Protein AF-A0A386PSX1-F1 (afdb_monomer_lite)

InterPro domains:
  IPR005046 Protein of unknown function DUF285 [PF03382] (278-320)
  IPR005046 Protein of unknown function DUF285 [PF03382] (363-439)
  IPR022263 KxYKxGKxW signal peptide [PF19258] (15-47)
  IPR022263 KxYKxGKxW signal peptide [TIGR03715] (15-34)

Secondary structure (DSSP, 8-state):
---------------PPEEEETTEEEE--------------------PPP-----------------------------------------------------------------------------------------------------EE-TT--TTPPP---TTT----BSSEEPPTTTS-HHHHHH-EEEEEEETTEEEEEETTSEEEE-SEEPPTTHIIIIISSSHHHHTT--EEE-TT-SS-EEPPSB-TTTTTTTT--SSTT----BEEE-TTEE-TT--B-TTTTTT--BSEEE-TT---TT--B-TTTTTTTT-SSS--HHHHHHH-PPPBEEE--TT---TT-BTTB--TTTTTT-EES-B-S-B----TT--B-TTTTTT-EES-EEPPB---TT--B-TTTTTT-EESSEE-TT---TT--S---TTTT-EES-EEE-TT-B--TT-----B-TTS-B--S--EEEEE-TTS-BS-GGG--EEESS-SSS---GGGT-BSSSTT-SEEEEE--EEEEEEEEEEEEEETTEEEEEEEEEEEEEETT--EEEEPPP-TTEEES-SEEEEEEEBTEEE--PPEEEEEPPS-S-------EEEEEPP--SSS--EEEE-SSS--EEEEEEETTEEEEEEEEEEPTT-EEE--EEEEESSTT-S-EEEEEETTEEEEGGGEEEEEEEEEEEEE-SSSPBPEE-TTS-B--S--BPTT-EEEEEEEEEETTEEEEEEETTEEEEGGGEEEEEE-

Organism: NCBI:txid2304606

pLDDT: mean 71.46, std 24.25, range [22.12, 97.56]

Radius of gyration: 38.72 Å; chains: 1; bounding box: 101×108×123 Å

Sequence (761 aa):
MRFNQLKKNPNAIIRKKLYKKGKCWVVASLLAFASGLIFLGASGFSVQADVTNSETQSQSVASVNEAQQKKVTSTDDNQTTGTKMPMSSNTSAGEQQQVTAEQTSNEAHSTSSTGSTDSTGSTDSADDEQQPIENTDTTPDDSSTGTETQQTVIKDYNPNADFVDNTNNYYMSGTDYTIPDAQVPDKIKQEGIYQRGMDGTSPYFITNENNLYFLDGTLDNNYGYKKLWGDQDLKNHILKLDTSLAKNKVYLPTDSEYIFSNLGHTNNRDDQMIVSVDLSKVDTTHVTSMDSMFRSSSIRELDLTSFNTANVFNMNFMFGGLNNSSWTEPDQMIANNYPPCNLKVSQNFVGSGLTDEGGVYDMFESANITGLRKFDFKLNPKVTDISNMFFGINANEIVVPSMDTSHVKDWDTMFSYSLVKYMDISQLDMSGNSGNNAFFDDSYIGKITLGPGNKFGNEDTLPITLKDGEKAAAPYQWISIQSNGVVDSPEKALTFYAKPQNGADGLAKYYDGSGKTGVKTFVPDVDITDKVTLNVPTTVDGKADENVTYPDLYGKVGIPITLDVPEKEGYQADKKTITATVTNNGITTDDVINYTKIPTGGTGGTQQNIFISDRPQSATTPQRISIYPDQGSVTLYKQEGQKFVPITNRELAAGSDWYYDKVAHVGSENSDMKYYRVSTNEWVRANQAYLYQPNKVIIRTKAGAPKQLIHAEGTLATSRMISPNTDWYSDLIGDLGEGQYYRVATNEFVNKADVTVIRNA

Foldseek 3Di:
DDDDDDDDDDDDPPPFDWDDDPPDIDTDDDDDDDDDDDDDDDDDDDDDDDDDDDDDDDDDDDDDDDDDDDDDDDDDDDDDDDDDDDDDDDDDDDDDDDDDDDYDYDDDDDDDDDDDDDDDDDDDDDDDDDDDDDDDDDDDDDDDDDDDPQQDEPPDLDLPDDADQPLPPDDQWDQSYDYDPVPDDVVQVVQAFPGWGDFRSWTWTQGVQQEIETAHYEGHLPCCCCPQCVDQVNLVSRQEYDDPRHPAAYEYHQENACVQEQRQPDPDLLRRRAHEYDRVRYEDPNHAEQHLNHALHRYAEAACQRYACLNYAAQHRNQANHQHNHQDFLLVCLVSVGRAYAYDYELNQEQQNYACVHHLHLNQHLHGHQEDDEYAHEHHLRHQAPENSQQNAEYQEYEDYQYANLSHAHHASVHASYHYQEYEPQNYQCVNHDDQRCNHHSYAYAKYKHFLRDAHDFQDAHFHAAPNRHRDDDWWKKWWADPQQAGDPVVPIDMATRGDPPPGGHPRVVHVSRRPNGMIMIGIQAKDPDWAKEWAWEEEQRHTDGTDIDTRDIDTGNHKDKAADDDDPQWDKPDGIFIWHQHSVGIYGPDYIYTYGDDPDDDDDDDQFKDKDWDDPPDPFFKKKFFAQVPFWFWKWFDDDRDTDTDPPDTHGHRDIAGFTMKIAGRDPPHQQIWTHRDDRIIGTPLRIWMKTFFWFKKAFADDAFFWKAFQNGHTDPPDTHGHGDIATFGMWTQHDPAIWTDRDSGITTGPVRIDGPGGD

Structure (mmCIF, N/CA/C/O backbone):
data_AF-A0A386PSX1-F1
#
_entry.id   AF-A0A386PSX1-F1
#
loop_
_atom_site.group_PDB
_atom_site.id
_atom_site.type_symbol
_atom_site.label_atom_id
_atom_site.label_alt_id
_atom_site.label_comp_id
_atom_site.label_asym_id
_atom_site.label_entity_id
_atom_site.label_seq_id
_atom_site.pdbx_PDB_ins_code
_atom_site.Cartn_x
_atom_site.Cartn_y
_atom_site.Cartn_z
_atom_site.occupancy
_atom_site.B_iso_or_equiv
_atom_site.auth_seq_id
_atom_site.auth_comp_id
_atom_site.auth_asym_id
_atom_site.auth_atom_id
_atom_site.pdbx_PDB_model_num
ATOM 1 N N . MET A 1 1 ? -5.505 -44.448 61.140 1.00 27.78 1 MET A N 1
ATOM 2 C CA . MET A 1 1 ? -6.860 -45.025 61.347 1.00 27.78 1 MET A CA 1
ATOM 3 C C . MET A 1 1 ? -7.407 -45.483 59.993 1.00 27.78 1 MET A C 1
ATOM 5 O O . MET A 1 1 ? -6.787 -45.157 58.989 1.00 27.78 1 MET A O 1
ATOM 9 N N . ARG A 1 2 ? -8.478 -46.288 59.937 1.00 25.44 2 ARG A N 1
ATOM 10 C CA . ARG A 1 2 ? -8.974 -46.869 58.670 1.00 25.44 2 ARG A CA 1
ATOM 11 C C . ARG A 1 2 ? -9.756 -45.850 57.833 1.00 25.44 2 ARG A C 1
ATOM 13 O O . ARG A 1 2 ? -10.717 -45.292 58.342 1.00 25.44 2 ARG A O 1
ATOM 20 N N . PHE A 1 3 ? -9.448 -45.768 56.541 1.00 22.16 3 PHE A N 1
ATOM 21 C CA . PHE A 1 3 ? -10.433 -45.509 55.487 1.00 22.16 3 PHE A CA 1
ATOM 22 C C . PHE A 1 3 ? -10.176 -46.485 54.335 1.00 22.16 3 PHE A C 1
ATOM 24 O O . PHE A 1 3 ? -9.024 -46.749 53.993 1.00 22.16 3 PHE A O 1
ATOM 31 N N . ASN A 1 4 ? -11.242 -47.079 53.795 1.00 25.88 4 ASN A N 1
ATOM 32 C CA . ASN A 1 4 ? -11.150 -48.112 52.762 1.00 25.88 4 ASN A CA 1
ATOM 33 C C . ASN A 1 4 ? -11.197 -47.514 51.351 1.00 25.88 4 ASN A C 1
ATOM 35 O O . ASN A 1 4 ? -11.830 -46.493 51.101 1.00 25.88 4 ASN A O 1
ATOM 39 N N . GLN A 1 5 ? -10.535 -48.201 50.424 1.00 25.89 5 GLN A N 1
ATOM 40 C CA . GLN A 1 5 ? -10.387 -47.812 49.026 1.00 25.89 5 GLN A CA 1
ATOM 41 C C . GLN A 1 5 ? -11.583 -48.273 48.176 1.00 25.89 5 GLN A C 1
ATOM 43 O O . GLN A 1 5 ? -12.007 -49.425 48.280 1.00 25.89 5 GLN A O 1
ATOM 48 N N . LEU A 1 6 ? -12.059 -47.423 47.257 1.00 25.91 6 LEU A N 1
ATOM 49 C CA . LEU A 1 6 ? -13.018 -47.806 46.213 1.00 25.91 6 LEU A CA 1
ATOM 50 C C . LEU A 1 6 ? -12.371 -47.752 44.817 1.00 25.91 6 LEU A C 1
ATOM 52 O O . LEU A 1 6 ? -12.313 -46.717 44.171 1.00 25.91 6 LEU A O 1
ATOM 56 N N . LYS A 1 7 ? -11.852 -48.923 44.421 1.00 30.02 7 LYS A N 1
ATOM 57 C CA . LYS A 1 7 ? -11.598 -49.458 43.064 1.00 30.02 7 LYS A CA 1
ATOM 58 C C . LYS A 1 7 ? -11.227 -48.483 41.923 1.00 30.02 7 LYS A C 1
ATOM 60 O O . LYS A 1 7 ? -12.051 -47.730 41.420 1.00 30.02 7 LYS A O 1
ATOM 65 N N . LYS A 1 8 ? -10.017 -48.680 41.375 1.00 30.25 8 LYS A N 1
ATOM 66 C CA . LYS A 1 8 ? -9.638 -48.259 40.009 1.00 30.25 8 LYS A CA 1
ATOM 67 C C . LYS A 1 8 ? -10.622 -48.796 38.960 1.00 30.25 8 LYS A C 1
ATOM 69 O O . LYS A 1 8 ? -11.059 -49.940 39.076 1.00 30.25 8 LYS A O 1
ATOM 74 N N . ASN A 1 9 ? -10.768 -48.065 37.854 1.00 29.86 9 ASN A N 1
ATOM 75 C CA . ASN A 1 9 ? -11.045 -48.655 36.543 1.00 29.86 9 ASN A CA 1
ATOM 76 C C . ASN A 1 9 ? -9.804 -48.455 35.639 1.00 29.86 9 ASN A C 1
ATOM 78 O O . ASN A 1 9 ? -9.457 -47.305 35.360 1.00 29.86 9 ASN A O 1
ATOM 82 N N . PRO A 1 10 ? -9.056 -49.509 35.259 1.00 37.56 10 PRO A N 1
ATOM 83 C CA . PRO A 1 10 ? -7.830 -49.373 34.475 1.00 37.56 10 PRO A CA 1
ATOM 84 C C . PRO A 1 10 ? -8.078 -49.550 32.967 1.00 37.56 10 PRO A C 1
ATOM 86 O O . PRO A 1 10 ? -8.568 -50.598 32.563 1.00 37.56 10 PRO A O 1
ATOM 89 N N . ASN A 1 11 ? -7.683 -48.549 32.164 1.00 35.56 11 ASN A N 1
ATOM 90 C CA . ASN A 1 11 ? -7.171 -48.623 30.774 1.00 35.56 11 ASN A CA 1
ATOM 91 C C . ASN A 1 11 ? -7.546 -47.372 29.958 1.00 35.56 11 ASN A C 1
ATOM 93 O O . ASN A 1 11 ? -8.521 -47.362 29.215 1.00 35.56 11 ASN A O 1
ATOM 97 N N . ALA A 1 12 ? -6.699 -46.343 30.025 1.00 30.58 12 ALA A N 1
ATOM 98 C CA . ALA A 1 12 ? -6.656 -45.263 29.040 1.00 30.58 12 ALA A CA 1
ATOM 99 C C . ALA A 1 12 ? -5.230 -45.186 28.469 1.00 30.58 12 ALA A C 1
ATOM 101 O O . ALA A 1 12 ? -4.370 -44.482 28.998 1.00 30.58 12 ALA A O 1
ATOM 102 N N . ILE A 1 13 ? -4.948 -45.962 27.416 1.00 31.67 13 ILE A N 1
ATOM 103 C CA . ILE A 1 13 ? -3.630 -45.966 26.760 1.00 31.67 13 ILE A CA 1
ATOM 104 C C . ILE A 1 13 ? -3.536 -44.741 25.841 1.00 31.67 13 ILE A C 1
ATOM 106 O O . ILE A 1 13 ? -3.765 -44.826 24.634 1.00 31.67 13 ILE A O 1
ATOM 110 N N . ILE A 1 14 ? -3.193 -43.584 26.412 1.00 32.34 14 ILE A N 1
ATOM 111 C CA . ILE A 1 14 ? -2.968 -42.354 25.645 1.00 32.34 14 ILE A CA 1
ATOM 112 C C . ILE A 1 14 ? -1.640 -42.477 24.883 1.00 32.34 14 ILE A C 1
ATOM 114 O O . ILE A 1 14 ? -0.575 -42.107 25.382 1.00 32.34 14 ILE A O 1
ATOM 118 N N . ARG A 1 15 ? -1.697 -42.983 23.645 1.00 32.97 15 ARG A N 1
ATOM 119 C CA . ARG A 1 15 ? -0.570 -42.969 22.698 1.00 32.97 15 ARG A CA 1
ATOM 120 C C . ARG A 1 15 ? -0.298 -41.538 22.214 1.00 32.97 15 ARG A C 1
ATOM 122 O O . ARG A 1 15 ? -0.687 -41.168 21.108 1.00 32.97 15 ARG A O 1
ATOM 129 N N . LYS A 1 16 ? 0.371 -40.725 23.037 1.00 38.19 16 LYS A N 1
ATOM 130 C CA . LYS A 1 16 ? 0.850 -39.394 22.632 1.00 38.19 16 LYS A CA 1
ATOM 131 C C . LYS A 1 16 ? 1.851 -39.544 21.478 1.00 38.19 16 LYS A C 1
ATOM 133 O O . LYS A 1 16 ? 2.900 -40.161 21.656 1.00 38.19 16 LYS A O 1
ATOM 138 N N . LYS A 1 17 ? 1.544 -38.983 20.302 1.00 39.19 17 LYS A N 1
ATOM 139 C CA . LYS A 1 17 ? 2.526 -38.853 19.214 1.00 39.19 17 LYS A CA 1
ATOM 140 C C . LYS A 1 17 ? 3.528 -37.758 19.585 1.00 39.19 17 LYS A C 1
ATOM 142 O O . LYS A 1 17 ? 3.143 -36.611 19.798 1.00 39.19 17 LYS A O 1
ATOM 147 N N . LEU A 1 18 ? 4.798 -38.138 19.661 1.00 35.84 18 LEU A N 1
ATOM 148 C CA . LEU A 1 18 ? 5.937 -37.237 19.804 1.00 35.84 18 LEU A CA 1
ATOM 149 C C . LEU A 1 18 ? 6.444 -36.862 18.411 1.00 35.84 18 LEU A C 1
ATOM 151 O O . LEU A 1 18 ? 6.746 -37.750 17.613 1.00 35.84 18 LEU A O 1
ATOM 155 N N . TYR A 1 19 ? 6.562 -35.566 18.133 1.00 48.91 19 TYR A N 1
ATOM 156 C CA . TYR A 1 19 ? 7.146 -35.064 16.890 1.00 48.91 19 TYR A CA 1
ATOM 157 C C . TYR A 1 19 ? 8.535 -34.485 17.171 1.00 48.91 19 TYR A C 1
ATOM 159 O O . TYR A 1 19 ? 8.730 -33.762 18.149 1.00 48.91 19 TYR A O 1
ATOM 167 N N . LYS A 1 20 ? 9.508 -34.815 16.316 1.00 46.66 20 LYS A N 1
ATOM 168 C CA . LYS A 1 20 ? 10.892 -34.335 16.403 1.00 46.66 20 LYS A CA 1
ATOM 169 C C . LYS A 1 20 ? 11.141 -33.295 15.313 1.00 46.66 20 LYS A C 1
ATOM 171 O O . LYS A 1 20 ? 10.982 -33.610 14.136 1.00 46.66 20 LYS A O 1
ATOM 176 N N . LYS A 1 21 ? 11.590 -32.095 15.689 1.00 42.00 21 LYS A N 1
ATOM 177 C CA . LYS A 1 21 ? 12.107 -31.078 14.756 1.00 42.00 21 LYS A CA 1
ATOM 178 C C . LYS A 1 21 ? 13.470 -30.615 15.274 1.00 42.00 21 LYS A C 1
ATOM 180 O O . LYS A 1 21 ? 13.573 -30.061 16.366 1.00 42.00 21 LYS A O 1
ATOM 185 N N . GLY A 1 22 ? 14.532 -30.904 14.521 1.00 63.72 22 GLY A N 1
ATOM 186 C CA . GLY A 1 22 ? 15.909 -30.674 14.967 1.00 63.72 22 GLY A CA 1
ATOM 187 C C . GLY A 1 22 ? 16.270 -31.485 16.222 1.00 63.72 22 GLY A C 1
ATOM 188 O O . GLY A 1 22 ? 16.040 -32.697 16.275 1.00 63.72 22 GLY A O 1
ATOM 189 N N . LYS A 1 23 ? 16.846 -30.814 17.228 1.00 45.53 23 LYS A N 1
ATOM 190 C CA . LYS A 1 23 ? 17.235 -31.413 18.521 1.00 45.53 23 LYS A CA 1
ATOM 191 C C . LYS A 1 23 ? 16.078 -31.520 19.533 1.00 45.53 23 LYS A C 1
ATOM 193 O O . LYS A 1 23 ? 16.248 -32.187 20.549 1.00 45.53 23 LYS A O 1
ATOM 198 N N . CYS A 1 24 ? 14.915 -30.921 19.261 1.00 29.91 24 CYS A N 1
ATOM 199 C CA . CYS A 1 24 ? 13.804 -30.835 20.214 1.00 29.91 24 CYS A CA 1
ATOM 200 C C . CYS A 1 24 ? 12.661 -31.815 19.901 1.00 29.91 24 CYS A C 1
ATOM 202 O O . CYS A 1 24 ? 12.376 -32.138 18.743 1.00 29.91 24 CYS A O 1
ATOM 204 N N . TRP A 1 25 ? 11.978 -32.245 20.964 1.00 47.19 25 TRP A N 1
ATOM 205 C CA . TRP A 1 25 ? 10.767 -33.064 20.924 1.00 47.19 25 TRP A CA 1
ATOM 206 C C . TRP A 1 25 ? 9.565 -32.239 21.380 1.00 47.19 25 TRP A C 1
ATOM 208 O O . TRP A 1 25 ? 9.631 -31.587 22.419 1.00 47.19 25 TRP A O 1
ATOM 218 N N . VAL A 1 26 ? 8.457 -32.304 20.641 1.00 38.47 26 VAL A N 1
ATOM 219 C CA . VAL A 1 26 ? 7.209 -31.605 20.977 1.00 38.47 26 VAL A CA 1
ATOM 220 C C . VAL A 1 26 ? 6.071 -32.612 21.1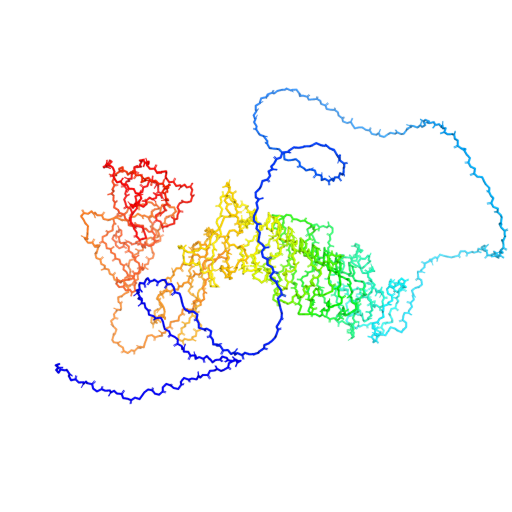36 1.00 38.47 26 VAL A C 1
ATOM 222 O O . VAL A 1 26 ? 5.913 -33.540 20.336 1.00 38.47 26 VAL A O 1
ATOM 225 N N . VAL A 1 27 ? 5.269 -32.415 22.183 1.00 34.03 27 VAL A N 1
ATOM 226 C CA . VAL A 1 27 ? 4.026 -33.148 22.443 1.00 34.03 27 VAL A CA 1
ATOM 227 C C . VAL A 1 27 ? 2.860 -32.264 22.020 1.00 34.03 27 VAL A C 1
ATOM 229 O O . VAL A 1 27 ? 2.633 -31.221 22.623 1.00 34.03 27 VAL A O 1
ATOM 232 N N . ALA A 1 28 ? 2.102 -32.688 21.010 1.00 34.56 28 ALA A N 1
ATOM 233 C CA . ALA A 1 28 ? 0.861 -32.017 20.641 1.00 34.56 28 ALA A CA 1
ATOM 234 C C . ALA A 1 28 ? -0.289 -32.471 21.562 1.00 34.56 28 ALA A C 1
ATOM 236 O O . ALA A 1 28 ? -0.535 -33.672 21.710 1.00 34.56 28 ALA A O 1
ATOM 237 N N . SER A 1 29 ? -1.012 -31.517 22.148 1.00 33.62 29 SER A N 1
ATOM 238 C CA . SER A 1 29 ? -2.259 -31.740 22.889 1.00 33.62 29 SER A CA 1
ATOM 239 C C . SER A 1 29 ? -3.275 -30.660 22.534 1.00 33.62 29 SER A C 1
ATOM 241 O O . SER A 1 29 ? -2.943 -29.479 22.552 1.00 33.62 29 SER A O 1
ATOM 243 N N . LEU A 1 30 ? -4.497 -31.075 22.207 1.00 28.41 30 LEU A N 1
ATOM 244 C CA . LEU A 1 30 ? -5.592 -30.198 21.797 1.00 28.41 30 LEU A CA 1
ATOM 245 C C . LEU A 1 30 ? -6.479 -29.791 22.985 1.00 28.41 30 LEU A C 1
ATOM 247 O O . LEU A 1 30 ? -6.872 -30.653 23.767 1.00 28.41 30 LEU A O 1
ATOM 251 N N . LEU A 1 31 ? -6.888 -28.516 22.956 1.00 26.20 31 LEU A N 1
ATOM 252 C CA . LEU A 1 31 ? -8.134 -27.936 23.487 1.00 26.20 31 LEU A CA 1
ATOM 253 C C . LEU A 1 31 ? -8.358 -27.731 25.005 1.00 26.20 31 LEU A C 1
ATOM 255 O O . LEU A 1 31 ? -7.892 -28.477 25.859 1.00 26.20 31 LEU A O 1
ATOM 259 N N . ALA A 1 32 ? -9.234 -26.736 25.229 1.00 27.59 32 ALA A N 1
ATOM 260 C CA . ALA A 1 32 ? -10.029 -26.372 26.412 1.00 27.59 32 ALA A CA 1
ATOM 261 C C . ALA A 1 32 ? -9.406 -25.460 27.498 1.00 27.59 32 ALA A C 1
ATOM 263 O O . ALA A 1 32 ? -8.425 -25.792 28.157 1.00 27.59 32 ALA A O 1
ATOM 264 N N . PHE A 1 33 ? -10.079 -24.322 27.718 1.00 28.03 33 PHE A N 1
ATOM 265 C CA . PHE A 1 33 ? -9.928 -23.419 28.867 1.00 28.03 33 PHE A CA 1
ATOM 266 C C . PHE A 1 33 ? -10.677 -23.947 30.104 1.00 28.03 33 PHE A C 1
ATOM 268 O O . PHE A 1 33 ? -11.727 -24.576 29.974 1.00 28.03 33 PHE A O 1
ATOM 275 N N . ALA A 1 34 ? -10.211 -23.568 31.299 1.00 25.75 34 ALA A N 1
ATOM 276 C CA . ALA A 1 34 ? -11.025 -23.488 32.515 1.00 25.75 34 ALA A CA 1
ATOM 277 C C . ALA A 1 34 ? -10.479 -22.389 33.452 1.00 25.75 34 ALA A C 1
ATOM 279 O O . ALA A 1 34 ? -9.277 -22.138 33.495 1.00 25.75 34 ALA A O 1
ATOM 280 N N . SER A 1 35 ? -11.372 -21.721 34.180 1.00 26.62 35 SER A N 1
ATOM 281 C CA . SER A 1 35 ? -11.115 -20.548 35.034 1.00 26.62 35 SER A CA 1
ATOM 282 C C . SER A 1 35 ? -10.512 -20.868 36.412 1.00 26.62 35 SER A C 1
ATOM 284 O O . SER A 1 35 ? -10.901 -21.867 37.015 1.00 26.62 35 SER A O 1
ATOM 286 N N . GLY A 1 36 ? -9.737 -19.943 37.000 1.00 25.41 36 GLY A N 1
ATOM 287 C CA . GLY A 1 36 ? -9.574 -19.862 38.467 1.00 25.41 36 GLY A CA 1
ATOM 288 C C . GLY A 1 36 ? -8.235 -19.307 38.978 1.00 25.41 36 GLY A C 1
ATOM 289 O O . GLY A 1 36 ? -7.175 -19.750 38.555 1.00 25.41 36 GLY A O 1
ATOM 290 N N . LEU A 1 37 ? -8.295 -18.353 39.916 1.00 26.62 37 LEU A N 1
ATOM 291 C CA . LEU A 1 37 ? -7.154 -17.699 40.587 1.00 26.62 37 LEU A CA 1
ATOM 292 C C . LEU A 1 37 ? -6.276 -18.674 41.406 1.00 26.62 37 LEU A C 1
ATOM 294 O O . LEU A 1 37 ? -6.816 -19.628 41.960 1.00 26.62 37 LEU A O 1
ATOM 298 N N . ILE A 1 38 ? -4.993 -18.322 41.639 1.00 28.67 38 ILE A N 1
ATOM 299 C CA . ILE A 1 38 ? -4.410 -18.089 42.994 1.00 28.67 38 ILE A CA 1
ATOM 300 C C . ILE A 1 38 ? -2.931 -17.593 42.955 1.00 28.67 38 ILE A C 1
ATOM 302 O O . ILE A 1 38 ? -2.066 -18.234 42.378 1.00 28.67 38 ILE A O 1
ATOM 306 N N . PHE A 1 39 ? -2.696 -16.450 43.622 1.00 26.86 39 PHE A N 1
ATOM 307 C CA . PHE A 1 39 ? -1.492 -15.912 44.311 1.00 26.86 39 PHE A CA 1
ATOM 308 C C . PHE A 1 39 ? -0.055 -15.868 43.713 1.00 26.86 39 PHE A C 1
ATOM 310 O O . PHE A 1 39 ? 0.554 -16.871 43.376 1.00 26.86 39 PHE A O 1
ATOM 317 N N . LEU A 1 40 ? 0.508 -14.646 43.807 1.00 26.34 40 LEU A N 1
ATOM 318 C CA . LEU A 1 40 ? 1.873 -14.217 44.201 1.00 26.34 40 LEU A CA 1
ATOM 319 C C . LEU A 1 40 ? 3.114 -15.120 43.979 1.00 26.34 40 LEU A C 1
ATOM 321 O O . LEU A 1 40 ? 3.237 -16.178 44.586 1.00 26.34 40 LEU A O 1
ATOM 325 N N . GLY A 1 41 ? 4.174 -14.500 43.431 1.00 24.41 41 GLY A N 1
ATOM 326 C CA . GLY A 1 41 ? 5.444 -14.402 44.181 1.00 24.41 41 GLY A CA 1
ATOM 327 C C . GLY A 1 41 ? 6.745 -14.924 43.547 1.00 24.41 41 GLY A C 1
ATOM 328 O O . GLY A 1 41 ? 7.137 -16.042 43.835 1.00 24.41 41 GLY A O 1
ATOM 329 N N . ALA A 1 42 ? 7.462 -14.026 42.851 1.00 25.67 42 ALA A N 1
ATOM 330 C CA . ALA A 1 42 ? 8.934 -13.891 42.762 1.00 25.67 42 ALA A CA 1
ATOM 331 C C . ALA A 1 42 ? 9.860 -15.067 42.336 1.00 25.67 42 ALA A C 1
ATOM 333 O O . ALA A 1 42 ? 9.662 -16.228 42.662 1.00 25.67 42 ALA A O 1
ATOM 334 N N . SER A 1 43 ? 11.000 -14.684 41.734 1.00 28.17 43 SER A N 1
ATOM 335 C CA . SER A 1 43 ? 12.203 -15.495 41.424 1.00 28.17 43 SER A CA 1
ATOM 336 C C . SER A 1 43 ? 12.015 -16.725 40.513 1.00 28.17 43 SER A C 1
ATOM 338 O O . SER A 1 43 ? 11.272 -17.652 40.808 1.00 28.17 43 SER A O 1
ATOM 340 N N . GLY A 1 44 ? 12.743 -16.748 39.393 1.00 26.30 44 GLY A N 1
ATOM 341 C CA . GLY A 1 44 ? 12.738 -17.863 38.440 1.00 26.30 44 GLY A CA 1
ATOM 342 C C . GLY A 1 44 ? 13.865 -18.876 38.661 1.00 26.30 44 GLY A C 1
ATOM 343 O O . GLY A 1 44 ? 14.779 -18.650 39.450 1.00 26.30 44 GLY A O 1
ATOM 344 N N . PHE A 1 45 ? 13.835 -19.954 37.876 1.00 24.91 45 PHE A N 1
ATOM 345 C CA . PHE A 1 45 ? 14.968 -20.858 37.676 1.00 24.91 45 PHE A CA 1
ATOM 346 C C . PHE A 1 45 ? 15.173 -21.110 36.184 1.00 24.91 45 PHE A C 1
ATOM 348 O O . PHE A 1 45 ? 14.264 -21.565 35.488 1.00 24.91 45 PHE A O 1
ATOM 355 N N . SER A 1 46 ? 16.381 -20.835 35.699 1.00 25.03 46 SER A N 1
ATOM 356 C CA . SER A 1 46 ? 16.868 -21.349 34.424 1.00 25.03 46 SER A CA 1
ATOM 357 C C . SER A 1 46 ? 17.318 -22.804 34.588 1.00 25.03 46 SER A C 1
ATOM 359 O O . SER A 1 46 ? 17.791 -23.211 35.649 1.00 25.03 46 SER A O 1
ATOM 361 N N . VAL A 1 47 ? 17.200 -23.594 33.519 1.00 23.69 47 VAL A N 1
ATOM 362 C CA . VAL A 1 47 ? 17.809 -24.928 33.427 1.00 23.69 47 VAL A CA 1
ATOM 363 C C . VAL A 1 47 ? 18.566 -25.004 32.107 1.00 23.69 47 VAL A C 1
ATOM 365 O O . VAL A 1 47 ? 17.995 -25.320 31.065 1.00 23.69 47 VAL A O 1
ATOM 368 N N . GLN A 1 48 ? 19.861 -24.688 32.147 1.00 24.02 48 GLN A N 1
ATOM 369 C CA . GLN A 1 48 ? 20.779 -25.071 31.076 1.00 24.02 48 GLN A CA 1
ATOM 370 C C . GLN A 1 48 ? 21.143 -26.550 31.237 1.00 24.02 48 GLN A C 1
ATOM 372 O O . GLN A 1 48 ? 21.370 -27.024 32.349 1.00 24.02 48 GLN A O 1
ATOM 377 N N . ALA A 1 49 ? 21.217 -27.269 30.118 1.00 25.28 49 ALA A N 1
ATOM 378 C CA . ALA A 1 49 ? 21.865 -28.572 30.059 1.00 25.28 49 ALA A CA 1
ATOM 379 C C . ALA A 1 49 ? 23.324 -28.363 29.632 1.00 25.28 49 ALA A C 1
ATOM 381 O O . ALA A 1 49 ? 23.578 -27.831 28.552 1.00 25.28 49 ALA A O 1
ATOM 382 N N . ASP A 1 50 ? 24.253 -28.749 30.502 1.00 25.48 50 ASP A N 1
ATOM 383 C CA . ASP A 1 50 ? 25.696 -28.624 30.296 1.00 25.48 50 ASP A CA 1
ATOM 384 C C . ASP A 1 50 ? 26.232 -29.671 29.297 1.00 25.48 50 ASP A C 1
ATOM 386 O O . ASP A 1 50 ? 25.790 -30.823 29.295 1.00 25.48 50 ASP A O 1
ATOM 390 N N . VAL A 1 51 ? 27.197 -29.265 28.467 1.00 29.41 51 VAL A N 1
ATOM 391 C CA . VAL A 1 51 ? 28.072 -30.138 27.668 1.00 29.41 51 VAL A CA 1
ATOM 392 C C . VAL A 1 51 ? 29.444 -29.462 27.586 1.00 29.41 51 VAL A C 1
ATOM 394 O O . VAL A 1 51 ? 29.558 -28.332 27.117 1.00 29.41 51 VAL A O 1
ATOM 397 N N . THR A 1 52 ? 30.480 -30.163 28.040 1.00 26.50 52 THR A N 1
ATOM 398 C CA . THR A 1 52 ? 31.796 -29.604 28.384 1.00 26.50 52 THR A CA 1
ATOM 399 C C . THR A 1 52 ? 32.900 -29.865 27.345 1.00 26.50 52 THR A C 1
ATOM 401 O O . THR A 1 52 ? 32.813 -30.805 26.556 1.00 26.50 52 THR A O 1
ATOM 404 N N . ASN A 1 53 ? 33.983 -29.079 27.465 1.00 27.77 53 ASN A N 1
ATOM 405 C CA . ASN A 1 53 ? 35.313 -29.203 26.830 1.00 27.77 53 ASN A CA 1
ATOM 406 C C . ASN A 1 53 ? 35.414 -28.809 25.330 1.00 27.77 53 ASN A C 1
ATOM 408 O O . ASN A 1 53 ? 34.494 -29.049 24.557 1.00 27.77 53 ASN A O 1
ATOM 412 N N . SER A 1 54 ? 36.519 -28.215 24.845 1.00 27.05 54 SER A N 1
ATOM 413 C CA . SER A 1 54 ? 37.778 -27.818 25.519 1.00 27.05 54 SER A CA 1
ATOM 414 C C . SER A 1 54 ? 38.506 -26.683 24.773 1.00 27.05 54 SER A C 1
ATOM 416 O O . SER A 1 54 ? 38.450 -26.667 23.550 1.00 27.05 54 SER A O 1
ATOM 418 N N . GLU A 1 55 ? 39.273 -25.866 25.522 1.00 27.41 55 GLU A N 1
ATOM 419 C CA . GLU A 1 55 ? 40.501 -25.129 25.103 1.00 27.41 55 GLU A CA 1
ATOM 420 C C . GLU A 1 55 ? 40.382 -24.041 23.985 1.00 27.41 55 GLU A C 1
ATOM 422 O O . GLU A 1 55 ? 39.489 -24.084 23.152 1.00 27.41 55 GLU A O 1
ATOM 427 N N . THR A 1 56 ? 41.194 -22.966 23.915 1.00 25.62 56 THR A N 1
ATOM 428 C CA . THR A 1 56 ? 42.363 -22.501 24.709 1.00 25.62 56 THR A CA 1
ATOM 429 C C . THR A 1 56 ? 42.503 -20.959 24.651 1.00 25.62 56 THR A C 1
ATOM 431 O O . THR A 1 56 ? 42.288 -20.410 23.583 1.00 25.62 56 THR A O 1
ATOM 434 N N . GLN A 1 57 ? 42.988 -20.318 25.739 1.00 26.81 57 GLN A N 1
ATOM 435 C CA . GLN A 1 57 ? 43.809 -19.064 25.817 1.00 26.81 57 GLN A CA 1
ATOM 436 C C . GLN A 1 57 ? 43.351 -17.755 25.086 1.00 26.81 57 GLN A C 1
ATOM 438 O O . GLN A 1 57 ? 42.745 -17.782 24.031 1.00 26.81 57 GLN A O 1
ATOM 443 N N . SER A 1 58 ? 43.627 -16.526 25.562 1.00 25.94 58 SER A N 1
ATOM 444 C CA . SER A 1 58 ? 44.537 -16.063 26.632 1.00 25.94 58 SER A CA 1
ATOM 445 C C . SER A 1 58 ? 44.123 -14.708 27.274 1.00 25.94 58 SER A C 1
ATOM 447 O O . SER A 1 58 ? 43.096 -14.134 26.929 1.00 25.94 58 SER A O 1
ATOM 449 N N . GLN A 1 59 ? 44.927 -14.229 28.237 1.00 25.70 59 GLN A N 1
ATOM 450 C CA . GLN A 1 59 ? 44.804 -12.978 29.038 1.00 25.70 59 GLN A CA 1
ATOM 451 C C . GLN A 1 59 ? 44.943 -11.682 28.184 1.00 25.70 59 GLN A C 1
ATOM 453 O O . GLN A 1 59 ? 45.350 -11.786 27.033 1.00 25.70 59 GLN A O 1
ATOM 458 N N . SER A 1 60 ? 44.657 -10.441 28.629 1.00 26.70 60 SER A N 1
ATOM 459 C CA . SER A 1 60 ? 44.708 -9.769 29.960 1.00 26.70 60 SER A CA 1
ATOM 460 C C . SER A 1 60 ? 43.602 -8.674 30.101 1.00 26.70 60 SER A C 1
ATOM 462 O O . SER A 1 60 ? 43.059 -8.258 29.088 1.00 26.70 60 SER A O 1
ATOM 464 N N . VAL A 1 61 ? 43.097 -8.193 31.260 1.00 24.73 61 VAL A N 1
ATOM 465 C CA . VAL A 1 61 ? 43.696 -7.735 32.551 1.00 24.73 61 VAL A CA 1
ATOM 466 C C . VAL A 1 61 ? 44.509 -6.424 32.354 1.00 24.73 61 VAL A C 1
ATOM 468 O O . VAL A 1 61 ? 45.371 -6.416 31.485 1.00 24.73 61 VAL A O 1
ATOM 471 N N . ALA A 1 62 ? 44.304 -5.281 33.052 1.00 26.70 62 ALA A N 1
ATOM 472 C CA . ALA A 1 62 ? 43.532 -4.937 34.273 1.00 26.70 62 ALA A CA 1
ATOM 473 C C . ALA A 1 62 ? 42.986 -3.471 34.310 1.00 26.70 62 ALA A C 1
ATOM 475 O O . ALA A 1 62 ? 43.382 -2.660 33.485 1.00 26.70 62 ALA A O 1
ATOM 476 N N . SER A 1 63 ? 42.176 -3.157 35.347 1.00 25.28 63 SER A N 1
ATOM 477 C CA . SER A 1 63 ? 41.962 -1.854 36.058 1.00 25.28 63 SER A CA 1
ATOM 478 C C . SER A 1 63 ? 41.744 -0.546 35.255 1.00 25.28 63 SER A C 1
ATOM 480 O O . SER A 1 63 ? 42.609 -0.147 34.491 1.00 25.28 63 SER A O 1
ATOM 482 N N . VAL A 1 64 ? 40.646 0.219 35.389 1.00 25.12 64 VAL A N 1
ATOM 483 C CA . VAL A 1 64 ? 39.994 0.818 36.592 1.00 25.12 64 VAL A CA 1
ATOM 484 C C . VAL A 1 64 ? 40.844 1.884 37.305 1.00 25.12 64 VAL A C 1
ATOM 486 O O . VAL A 1 64 ? 41.719 1.525 38.088 1.00 25.12 64 VAL A O 1
ATOM 489 N N . ASN A 1 65 ? 40.499 3.174 37.137 1.00 24.84 65 ASN A N 1
ATOM 490 C CA . ASN A 1 65 ? 40.014 4.010 38.254 1.00 24.84 65 ASN A CA 1
ATOM 491 C C . ASN A 1 65 ? 39.370 5.349 37.817 1.00 24.84 65 ASN A C 1
ATOM 493 O O . ASN A 1 65 ? 39.459 5.752 36.660 1.00 24.84 65 ASN A O 1
ATOM 497 N N . GLU A 1 66 ? 38.699 6.009 38.764 1.00 26.47 66 GLU A N 1
ATOM 498 C CA . GLU A 1 66 ? 37.945 7.268 38.616 1.00 26.47 66 GLU A CA 1
ATOM 499 C C . GLU A 1 66 ? 38.815 8.529 38.843 1.00 26.47 66 GLU A C 1
ATOM 501 O O . GLU A 1 66 ? 39.797 8.444 39.578 1.00 26.47 66 GLU A O 1
ATOM 506 N N . ALA A 1 67 ? 38.402 9.707 38.325 1.00 24.67 67 ALA A N 1
ATOM 507 C CA . ALA A 1 67 ? 38.288 10.964 39.110 1.00 24.67 67 ALA A CA 1
ATOM 508 C C . ALA A 1 67 ? 37.844 12.216 38.297 1.00 24.67 67 ALA A C 1
ATOM 510 O O . ALA A 1 67 ? 38.602 12.805 37.537 1.00 24.67 67 ALA A O 1
ATOM 511 N N . GLN A 1 68 ? 36.605 12.645 38.549 1.00 26.03 68 GLN A N 1
ATOM 512 C CA . GLN A 1 68 ? 36.077 14.022 38.675 1.00 26.03 68 GLN A CA 1
ATOM 513 C C . GLN A 1 68 ? 36.880 15.287 38.240 1.00 26.03 68 GLN A C 1
ATOM 515 O O . GLN A 1 68 ? 37.914 15.599 38.818 1.00 26.03 68 GLN A O 1
ATOM 520 N N . GLN A 1 69 ? 36.172 16.168 37.498 1.00 26.02 69 GLN A N 1
ATOM 521 C CA . GLN A 1 69 ? 36.264 17.657 37.497 1.00 26.02 69 GLN A CA 1
ATOM 522 C C . GLN A 1 69 ? 37.567 18.283 36.908 1.00 26.02 69 GLN A C 1
ATOM 524 O O . GLN A 1 69 ? 38.615 17.664 36.888 1.00 26.02 69 GLN A O 1
ATOM 529 N N . LYS A 1 70 ? 37.591 19.518 36.366 1.00 24.66 70 LYS A N 1
ATOM 530 C CA . LYS A 1 70 ? 36.765 20.714 36.641 1.00 24.66 70 LYS A CA 1
ATOM 531 C C . LYS A 1 70 ? 36.705 21.703 35.446 1.00 24.66 70 LYS A C 1
ATOM 533 O O . LYS A 1 70 ? 37.625 21.782 34.645 1.00 24.66 70 LYS A O 1
ATOM 538 N N . LYS A 1 71 ? 35.627 22.496 35.384 1.00 23.73 71 LYS A N 1
ATOM 539 C CA . LYS A 1 71 ? 35.346 23.626 34.459 1.00 23.73 71 LYS A CA 1
ATOM 540 C C . LYS A 1 71 ? 36.267 24.844 34.695 1.00 23.73 71 LYS A C 1
ATOM 542 O O . LYS A 1 71 ? 36.538 25.092 35.868 1.00 23.73 71 LYS A O 1
ATOM 547 N N . VAL A 1 72 ? 36.597 25.634 33.643 1.00 25.20 72 VAL A N 1
ATOM 548 C CA . VAL A 1 72 ? 36.621 27.140 33.563 1.00 25.20 72 VAL A CA 1
ATOM 549 C C . VAL A 1 72 ? 37.428 27.682 32.339 1.00 25.20 72 VAL A C 1
ATOM 551 O O . VAL A 1 72 ? 38.613 27.406 32.255 1.00 25.20 72 VAL A O 1
ATOM 554 N N . THR A 1 73 ? 36.745 28.433 31.440 1.00 22.12 73 THR A N 1
ATOM 555 C CA . THR A 1 73 ? 37.138 29.567 30.517 1.00 22.12 73 THR A CA 1
ATOM 556 C C . THR A 1 73 ? 38.529 29.662 29.838 1.00 22.12 73 THR A C 1
ATOM 558 O O . THR A 1 73 ? 39.527 29.375 30.482 1.00 22.12 73 THR A O 1
ATOM 561 N N . SER A 1 74 ? 38.710 30.237 28.631 1.00 25.92 74 SER A N 1
ATOM 562 C CA . SER A 1 74 ? 37.819 30.790 27.565 1.00 25.92 74 SER A CA 1
ATOM 563 C C . SER A 1 74 ? 38.656 31.238 26.334 1.00 25.92 74 S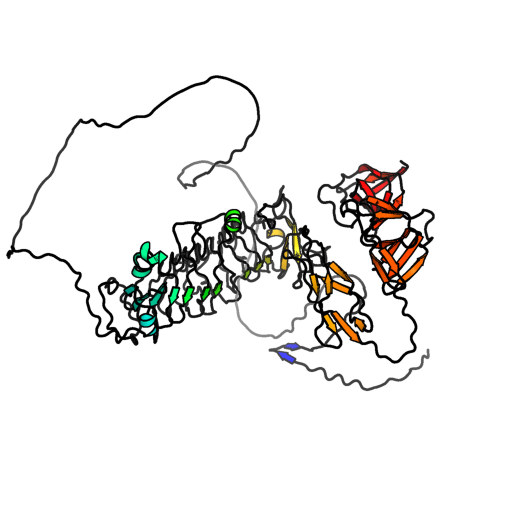ER A C 1
ATOM 565 O O . SER A 1 74 ? 39.877 31.222 26.445 1.00 25.92 74 SER A O 1
ATOM 567 N N . THR A 1 75 ? 37.994 31.755 25.271 1.00 25.19 75 THR A N 1
ATOM 568 C CA . THR A 1 75 ? 38.473 32.790 24.293 1.00 25.19 75 THR A CA 1
ATOM 569 C C . THR A 1 75 ? 39.695 32.454 23.397 1.00 25.19 75 THR A C 1
ATOM 571 O O . THR A 1 75 ? 40.712 32.006 23.913 1.00 25.19 75 THR A O 1
ATOM 574 N N . ASP A 1 76 ? 39.729 32.672 22.069 1.00 26.84 76 ASP A N 1
ATOM 575 C CA . ASP A 1 76 ? 38.778 33.268 21.093 1.00 26.84 76 ASP A CA 1
ATOM 576 C C . ASP A 1 76 ? 39.028 32.744 19.649 1.00 26.84 76 ASP A C 1
ATOM 578 O O . ASP A 1 76 ? 40.098 32.200 19.391 1.00 26.84 76 ASP A O 1
ATOM 582 N N . ASP A 1 77 ? 38.048 32.970 18.751 1.00 24.66 77 ASP A N 1
ATOM 583 C CA . ASP A 1 77 ? 38.069 33.048 17.263 1.00 24.66 77 ASP A CA 1
ATOM 584 C C . ASP A 1 77 ? 38.721 31.918 16.408 1.00 24.66 77 ASP A C 1
ATOM 586 O O . ASP A 1 77 ? 39.738 31.328 16.745 1.00 24.66 77 ASP A O 1
ATOM 590 N N . ASN A 1 78 ? 38.198 31.544 15.227 1.00 26.45 78 ASN A N 1
ATOM 591 C CA . ASN A 1 78 ? 37.480 32.343 14.218 1.00 26.45 78 ASN A CA 1
ATOM 592 C C . ASN A 1 78 ? 36.435 31.518 13.403 1.00 26.45 78 ASN A C 1
ATOM 594 O O . ASN A 1 78 ? 36.403 30.291 13.466 1.00 26.45 78 ASN A O 1
ATOM 598 N N . GLN A 1 79 ? 35.595 32.206 12.619 1.00 26.72 79 GLN A N 1
ATOM 599 C CA . GLN A 1 79 ? 34.616 31.680 11.641 1.00 26.72 79 GLN A CA 1
ATOM 600 C C . GLN A 1 79 ? 35.337 31.096 10.393 1.00 26.72 79 GLN A C 1
ATOM 602 O O . GLN A 1 79 ? 36.522 31.362 10.212 1.00 26.72 79 GLN A O 1
ATOM 607 N N . THR A 1 80 ? 34.763 30.270 9.503 1.00 26.30 80 THR A N 1
ATOM 608 C CA . THR A 1 80 ? 33.525 30.361 8.677 1.00 26.30 80 THR A CA 1
ATOM 609 C C . THR A 1 80 ? 33.210 28.967 8.061 1.00 26.30 80 THR A C 1
ATOM 611 O O . THR A 1 80 ? 34.055 28.083 8.140 1.00 26.30 80 THR A O 1
ATOM 614 N N . THR A 1 81 ? 32.093 28.623 7.395 1.00 26.64 81 THR A N 1
ATOM 615 C CA . THR A 1 81 ? 30.697 29.120 7.261 1.00 26.64 81 THR A CA 1
ATOM 616 C C . THR A 1 81 ? 29.844 27.945 6.750 1.00 26.64 81 THR A C 1
ATOM 618 O O . THR A 1 81 ? 30.336 27.159 5.945 1.00 26.64 81 THR A O 1
ATOM 621 N N . GLY A 1 82 ? 28.564 27.860 7.126 1.00 24.05 82 GLY A N 1
ATOM 622 C CA . GLY A 1 82 ? 27.608 26.905 6.546 1.00 24.05 82 GLY A CA 1
ATOM 623 C C . GLY A 1 82 ? 26.251 27.564 6.298 1.00 24.05 82 GLY A C 1
ATOM 624 O O . GLY A 1 82 ? 25.723 28.234 7.185 1.00 24.05 82 GLY A O 1
ATOM 625 N N . THR A 1 83 ? 25.701 27.408 5.094 1.00 26.02 83 THR A N 1
ATOM 626 C CA . THR A 1 83 ? 24.512 28.146 4.643 1.00 26.02 83 THR A CA 1
ATOM 627 C C . THR A 1 83 ? 23.239 27.319 4.843 1.00 26.02 83 THR A C 1
ATOM 629 O O . THR A 1 83 ? 23.017 26.351 4.122 1.00 26.02 83 THR A O 1
ATOM 632 N N . LYS A 1 84 ? 22.365 27.721 5.775 1.00 27.34 84 LYS A N 1
ATOM 633 C CA . LYS A 1 84 ? 20.946 27.316 5.779 1.00 27.34 84 LYS A CA 1
ATOM 634 C C . LYS A 1 84 ? 20.089 28.500 5.333 1.00 27.34 84 LYS A C 1
ATOM 636 O O . LYS A 1 84 ? 20.291 29.611 5.821 1.00 27.34 84 LYS A O 1
ATOM 641 N N . MET A 1 85 ? 19.129 28.265 4.439 1.00 24.77 85 MET A N 1
ATOM 642 C CA . MET A 1 85 ? 18.094 29.254 4.120 1.00 24.77 85 MET A CA 1
ATOM 643 C C . MET A 1 85 ? 16.955 29.184 5.152 1.00 24.77 85 MET A C 1
ATOM 645 O O . MET A 1 85 ? 16.590 28.081 5.562 1.00 24.77 85 MET A O 1
ATOM 649 N N . PRO A 1 86 ? 16.384 30.324 5.581 1.00 28.48 86 PRO A N 1
ATOM 650 C CA . PRO A 1 86 ? 15.205 30.358 6.439 1.00 28.48 86 PRO A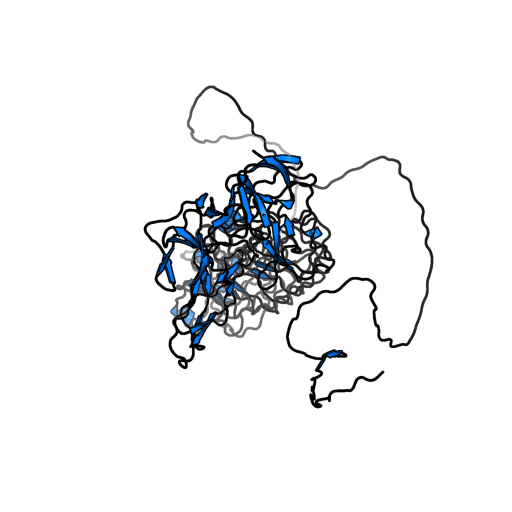 CA 1
ATOM 651 C C . PRO A 1 86 ? 13.916 30.609 5.639 1.00 28.48 86 PRO A C 1
ATOM 653 O O . PRO A 1 86 ? 13.917 31.355 4.661 1.00 28.48 86 PRO A O 1
ATOM 656 N N . MET A 1 87 ? 12.786 30.118 6.150 1.00 26.84 87 MET A N 1
ATOM 657 C CA . MET A 1 87 ? 11.491 30.779 5.959 1.00 26.84 87 MET A CA 1
ATOM 658 C C . MET A 1 87 ? 10.920 31.177 7.319 1.00 26.84 87 MET A C 1
ATOM 660 O O . MET A 1 87 ? 11.096 30.472 8.311 1.00 26.84 87 MET A O 1
ATOM 664 N N . SER A 1 88 ? 10.289 32.351 7.373 1.00 26.59 88 SER A N 1
ATOM 665 C CA . SER A 1 88 ? 9.760 32.927 8.610 1.00 26.59 88 SER A CA 1
ATOM 666 C C . SER A 1 88 ? 8.272 32.646 8.731 1.00 26.59 88 SER A C 1
ATOM 668 O O . SER A 1 88 ? 7.503 32.985 7.836 1.00 26.59 88 SER A O 1
ATOM 670 N N . SER A 1 89 ? 7.850 32.144 9.886 1.00 26.94 89 SER A N 1
ATOM 671 C CA . SER A 1 89 ? 6.476 32.337 10.338 1.00 26.94 89 SER A CA 1
ATOM 672 C C . SER A 1 89 ? 6.280 33.777 10.824 1.00 26.94 89 SER A C 1
ATOM 674 O O . SER A 1 89 ? 7.226 34.419 11.291 1.00 26.94 89 SER A O 1
ATOM 676 N N . ASN A 1 90 ? 5.048 34.284 10.734 1.00 23.88 90 ASN A N 1
ATOM 677 C CA . ASN A 1 90 ? 4.464 35.107 11.793 1.00 23.88 90 ASN A CA 1
ATOM 678 C C . ASN A 1 90 ? 2.951 35.259 11.599 1.00 23.88 90 ASN A C 1
ATOM 680 O O . ASN A 1 90 ? 2.491 35.605 10.513 1.00 23.88 90 ASN A O 1
ATOM 684 N N . THR A 1 91 ? 2.193 35.062 12.674 1.00 25.19 91 THR A N 1
ATOM 685 C CA . THR A 1 91 ? 0.732 35.206 12.695 1.00 25.19 91 THR A CA 1
ATOM 686 C C . THR A 1 91 ? 0.364 36.289 13.698 1.00 25.19 91 THR A C 1
ATOM 688 O O . THR A 1 91 ? 0.810 36.242 14.842 1.00 25.19 91 THR A O 1
ATOM 691 N N . SER A 1 92 ? -0.465 37.254 13.305 1.00 23.52 92 SER A N 1
ATOM 692 C CA . SER A 1 92 ? -1.096 38.187 14.242 1.00 23.52 92 SER A CA 1
ATOM 693 C C . SER A 1 92 ? -2.389 38.741 13.651 1.00 23.52 92 SER A C 1
ATOM 695 O O . SER A 1 92 ? -2.462 39.014 12.455 1.00 23.52 92 SER A O 1
ATOM 697 N N . ALA A 1 93 ? -3.404 38.906 14.494 1.00 23.88 93 ALA A N 1
ATOM 698 C CA . ALA A 1 93 ? -4.695 39.491 14.157 1.00 23.88 93 ALA A CA 1
ATOM 699 C C . ALA A 1 93 ? -5.082 40.496 15.252 1.00 23.88 93 ALA A C 1
ATOM 701 O O . ALA A 1 93 ? -4.796 40.252 16.424 1.00 23.88 93 ALA A O 1
ATOM 702 N N . GLY A 1 94 ? -5.736 41.608 14.897 1.00 24.39 94 GLY A N 1
ATOM 703 C CA . GLY A 1 94 ? -6.151 42.587 15.908 1.00 24.39 94 GLY A CA 1
ATOM 704 C C . GLY A 1 94 ? -6.525 43.982 15.404 1.00 24.39 94 GLY A C 1
ATOM 705 O O . GLY A 1 94 ? -5.793 44.924 15.656 1.00 24.39 94 GLY A O 1
ATOM 706 N N . GLU A 1 95 ? -7.710 44.084 14.799 1.00 23.47 95 GLU A N 1
ATOM 707 C CA . GLU A 1 95 ? -8.669 45.196 14.968 1.00 23.47 95 GLU A CA 1
ATOM 708 C C . GLU A 1 95 ? -8.392 46.674 14.559 1.00 23.47 95 GLU A C 1
ATOM 710 O O . GLU A 1 95 ? -7.349 47.271 14.783 1.00 23.47 95 GLU A O 1
ATOM 715 N N . GLN A 1 96 ? -9.509 47.282 14.121 1.00 23.64 96 GLN A N 1
ATOM 716 C CA . GLN A 1 96 ? -9.932 48.694 14.218 1.00 23.64 96 GLN A CA 1
ATOM 717 C C . GLN A 1 96 ? -9.483 49.791 13.211 1.00 23.64 96 GLN A C 1
ATOM 719 O O . GLN A 1 96 ? -8.350 50.247 13.158 1.00 23.64 96 GLN A O 1
ATOM 724 N N . GLN A 1 97 ? -10.540 50.346 12.590 1.00 22.19 97 GLN A N 1
ATOM 725 C CA . GLN A 1 97 ? -10.830 51.768 12.314 1.00 22.19 97 GLN A CA 1
ATOM 726 C C . GLN A 1 97 ? -10.333 52.498 11.037 1.00 22.19 97 GLN A C 1
ATOM 728 O O . GLN A 1 97 ? -9.243 53.043 10.965 1.00 22.19 97 GLN A O 1
ATOM 733 N N . GLN A 1 98 ? -11.325 52.694 10.148 1.00 22.75 98 GLN A N 1
ATOM 734 C CA . GLN A 1 98 ? -11.819 53.991 9.628 1.00 22.75 98 GLN A CA 1
ATOM 735 C C . GLN A 1 98 ? -10.990 54.841 8.635 1.00 22.75 98 GLN A C 1
ATOM 737 O O . GLN A 1 98 ? -10.029 55.477 9.034 1.00 22.75 98 GLN A O 1
ATOM 742 N N . VAL A 1 99 ? -11.589 55.041 7.437 1.00 22.27 99 VAL A N 1
ATOM 743 C CA . VAL A 1 99 ? -11.505 56.203 6.495 1.00 22.27 99 VAL A CA 1
ATOM 744 C C . VAL A 1 99 ? -10.094 56.652 6.021 1.00 22.27 99 VAL A C 1
ATOM 746 O O . VAL A 1 99 ? -9.108 56.557 6.725 1.00 22.27 99 VAL A O 1
ATOM 749 N N . THR A 1 100 ? -9.871 57.162 4.804 1.00 22.97 100 THR A N 1
ATOM 750 C CA . THR A 1 100 ? -10.735 57.890 3.849 1.00 22.97 100 THR A CA 1
ATOM 751 C C . THR A 1 100 ? -10.182 57.744 2.421 1.00 22.97 100 THR A C 1
ATOM 753 O O . THR A 1 100 ? -9.061 57.282 2.267 1.00 22.97 100 THR A O 1
ATOM 756 N N . ALA A 1 101 ? -10.920 58.268 1.433 1.00 24.61 101 ALA A N 1
ATOM 757 C CA . ALA A 1 101 ? -10.420 58.801 0.156 1.00 24.61 101 ALA A CA 1
ATOM 758 C C . ALA A 1 101 ? -9.688 57.796 -0.767 1.00 24.61 101 ALA A C 1
ATOM 760 O O . ALA A 1 101 ? -8.554 57.407 -0.536 1.00 24.61 101 ALA A O 1
ATOM 761 N N . GLU A 1 102 ? -10.363 57.235 -1.770 1.00 23.64 102 GLU A N 1
ATOM 762 C CA . GLU A 1 102 ? -10.711 57.879 -3.055 1.00 23.64 102 GLU A CA 1
ATOM 763 C C . GLU A 1 102 ? -9.591 57.791 -4.105 1.00 23.64 102 GLU A C 1
ATOM 765 O O . GLU A 1 102 ? -8.491 58.274 -3.888 1.00 23.64 102 GLU A O 1
ATOM 770 N N . GLN A 1 103 ? -9.973 57.219 -5.257 1.00 24.58 103 GLN A N 1
ATOM 771 C CA . GLN A 1 103 ? -9.804 57.768 -6.614 1.00 24.58 103 GLN A CA 1
ATOM 772 C C . GLN A 1 103 ? -8.385 58.052 -7.159 1.00 24.58 103 GLN A C 1
ATOM 774 O O . GLN A 1 103 ? -7.511 58.562 -6.479 1.00 24.58 103 GLN A O 1
ATOM 779 N N . THR A 1 104 ? -8.081 57.823 -8.440 1.00 23.42 104 THR A N 1
ATOM 780 C CA . THR A 1 104 ? -8.795 57.207 -9.588 1.00 23.42 104 THR A CA 1
ATOM 781 C C . THR A 1 104 ? -7.764 57.015 -10.704 1.00 23.42 104 THR A C 1
ATOM 783 O O . THR A 1 104 ? -6.806 57.779 -10.740 1.00 23.42 104 THR A O 1
ATOM 786 N N . SER A 1 105 ? -8.082 56.179 -11.707 1.00 24.64 105 SER A N 1
ATOM 787 C CA . SER A 1 105 ? -7.723 56.383 -13.134 1.00 24.64 105 SER A CA 1
ATOM 788 C C . SER A 1 105 ? -6.232 56.399 -13.547 1.00 24.64 105 SER A C 1
ATOM 790 O O . SER A 1 105 ? -5.362 56.802 -12.793 1.00 24.64 105 SER A O 1
ATOM 792 N N . ASN A 1 106 ? -5.844 56.030 -14.770 1.00 25.61 106 ASN A N 1
ATOM 793 C CA . ASN A 1 106 ? -6.530 55.325 -15.863 1.00 25.61 106 ASN A CA 1
ATOM 794 C C . ASN A 1 106 ? -5.457 54.666 -16.765 1.00 25.61 106 ASN A C 1
ATOM 796 O O . ASN A 1 106 ? -4.263 54.863 -16.555 1.00 25.61 106 ASN A O 1
ATOM 800 N N . GLU A 1 107 ? -5.913 53.898 -17.759 1.00 24.28 107 GLU A N 1
ATOM 801 C CA . GLU A 1 107 ? -5.374 53.797 -19.136 1.00 24.28 107 GLU A CA 1
ATOM 802 C C . GLU A 1 107 ? -3.891 54.219 -19.324 1.00 24.28 107 GLU A C 1
ATOM 804 O O . GLU A 1 107 ? -3.556 55.398 -19.340 1.00 24.28 107 GLU A O 1
ATOM 809 N N . ALA A 1 108 ? -2.921 53.310 -19.425 1.00 25.30 108 ALA A N 1
ATOM 810 C CA . ALA A 1 108 ? -2.669 52.429 -20.573 1.00 25.30 108 ALA A CA 1
ATOM 811 C C . ALA A 1 108 ? -2.554 53.150 -21.935 1.00 25.30 108 ALA A C 1
ATOM 813 O O . ALA A 1 108 ? -3.583 53.411 -22.555 1.00 25.30 108 ALA A O 1
ATOM 814 N N . HIS A 1 109 ? -1.326 53.307 -22.469 1.00 26.05 109 HIS A N 1
ATOM 815 C CA . HIS A 1 109 ? -1.023 52.928 -23.866 1.00 26.05 109 HIS A CA 1
ATOM 816 C C . HIS A 1 109 ? 0.475 52.855 -24.253 1.00 26.05 109 HIS A C 1
ATOM 818 O O . HIS A 1 109 ? 1.322 53.547 -23.701 1.00 26.05 109 HIS A O 1
ATOM 824 N N . SER A 1 110 ? 0.740 51.999 -25.251 1.00 24.86 110 SER A N 1
ATOM 825 C CA . SER A 1 110 ? 1.811 52.024 -26.273 1.00 24.86 110 SER A CA 1
ATOM 826 C C . SER A 1 110 ? 3.243 52.500 -25.942 1.00 24.86 110 SER A C 1
ATOM 828 O O . SER A 1 110 ? 3.557 53.687 -25.959 1.00 24.86 110 SER A O 1
ATOM 830 N N . THR A 1 111 ? 4.152 51.523 -25.883 1.00 30.16 111 THR A N 1
ATOM 831 C CA . THR A 1 111 ? 5.354 51.398 -26.746 1.00 30.16 111 THR A CA 1
ATOM 832 C C . THR A 1 111 ? 5.790 52.589 -27.629 1.00 30.16 111 THR A C 1
ATOM 834 O O . THR A 1 111 ? 5.078 52.937 -28.570 1.00 30.16 111 THR A O 1
ATOM 837 N N . SER A 1 112 ? 7.055 53.027 -27.509 1.00 26.47 112 SER A N 1
ATOM 838 C CA . SER A 1 112 ? 8.023 53.052 -28.638 1.00 26.47 112 SER A CA 1
ATOM 839 C C . SER A 1 112 ? 9.471 53.341 -28.173 1.00 26.47 112 SER A C 1
ATOM 841 O O . SER A 1 112 ? 9.700 53.779 -27.051 1.00 26.47 112 SER A O 1
ATOM 843 N N . SER A 1 113 ? 10.444 53.036 -29.034 1.00 31.30 113 SER A N 1
ATOM 844 C CA . SER A 1 113 ? 11.902 53.002 -28.810 1.00 31.30 113 SER A CA 1
ATOM 845 C C . SER A 1 113 ? 12.668 54.330 -28.971 1.00 31.30 113 SER A C 1
ATOM 847 O O . SER A 1 113 ? 12.402 55.033 -29.939 1.00 31.30 113 SER A O 1
ATOM 849 N N . THR A 1 114 ? 13.731 54.540 -28.171 1.00 24.75 114 THR A N 1
ATOM 850 C CA . THR A 1 114 ? 15.049 55.184 -28.492 1.00 24.75 114 THR A CA 1
ATOM 851 C C . THR A 1 114 ? 15.961 55.115 -27.243 1.00 24.75 114 THR A C 1
ATOM 853 O O . THR A 1 114 ? 15.421 55.146 -26.144 1.00 24.75 114 THR A O 1
ATOM 856 N N . GLY A 1 115 ? 17.305 55.062 -27.274 1.00 24.83 115 GLY A N 1
ATOM 857 C CA . GLY A 1 115 ? 18.267 54.877 -28.379 1.00 24.83 115 GLY A CA 1
ATOM 858 C C . GLY A 1 115 ? 19.610 55.629 -28.168 1.00 24.83 115 GLY A C 1
ATOM 859 O O . GLY A 1 115 ? 19.601 56.852 -28.241 1.00 24.83 115 GLY A O 1
ATOM 860 N N . SER A 1 116 ? 20.748 54.913 -28.025 1.00 28.22 116 SER A N 1
ATOM 861 C CA . SER A 1 116 ? 22.143 55.442 -27.865 1.00 28.22 116 SER A CA 1
ATOM 862 C C . SER A 1 116 ? 22.433 56.265 -26.581 1.00 28.22 116 SER A C 1
ATOM 864 O O . SER A 1 116 ? 21.489 56.682 -25.919 1.00 28.22 116 SER A O 1
ATOM 866 N N . THR A 1 117 ? 23.672 56.554 -26.133 1.00 27.44 117 THR A N 1
ATOM 867 C CA . THR A 1 117 ? 25.068 56.136 -26.484 1.00 27.44 117 THR A CA 1
ATOM 868 C C . THR A 1 117 ? 25.708 55.384 -25.264 1.00 27.44 117 THR A C 1
ATOM 870 O O . THR A 1 117 ? 24.949 54.960 -24.399 1.00 27.44 117 THR A O 1
ATOM 873 N N . ASP A 1 118 ? 27.009 55.080 -25.061 1.00 25.94 118 ASP A N 1
ATOM 874 C CA . ASP A 1 118 ? 28.303 55.560 -25.602 1.00 25.94 118 ASP A CA 1
ATOM 875 C C . ASP A 1 118 ? 29.469 54.545 -25.413 1.00 25.94 118 ASP A C 1
ATOM 877 O O . ASP A 1 118 ? 29.249 53.429 -24.948 1.00 25.94 118 ASP A O 1
ATOM 881 N N . SER A 1 119 ? 30.704 54.907 -25.800 1.00 29.22 119 SER A N 1
ATOM 882 C CA . SER A 1 119 ? 31.854 53.987 -25.979 1.00 29.22 119 SER A CA 1
ATOM 883 C C . SER A 1 119 ? 33.092 54.242 -25.091 1.00 29.22 119 SER A C 1
ATOM 885 O O . SER A 1 119 ? 33.332 55.372 -24.673 1.00 29.22 119 SER A O 1
ATOM 887 N N . THR A 1 120 ? 33.896 53.191 -24.832 1.00 28.53 120 THR A N 1
ATOM 888 C CA . THR A 1 120 ? 35.376 53.140 -24.582 1.00 28.53 120 THR A CA 1
ATOM 889 C C . THR A 1 120 ? 35.776 51.734 -24.062 1.00 28.53 120 THR A C 1
ATOM 891 O O . THR A 1 120 ? 34.976 51.107 -23.380 1.00 28.53 120 THR A O 1
ATOM 894 N N . GLY A 1 121 ? 36.962 51.146 -24.306 1.00 29.00 121 GLY A N 1
ATOM 895 C CA . GLY A 1 121 ? 38.016 51.467 -25.287 1.00 29.00 121 GLY A CA 1
ATOM 896 C C . GLY A 1 121 ? 39.464 51.107 -24.863 1.00 29.00 121 GLY A C 1
ATOM 897 O O . GLY A 1 121 ? 40.128 52.003 -24.363 1.00 29.00 121 GLY A O 1
ATOM 898 N N . SER A 1 122 ? 39.928 49.858 -25.093 1.00 28.67 122 SER A N 1
ATOM 899 C CA . SER A 1 122 ? 41.340 49.346 -25.125 1.00 28.67 122 SER A CA 1
ATOM 900 C C . SER A 1 122 ? 41.320 47.854 -25.577 1.00 28.67 122 SER A C 1
ATOM 902 O O . SER A 1 122 ? 40.430 47.155 -25.098 1.00 28.67 122 SER A O 1
ATOM 904 N N . THR A 1 123 ? 42.071 47.280 -26.544 1.00 29.91 123 THR A N 1
ATOM 905 C CA . THR A 1 123 ? 43.533 47.213 -26.885 1.00 29.91 123 THR A CA 1
ATOM 906 C C . THR A 1 123 ? 44.355 46.312 -25.944 1.00 29.91 123 THR A C 1
ATOM 908 O O . THR A 1 123 ? 44.284 46.535 -24.737 1.00 29.91 123 THR A O 1
ATOM 911 N N . ASP A 1 124 ? 45.180 45.328 -26.347 1.00 28.31 124 ASP A N 1
ATOM 912 C CA . ASP A 1 124 ? 45.504 44.636 -27.635 1.00 28.31 124 ASP A CA 1
ATOM 913 C C . ASP A 1 124 ? 45.719 43.117 -27.305 1.00 28.31 124 ASP A C 1
ATOM 915 O O . ASP A 1 124 ? 45.491 42.745 -26.154 1.00 28.31 124 ASP A O 1
ATOM 919 N N . SER A 1 125 ? 46.085 42.117 -28.131 1.00 30.11 125 SER A N 1
ATOM 920 C CA . SER A 1 125 ? 46.796 41.898 -29.426 1.00 30.11 125 SER A CA 1
ATOM 921 C C . SER A 1 125 ? 46.348 40.513 -29.995 1.00 30.11 125 SER A C 1
ATOM 923 O O . SER A 1 125 ? 45.529 39.866 -29.345 1.00 30.11 125 SER A O 1
ATOM 925 N N . ALA A 1 126 ? 46.862 39.860 -31.056 1.00 32.34 126 ALA A N 1
ATOM 926 C CA . ALA A 1 126 ? 47.551 40.135 -32.343 1.00 32.34 126 ALA A CA 1
ATOM 927 C C . ALA A 1 126 ? 48.423 38.895 -32.725 1.00 32.34 126 ALA A C 1
ATOM 929 O O . ALA A 1 126 ? 49.288 38.533 -31.931 1.00 32.34 126 ALA A O 1
ATOM 930 N N . ASP A 1 127 ? 48.182 38.323 -33.921 1.00 29.97 127 ASP A N 1
ATOM 931 C CA . ASP A 1 127 ? 49.043 37.510 -34.833 1.00 29.97 127 ASP A CA 1
ATOM 932 C C . ASP A 1 127 ? 49.747 36.212 -34.327 1.00 29.97 127 ASP A C 1
ATOM 934 O O . ASP A 1 127 ? 50.006 36.046 -33.139 1.00 29.97 127 ASP A O 1
ATOM 938 N N . ASP A 1 128 ? 50.111 35.205 -35.147 1.00 29.47 128 ASP A N 1
ATOM 939 C CA . ASP A 1 128 ? 49.852 34.870 -36.580 1.00 29.47 128 ASP A CA 1
ATOM 940 C C . ASP A 1 128 ? 49.425 33.356 -36.645 1.00 29.47 128 ASP A C 1
ATOM 942 O O . ASP A 1 128 ? 48.808 32.901 -35.683 1.00 29.47 128 ASP A O 1
ATOM 946 N N . GLU A 1 129 ? 49.629 32.437 -37.611 1.00 28.28 129 GLU A N 1
ATOM 947 C CA . GLU A 1 129 ? 50.358 32.331 -38.899 1.00 28.28 129 GLU A CA 1
ATOM 948 C C . GLU A 1 129 ? 49.513 31.495 -39.918 1.00 28.28 129 GLU A C 1
ATOM 950 O O . GLU A 1 129 ? 48.285 31.445 -39.822 1.00 28.28 129 GLU A O 1
ATOM 955 N N . GLN A 1 130 ? 50.115 30.859 -40.939 1.00 26.92 130 GLN A N 1
ATOM 956 C CA . GLN A 1 130 ? 49.436 30.510 -42.205 1.00 26.92 130 GLN A CA 1
ATOM 957 C C . GLN A 1 130 ? 49.301 29.000 -42.540 1.00 26.92 130 GLN A C 1
ATOM 959 O O . GLN A 1 130 ? 50.183 28.196 -42.260 1.00 26.92 130 GLN A O 1
ATOM 964 N N . GLN A 1 131 ? 48.167 28.664 -43.188 1.00 29.75 131 GLN A N 1
ATOM 965 C CA . GLN A 1 131 ? 47.968 27.879 -44.444 1.00 29.75 131 GLN A CA 1
ATOM 966 C C . GLN A 1 131 ? 49.154 27.023 -44.990 1.00 29.75 131 GLN A C 1
ATOM 968 O O . GLN A 1 131 ? 50.285 27.507 -44.966 1.00 29.75 131 GLN A O 1
ATOM 973 N N . PRO A 1 132 ? 48.926 25.849 -45.654 1.00 42.38 132 PRO A N 1
ATOM 974 C CA . PRO A 1 132 ? 48.039 25.823 -46.835 1.00 42.38 132 PRO A CA 1
ATOM 975 C C . PRO A 1 132 ? 47.274 24.529 -47.244 1.00 42.38 132 PRO A C 1
ATOM 977 O O . PRO A 1 132 ? 47.771 23.414 -47.145 1.00 42.38 132 PRO A O 1
ATOM 980 N N . ILE A 1 133 ? 46.094 24.758 -47.846 1.00 28.97 133 ILE A N 1
ATOM 981 C CA . ILE A 1 133 ? 45.615 24.247 -49.162 1.00 28.97 133 ILE A CA 1
ATOM 982 C C . ILE A 1 133 ? 45.791 22.746 -49.510 1.00 28.97 133 ILE A C 1
ATOM 984 O O . ILE A 1 133 ? 46.887 22.315 -49.849 1.00 28.97 133 ILE A O 1
ATOM 988 N N . GLU A 1 134 ? 44.668 22.047 -49.747 1.00 26.39 134 GLU A N 1
ATOM 989 C CA . GLU A 1 134 ? 44.364 21.572 -51.115 1.00 26.39 134 GLU A CA 1
ATOM 990 C C . GLU A 1 134 ? 42.853 21.613 -51.420 1.00 26.39 134 GLU A C 1
ATOM 992 O O . GLU A 1 134 ? 42.024 21.274 -50.578 1.00 26.39 134 GLU A O 1
ATOM 997 N N . ASN A 1 135 ? 42.495 22.095 -52.616 1.00 27.89 135 ASN A N 1
ATOM 998 C CA . ASN A 1 135 ? 41.113 22.292 -53.068 1.00 27.89 135 ASN A CA 1
ATOM 999 C C . ASN A 1 135 ? 40.708 21.212 -54.079 1.00 27.89 135 ASN A C 1
ATOM 1001 O O . ASN A 1 135 ? 41.504 20.822 -54.932 1.00 27.89 135 ASN A O 1
ATOM 1005 N N . THR A 1 136 ? 39.413 20.908 -54.156 1.00 25.11 136 THR A N 1
ATOM 1006 C CA . THR A 1 136 ? 38.756 20.837 -55.472 1.00 25.11 136 THR A CA 1
ATOM 1007 C C . THR A 1 136 ? 37.291 21.246 -55.350 1.00 25.11 136 THR A C 1
ATOM 1009 O O . THR A 1 136 ? 36.558 20.720 -54.520 1.00 25.11 136 THR A O 1
ATOM 1012 N N . ASP A 1 137 ? 36.886 22.215 -56.166 1.00 27.48 137 ASP A N 1
ATOM 1013 C CA . ASP A 1 137 ? 35.553 22.824 -56.193 1.00 27.48 137 ASP A CA 1
ATOM 1014 C C . ASP A 1 137 ? 34.832 22.414 -57.487 1.00 27.48 137 ASP A C 1
ATOM 1016 O O . ASP A 1 137 ? 35.461 22.407 -58.544 1.00 27.48 137 ASP A O 1
ATOM 1020 N N . THR A 1 138 ? 33.545 22.051 -57.409 1.00 27.08 138 THR A N 1
ATOM 1021 C CA . THR A 1 138 ? 32.610 21.993 -58.556 1.00 27.08 138 THR A CA 1
ATOM 1022 C C . THR A 1 138 ? 31.138 21.936 -58.106 1.00 27.08 138 THR A C 1
ATOM 1024 O O . THR A 1 138 ? 30.555 20.867 -57.956 1.00 27.08 138 THR A O 1
ATOM 1027 N N . THR A 1 139 ? 30.505 23.104 -57.986 1.00 36.03 139 THR A N 1
ATOM 1028 C CA . THR A 1 139 ? 29.050 23.346 -58.172 1.00 36.03 139 THR A CA 1
ATOM 1029 C C . THR A 1 139 ? 28.882 24.769 -58.746 1.00 36.03 139 THR A C 1
ATOM 1031 O O . THR A 1 139 ? 29.868 25.510 -58.710 1.00 36.03 139 THR A O 1
ATOM 1034 N N . PRO A 1 140 ? 27.719 25.217 -59.273 1.00 51.53 140 PRO A N 1
ATOM 1035 C CA . PRO A 1 140 ? 26.400 24.581 -59.452 1.00 51.53 140 PRO A CA 1
ATOM 1036 C C . PRO A 1 140 ? 26.092 24.411 -60.978 1.00 51.53 140 PRO A C 1
ATOM 1038 O O . PRO A 1 140 ? 27.042 24.297 -61.749 1.00 51.53 140 PRO A O 1
ATOM 1041 N N . ASP A 1 141 ? 24.879 24.329 -61.546 1.00 27.53 141 ASP A N 1
ATOM 1042 C CA . ASP A 1 141 ? 23.486 24.453 -61.074 1.00 27.53 141 ASP A CA 1
ATOM 1043 C C . ASP A 1 141 ? 22.530 23.732 -62.058 1.00 27.53 141 ASP A C 1
ATOM 1045 O O . ASP A 1 141 ? 22.813 23.730 -63.256 1.00 27.53 141 ASP A O 1
ATOM 1049 N N . ASP A 1 142 ? 21.424 23.151 -61.576 1.00 29.50 142 ASP A N 1
ATOM 1050 C CA . ASP A 1 142 ? 20.039 23.474 -61.994 1.00 29.50 142 ASP A CA 1
ATOM 1051 C C . ASP A 1 142 ? 19.031 22.676 -61.130 1.00 29.50 142 ASP A C 1
ATOM 1053 O O . ASP A 1 142 ? 19.273 21.566 -60.651 1.00 29.50 142 ASP A O 1
ATOM 1057 N N . SER A 1 143 ? 17.877 23.291 -60.939 1.00 33.91 143 SER A N 1
ATOM 1058 C CA . SER A 1 143 ? 16.738 22.938 -60.108 1.00 33.91 143 SER A CA 1
ATOM 1059 C C . SER A 1 143 ? 16.095 21.556 -60.325 1.00 33.91 143 SER A C 1
ATOM 1061 O O . SER A 1 143 ? 15.749 21.146 -61.431 1.00 33.91 143 SER A O 1
ATOM 1063 N N . SER A 1 144 ? 15.723 20.913 -59.212 1.00 29.62 144 SER A N 1
ATOM 1064 C CA . SER A 1 144 ? 14.338 20.447 -59.026 1.00 29.62 144 SER A CA 1
ATOM 1065 C C . SER A 1 144 ? 13.978 20.293 -57.541 1.00 29.62 144 SER A C 1
ATOM 1067 O O . SER A 1 144 ? 14.834 20.182 -56.667 1.00 29.62 144 SER A O 1
ATOM 1069 N N . THR A 1 145 ? 12.682 20.386 -57.252 1.00 40.44 145 THR A N 1
ATOM 1070 C CA . THR A 1 145 ? 12.091 20.431 -55.907 1.00 40.44 145 THR A CA 1
ATOM 1071 C C . THR A 1 145 ? 12.024 19.067 -55.219 1.00 40.44 145 THR A C 1
ATOM 1073 O O . THR A 1 145 ? 11.553 18.115 -55.836 1.00 40.44 145 THR A O 1
ATOM 1076 N N . GLY A 1 146 ? 12.292 19.028 -53.908 1.00 38.00 146 GLY A N 1
ATOM 1077 C CA . GLY A 1 146 ? 11.789 17.979 -53.008 1.00 38.00 146 GLY A CA 1
ATOM 1078 C C . GLY A 1 146 ? 12.864 17.156 -52.299 1.00 38.00 146 GLY A C 1
ATOM 1079 O O . GLY A 1 146 ? 13.290 16.121 -52.796 1.00 38.00 146 GLY A O 1
ATOM 1080 N N . THR A 1 147 ? 13.243 17.562 -51.084 1.00 31.75 147 THR A N 1
ATOM 1081 C CA . THR A 1 147 ? 13.943 16.680 -50.137 1.00 31.75 147 THR A CA 1
ATOM 1082 C C . THR A 1 147 ? 12.944 15.752 -49.446 1.00 31.75 147 THR A C 1
ATOM 1084 O O . THR A 1 147 ? 12.544 15.995 -48.309 1.00 31.75 147 THR A O 1
ATOM 1087 N N . GLU A 1 148 ? 12.540 14.688 -50.138 1.00 42.59 148 GLU A N 1
ATOM 1088 C CA . GLU A 1 148 ? 12.028 13.486 -49.472 1.00 42.59 148 GLU A CA 1
ATOM 1089 C C . GLU A 1 148 ? 13.182 12.850 -48.676 1.00 42.59 148 GLU A C 1
ATOM 1091 O O . GLU A 1 148 ? 14.282 12.676 -49.213 1.00 42.59 148 GLU A O 1
ATOM 1096 N N . THR A 1 149 ? 12.976 12.508 -47.398 1.00 46.53 149 THR A N 1
ATOM 1097 C CA . THR A 1 149 ? 13.987 11.751 -46.647 1.00 46.53 149 THR A CA 1
ATOM 1098 C C . THR A 1 149 ? 14.055 10.326 -47.190 1.00 46.53 149 THR A C 1
ATOM 1100 O O . THR A 1 149 ? 13.046 9.624 -47.282 1.00 46.53 149 THR A O 1
ATOM 1103 N N . GLN A 1 150 ? 15.251 9.886 -47.592 1.00 56.91 150 GLN A N 1
ATOM 1104 C CA . GLN A 1 150 ? 15.444 8.552 -48.163 1.00 56.91 150 GLN A CA 1
ATOM 1105 C C . GLN A 1 150 ? 15.353 7.485 -47.067 1.00 56.91 150 GLN A C 1
ATOM 1107 O O . GLN A 1 150 ? 16.355 7.113 -46.458 1.00 56.91 150 GLN A O 1
ATOM 1112 N N . GLN A 1 151 ? 14.137 6.986 -46.837 1.00 68.19 151 GLN A N 1
ATOM 1113 C CA . GLN A 1 151 ? 13.871 5.901 -45.897 1.00 68.19 151 GLN A CA 1
ATOM 1114 C C . GLN A 1 151 ? 14.705 4.663 -46.247 1.00 68.19 151 GLN A C 1
ATOM 1116 O O . GLN A 1 151 ? 14.643 4.119 -47.353 1.00 68.19 151 GLN A O 1
ATOM 1121 N N . THR A 1 152 ? 15.481 4.195 -45.278 1.00 73.88 152 THR A N 1
ATOM 1122 C CA . THR A 1 152 ? 16.321 3.006 -45.410 1.00 73.88 152 THR A CA 1
ATOM 1123 C C . THR A 1 152 ? 15.500 1.745 -45.141 1.00 73.88 152 THR A C 1
ATOM 1125 O O . THR A 1 152 ? 14.609 1.736 -44.296 1.00 73.88 152 THR A O 1
ATOM 1128 N N . VAL A 1 153 ? 15.767 0.651 -45.860 1.00 77.50 153 VAL A N 1
ATOM 1129 C CA . VAL A 1 153 ? 15.047 -0.622 -45.667 1.00 77.50 153 VAL A CA 1
ATOM 1130 C C . VAL A 1 153 ? 15.912 -1.586 -44.864 1.00 77.50 153 VAL A C 1
ATOM 1132 O O . VAL A 1 153 ? 16.946 -2.045 -45.361 1.00 77.50 153 VAL A O 1
ATOM 1135 N N . ILE A 1 154 ? 15.464 -1.952 -43.661 1.00 76.19 154 ILE A N 1
ATOM 1136 C CA . ILE A 1 154 ? 16.116 -2.978 -42.837 1.00 76.19 154 ILE A CA 1
ATOM 1137 C C . ILE A 1 154 ? 15.713 -4.347 -43.387 1.00 76.19 154 ILE A C 1
ATOM 1139 O O . ILE A 1 154 ? 14.676 -4.905 -43.041 1.00 76.19 154 ILE A O 1
ATOM 1143 N N . LYS A 1 155 ? 16.529 -4.881 -44.297 1.00 64.69 155 LYS A N 1
ATOM 1144 C CA . LYS A 1 155 ? 16.271 -6.172 -44.960 1.00 64.69 155 LYS A CA 1
ATOM 1145 C C . LYS A 1 155 ? 16.367 -7.348 -43.985 1.00 64.69 155 LYS A C 1
ATOM 1147 O O . LYS A 1 155 ? 15.556 -8.271 -44.043 1.00 64.69 155 LYS A O 1
ATOM 1152 N N . ASP A 1 156 ? 17.324 -7.265 -43.067 1.00 63.66 156 ASP A N 1
ATOM 1153 C CA . ASP A 1 156 ? 17.787 -8.378 -42.240 1.00 63.66 156 ASP A CA 1
ATOM 1154 C C . ASP A 1 156 ? 17.392 -8.215 -40.762 1.00 63.66 156 ASP A C 1
ATOM 1156 O O . ASP A 1 156 ? 18.174 -8.531 -39.865 1.00 63.66 156 ASP A O 1
ATOM 1160 N N . TYR A 1 157 ? 16.174 -7.722 -40.488 1.00 74.94 157 TYR A N 1
ATOM 1161 C CA . TYR A 1 157 ? 15.629 -7.734 -39.127 1.00 74.94 157 TYR A CA 1
ATOM 1162 C C . TYR A 1 157 ? 15.596 -9.175 -38.595 1.00 74.94 157 TYR A C 1
ATOM 1164 O O . TYR A 1 157 ? 14.820 -10.018 -39.057 1.00 74.94 157 TYR A O 1
ATOM 1172 N N . ASN A 1 158 ? 16.461 -9.451 -37.619 1.00 74.38 158 ASN A N 1
ATOM 1173 C CA . ASN A 1 158 ? 16.576 -10.748 -36.975 1.00 74.38 158 ASN A CA 1
ATOM 1174 C C . ASN A 1 158 ? 15.799 -10.738 -35.648 1.00 74.38 158 ASN A C 1
ATOM 1176 O O . ASN A 1 158 ? 16.332 -10.257 -34.651 1.00 74.38 158 ASN A O 1
ATOM 1180 N N . PRO A 1 159 ? 14.593 -11.334 -35.576 1.00 73.62 159 PRO A N 1
ATOM 1181 C CA . PRO A 1 159 ? 13.869 -11.449 -34.314 1.00 73.62 159 PRO A CA 1
ATOM 1182 C C . PRO A 1 159 ? 14.537 -12.404 -33.308 1.00 73.62 159 PRO A C 1
ATOM 1184 O O . PRO A 1 159 ? 14.075 -12.531 -32.181 1.00 73.62 159 PRO A O 1
ATOM 1187 N N . ASN A 1 160 ? 15.603 -13.106 -33.707 1.00 71.69 160 ASN A N 1
ATOM 1188 C CA . ASN A 1 160 ? 16.445 -13.939 -32.846 1.00 71.69 160 ASN A CA 1
ATOM 1189 C C . ASN A 1 160 ? 17.833 -13.294 -32.675 1.00 71.69 160 ASN A C 1
ATOM 1191 O O . ASN A 1 160 ? 18.855 -13.972 -32.778 1.00 71.69 160 ASN A O 1
ATOM 1195 N N . ALA A 1 161 ? 17.882 -11.969 -32.538 1.00 69.44 161 ALA A N 1
ATOM 1196 C CA . ALA A 1 161 ? 19.088 -11.281 -32.103 1.00 69.44 161 ALA A CA 1
ATOM 1197 C C . ALA A 1 161 ? 19.284 -11.519 -30.599 1.00 69.44 161 ALA A C 1
ATOM 1199 O O . ALA A 1 161 ? 18.358 -11.317 -29.813 1.00 69.44 161 ALA A O 1
ATOM 1200 N N . ASP A 1 162 ? 20.485 -11.947 -30.213 1.00 74.56 162 ASP A N 1
ATOM 1201 C CA . ASP A 1 162 ? 20.928 -11.887 -28.820 1.00 74.56 162 ASP A CA 1
ATOM 1202 C C . ASP A 1 162 ? 21.064 -10.418 -28.371 1.00 74.56 162 ASP A C 1
ATOM 1204 O O . ASP A 1 162 ? 21.113 -9.505 -29.201 1.00 74.56 162 ASP A O 1
ATOM 1208 N N . PHE A 1 163 ? 21.164 -10.180 -27.060 1.00 84.56 163 PHE A N 1
ATOM 1209 C CA . PHE A 1 163 ? 21.447 -8.843 -26.531 1.00 84.56 163 PHE A CA 1
ATOM 1210 C C . PHE A 1 163 ? 22.762 -8.286 -27.096 1.00 84.56 163 PHE A C 1
ATOM 1212 O O . PHE A 1 163 ? 23.817 -8.916 -26.989 1.00 84.56 163 PHE A O 1
ATOM 1219 N N . VAL A 1 164 ? 22.697 -7.069 -27.635 1.00 77.31 164 VAL A N 1
ATOM 1220 C CA . VAL A 1 164 ? 23.864 -6.273 -28.024 1.00 77.31 164 VAL A CA 1
ATOM 1221 C C . VAL A 1 164 ? 23.760 -4.917 -27.336 1.00 77.31 164 VAL A C 1
ATOM 1223 O O . VAL A 1 164 ? 22.789 -4.192 -27.554 1.00 77.31 164 VAL A O 1
ATOM 1226 N N . ASP A 1 165 ? 24.772 -4.563 -26.539 1.00 70.69 165 ASP A N 1
ATOM 1227 C CA . ASP A 1 165 ? 24.960 -3.196 -26.044 1.00 70.69 165 ASP A CA 1
ATOM 1228 C C . ASP A 1 165 ? 25.552 -2.343 -27.176 1.00 70.69 165 ASP A C 1
ATOM 1230 O O . ASP A 1 165 ? 26.758 -2.335 -27.435 1.00 70.69 165 ASP A O 1
ATOM 1234 N N . ASN A 1 166 ? 24.662 -1.676 -27.907 1.00 62.97 166 ASN A N 1
ATOM 1235 C CA . ASN A 1 166 ? 24.974 -0.742 -28.989 1.00 62.97 166 ASN A CA 1
ATOM 1236 C C . ASN A 1 166 ? 24.543 0.702 -28.673 1.00 62.97 166 ASN A C 1
ATOM 1238 O O . ASN A 1 166 ? 24.758 1.598 -29.488 1.00 62.97 166 ASN A O 1
ATOM 1242 N N . THR A 1 167 ? 24.031 0.954 -27.464 1.00 60.66 167 THR A N 1
ATOM 1243 C CA . THR A 1 167 ? 23.621 2.279 -26.965 1.00 60.66 167 THR A CA 1
ATOM 1244 C C . THR A 1 167 ? 24.775 3.272 -26.776 1.00 60.66 167 THR A C 1
ATOM 1246 O O . THR A 1 167 ? 24.556 4.442 -26.477 1.00 60.66 167 THR A O 1
ATOM 1249 N N . ASN A 1 168 ? 26.012 2.853 -27.045 1.00 52.66 168 ASN A N 1
ATOM 1250 C CA . ASN A 1 168 ? 27.211 3.689 -27.103 1.00 52.66 168 ASN A CA 1
ATOM 1251 C C . ASN A 1 168 ? 27.254 4.596 -28.365 1.00 52.66 168 ASN A C 1
ATOM 1253 O O . ASN A 1 168 ? 28.204 4.553 -29.146 1.00 52.66 168 ASN A O 1
ATOM 1257 N N . ASN A 1 169 ? 26.234 5.446 -28.546 1.00 50.56 169 ASN A N 1
ATOM 1258 C CA . ASN A 1 169 ? 26.129 6.498 -29.572 1.00 50.56 169 ASN A CA 1
ATOM 1259 C C . ASN A 1 169 ? 26.167 6.047 -31.054 1.00 50.56 169 ASN A C 1
ATOM 1261 O O . ASN A 1 169 ? 26.670 6.790 -31.902 1.00 50.56 169 ASN A O 1
ATOM 1265 N N . TYR A 1 170 ? 25.600 4.885 -31.411 1.00 51.12 170 TYR A N 1
ATOM 1266 C CA . TYR A 1 170 ? 25.342 4.540 -32.821 1.00 51.12 170 TYR A CA 1
ATOM 1267 C C . TYR A 1 170 ? 23.843 4.377 -33.105 1.00 51.12 170 TYR A C 1
ATOM 1269 O O . TYR A 1 170 ? 23.264 3.303 -32.957 1.00 51.12 170 TYR A O 1
ATOM 1277 N N . TYR A 1 171 ? 23.208 5.483 -33.496 1.00 54.03 171 TYR A N 1
ATOM 1278 C CA . TYR A 1 171 ? 21.756 5.591 -33.630 1.00 54.03 171 TYR A CA 1
ATOM 1279 C C . TYR A 1 171 ? 21.200 4.757 -34.792 1.00 54.03 171 TYR A C 1
ATOM 1281 O O . TYR A 1 171 ? 21.262 5.157 -35.954 1.00 54.03 171 TYR A O 1
ATOM 1289 N N . MET A 1 172 ? 20.571 3.630 -34.456 1.00 72.62 172 MET A N 1
ATOM 1290 C CA . MET A 1 172 ? 19.574 2.984 -35.318 1.00 72.62 172 MET A CA 1
ATOM 1291 C C . MET A 1 172 ? 18.143 3.470 -35.031 1.00 72.62 172 MET A C 1
ATOM 1293 O O . MET A 1 172 ? 17.218 3.058 -35.717 1.00 72.62 172 MET A O 1
ATOM 1297 N N . SER A 1 173 ? 17.959 4.378 -34.071 1.00 85.44 173 SER A N 1
ATOM 1298 C CA . SER A 1 173 ? 16.667 4.934 -33.658 1.00 85.44 173 SER A CA 1
ATOM 1299 C C . SER A 1 173 ? 16.141 5.987 -34.644 1.00 85.44 173 SER A C 1
ATOM 1301 O O . SER A 1 173 ? 16.887 6.877 -35.054 1.00 85.44 173 SER A O 1
ATOM 1303 N N . GLY A 1 174 ? 14.857 5.932 -35.014 1.00 86.38 174 GLY A N 1
ATOM 1304 C CA . GLY A 1 174 ? 14.251 6.896 -35.945 1.00 86.38 174 GLY A CA 1
ATOM 1305 C C . GLY A 1 174 ? 13.057 6.373 -36.751 1.00 86.38 174 GLY A C 1
ATOM 1306 O O . GLY A 1 174 ? 12.725 5.190 -36.716 1.00 86.38 174 GLY A O 1
ATOM 1307 N N . THR A 1 175 ? 12.423 7.269 -37.515 1.00 88.12 175 THR A N 1
ATOM 1308 C CA . THR A 1 175 ? 11.354 6.959 -38.489 1.00 88.12 175 THR A CA 1
ATOM 1309 C C . THR A 1 175 ? 11.879 6.666 -39.898 1.00 88.12 175 THR A C 1
ATOM 1311 O O . THR A 1 175 ? 11.141 6.141 -40.726 1.00 88.12 175 THR A O 1
ATOM 1314 N N . ASP A 1 176 ? 13.154 6.945 -40.185 1.00 86.50 176 ASP A N 1
ATOM 1315 C CA . ASP A 1 176 ? 13.789 6.732 -41.499 1.00 86.50 176 ASP A CA 1
ATOM 1316 C C . ASP A 1 176 ? 14.144 5.254 -41.786 1.00 86.50 176 ASP A C 1
ATOM 1318 O O . ASP A 1 176 ? 15.009 4.946 -42.612 1.00 86.50 176 ASP A O 1
ATOM 1322 N N . TYR A 1 177 ? 13.461 4.326 -41.109 1.00 84.62 177 TYR A N 1
ATOM 1323 C CA . TYR A 1 177 ? 13.678 2.884 -41.160 1.00 84.62 177 TYR A CA 1
ATOM 1324 C C . TYR A 1 177 ? 12.382 2.147 -41.511 1.00 84.62 177 TYR A C 1
ATOM 1326 O O . TYR A 1 177 ? 11.401 2.153 -40.768 1.00 84.62 177 TYR A O 1
ATOM 1334 N N . THR A 1 178 ? 12.395 1.452 -42.645 1.00 82.94 178 THR A N 1
ATOM 1335 C CA . THR A 1 178 ? 11.294 0.617 -43.125 1.00 82.94 178 THR A CA 1
ATOM 1336 C C . THR A 1 178 ? 11.572 -0.852 -42.829 1.00 82.94 178 THR A C 1
ATOM 1338 O O . THR A 1 178 ? 12.498 -1.444 -43.389 1.00 82.94 178 THR A O 1
ATOM 1341 N N . ILE A 1 179 ? 10.714 -1.460 -42.007 1.00 85.38 179 ILE A N 1
ATOM 1342 C CA . ILE A 1 179 ? 10.617 -2.918 -41.864 1.00 85.38 179 ILE A CA 1
ATOM 1343 C C . ILE A 1 179 ? 9.775 -3.489 -43.019 1.00 85.38 179 ILE A C 1
ATOM 1345 O O . ILE A 1 179 ? 8.631 -3.051 -43.189 1.00 85.38 179 ILE A O 1
ATOM 1349 N N . PRO A 1 180 ? 10.286 -4.471 -43.790 1.00 87.19 180 PRO A N 1
ATOM 1350 C CA . PRO A 1 180 ? 9.517 -5.221 -44.781 1.00 87.19 180 PRO A CA 1
ATOM 1351 C C . PRO A 1 180 ? 8.204 -5.792 -44.222 1.00 87.19 180 PRO A C 1
ATOM 1353 O O . PRO A 1 180 ? 8.206 -6.495 -43.213 1.00 87.19 180 PRO A O 1
ATOM 1356 N N . ASP A 1 181 ? 7.079 -5.594 -44.918 1.00 86.88 181 ASP A N 1
ATOM 1357 C CA . ASP A 1 181 ? 5.747 -6.012 -44.431 1.00 86.88 181 ASP A CA 1
ATOM 1358 C C . ASP A 1 181 ? 5.606 -7.535 -44.194 1.00 86.88 181 ASP A C 1
ATOM 1360 O O . ASP A 1 181 ? 4.719 -7.978 -43.463 1.00 86.88 181 ASP A O 1
ATOM 1364 N N . ALA A 1 182 ? 6.499 -8.354 -44.761 1.00 87.25 182 ALA A N 1
ATOM 1365 C CA . ALA A 1 182 ? 6.589 -9.792 -44.488 1.00 87.25 182 ALA A CA 1
ATOM 1366 C C . ALA A 1 182 ? 7.136 -10.129 -43.081 1.00 87.25 182 ALA A C 1
ATOM 1368 O O . ALA A 1 182 ? 6.911 -11.232 -42.587 1.00 87.25 182 ALA A O 1
ATOM 1369 N N . GLN A 1 183 ? 7.853 -9.200 -42.442 1.00 86.31 183 GLN A N 1
ATOM 1370 C CA . GLN A 1 183 ? 8.396 -9.334 -41.084 1.00 86.31 183 GLN A CA 1
ATOM 1371 C C . GLN A 1 183 ? 7.473 -8.712 -40.020 1.00 86.31 183 GLN A C 1
ATOM 1373 O O . GLN A 1 183 ? 7.530 -9.118 -38.859 1.00 86.31 183 GLN A O 1
ATOM 1378 N N . VAL A 1 184 ? 6.591 -7.785 -40.413 1.00 92.31 184 VAL A N 1
ATOM 1379 C CA . VAL A 1 184 ? 5.588 -7.163 -39.533 1.00 92.31 184 VAL A CA 1
ATOM 1380 C C . VAL A 1 184 ? 4.545 -8.208 -39.079 1.00 92.31 184 VAL A C 1
ATOM 1382 O O . VAL A 1 184 ? 4.000 -8.918 -39.931 1.00 92.31 184 VAL A O 1
ATOM 1385 N N . PRO A 1 185 ? 4.219 -8.317 -37.775 1.00 94.94 185 PRO A N 1
ATOM 1386 C CA . PRO A 1 185 ? 3.145 -9.179 -37.273 1.00 94.94 185 PRO A CA 1
ATOM 1387 C C . PRO A 1 185 ? 1.756 -8.836 -37.830 1.00 94.94 185 PRO A C 1
ATOM 1389 O O . PRO A 1 185 ? 1.399 -7.668 -37.978 1.00 94.94 185 PRO A O 1
ATOM 1392 N N . ASP A 1 186 ? 0.921 -9.848 -38.075 1.00 96.62 186 ASP A N 1
ATOM 1393 C CA . ASP A 1 186 ? -0.392 -9.641 -38.709 1.00 96.62 186 ASP A CA 1
ATOM 1394 C C . ASP A 1 186 ? -1.391 -8.860 -37.841 1.00 96.62 186 ASP A C 1
ATOM 1396 O O . ASP A 1 186 ? -2.256 -8.186 -38.392 1.00 96.62 186 ASP A O 1
ATOM 1400 N N . LYS A 1 187 ? -1.243 -8.876 -36.508 1.00 97.12 187 LYS A N 1
ATOM 1401 C CA . LYS A 1 187 ? -2.049 -8.047 -35.594 1.00 97.12 187 LYS A CA 1
ATOM 1402 C C . LYS A 1 187 ? -1.840 -6.549 -35.873 1.00 97.12 187 LYS A C 1
ATOM 1404 O O . LYS A 1 187 ? -2.798 -5.832 -36.122 1.00 97.12 187 LYS A O 1
ATOM 1409 N N . ILE A 1 188 ? -0.580 -6.115 -35.970 1.00 97.19 188 ILE A N 1
ATOM 1410 C CA . ILE A 1 188 ? -0.194 -4.729 -36.294 1.00 97.19 188 ILE A CA 1
ATOM 1411 C C . ILE A 1 188 ? -0.734 -4.295 -37.671 1.00 97.19 188 ILE A C 1
ATOM 1413 O O . ILE A 1 188 ? -1.098 -3.138 -37.861 1.00 97.19 188 ILE A O 1
ATOM 1417 N N . LYS A 1 189 ? -0.844 -5.223 -38.634 1.00 96.12 189 LYS A N 1
ATOM 1418 C CA . LYS A 1 189 ? -1.467 -4.951 -39.945 1.00 96.12 189 LYS A CA 1
ATOM 1419 C C . LYS A 1 189 ? -2.987 -4.790 -39.857 1.00 96.12 189 LYS A C 1
ATOM 1421 O O . LYS A 1 189 ? -3.538 -3.997 -40.611 1.00 96.12 189 LYS A O 1
ATOM 1426 N N . GLN A 1 190 ? -3.651 -5.547 -38.980 1.00 97.31 190 GLN A N 1
ATOM 1427 C CA . GLN A 1 190 ? -5.109 -5.517 -38.796 1.00 97.31 190 GLN A CA 1
ATOM 1428 C C . GLN A 1 190 ? -5.572 -4.225 -38.115 1.00 97.31 190 GLN A C 1
ATOM 1430 O O . GLN A 1 190 ? -6.523 -3.612 -38.586 1.00 97.31 190 GLN A O 1
ATOM 1435 N N . GLU A 1 191 ? -4.850 -3.779 -37.084 1.00 97.56 191 GLU A N 1
ATOM 1436 C CA . GLU A 1 191 ? -5.076 -2.488 -36.408 1.00 97.56 191 GLU A CA 1
ATOM 1437 C C . GLU A 1 191 ? -4.720 -1.281 -37.304 1.00 97.56 191 GLU A C 1
ATOM 1439 O O . GLU A 1 191 ? -5.141 -0.149 -37.064 1.00 97.56 191 GLU A O 1
ATOM 1444 N N . GLY A 1 192 ? -3.924 -1.517 -38.353 1.00 96.88 192 GLY A N 1
ATOM 1445 C CA . GLY A 1 192 ? -3.375 -0.500 -39.243 1.00 96.88 192 GLY A CA 1
ATOM 1446 C C . GLY A 1 192 ? -2.257 0.313 -38.583 1.00 96.88 192 GLY A C 1
ATOM 1447 O O . GLY A 1 192 ? -2.305 0.633 -37.400 1.00 96.88 192 GLY A O 1
ATOM 1448 N N . ILE A 1 193 ? -1.233 0.669 -39.355 1.00 95.44 193 ILE A N 1
ATOM 1449 C CA . ILE A 1 193 ? -0.051 1.375 -38.842 1.00 95.44 193 ILE A CA 1
ATOM 1450 C C . ILE A 1 193 ? -0.255 2.885 -38.997 1.00 95.44 193 ILE A C 1
ATOM 1452 O O . ILE A 1 193 ? -0.462 3.356 -40.114 1.00 95.44 193 ILE A O 1
ATOM 1456 N N . TYR A 1 194 ? -0.156 3.615 -37.886 1.00 94.12 194 TYR A N 1
ATOM 1457 C CA . TYR A 1 194 ? -0.099 5.077 -37.839 1.00 94.12 194 TYR A CA 1
ATOM 1458 C C . TYR A 1 194 ? 1.341 5.557 -38.088 1.00 94.12 194 TYR A C 1
ATOM 1460 O O . TYR A 1 194 ? 1.599 6.334 -39.002 1.00 94.12 194 TYR A O 1
ATOM 1468 N N . GLN A 1 195 ? 2.300 5.006 -37.335 1.00 93.38 195 GLN A N 1
ATOM 1469 C CA . GLN A 1 195 ? 3.736 5.268 -37.479 1.00 93.38 195 GLN A CA 1
ATOM 1470 C C . GLN A 1 195 ? 4.530 3.976 -37.250 1.00 93.38 195 GLN A C 1
ATOM 1472 O O . GLN A 1 195 ? 4.131 3.120 -36.462 1.00 93.38 195 GLN A O 1
ATOM 1477 N N . ARG A 1 196 ? 5.670 3.825 -37.926 1.00 92.50 196 ARG A N 1
ATOM 1478 C CA . ARG A 1 196 ? 6.646 2.756 -37.667 1.00 92.50 196 ARG A CA 1
ATOM 1479 C C . ARG A 1 196 ? 8.055 3.335 -37.631 1.00 92.50 196 ARG A C 1
ATOM 1481 O O . ARG A 1 196 ? 8.289 4.399 -38.201 1.00 92.50 196 ARG A O 1
ATOM 1488 N N . GLY A 1 197 ? 8.976 2.614 -37.011 1.00 92.12 197 GLY A N 1
ATOM 1489 C CA . GLY A 1 197 ? 10.384 2.976 -36.997 1.00 92.12 197 GLY A CA 1
ATOM 1490 C C . GLY A 1 197 ? 11.203 2.017 -36.148 1.00 92.12 197 GLY A C 1
ATOM 1491 O O . GLY A 1 197 ? 10.831 0.858 -35.960 1.00 92.12 197 GLY A O 1
ATOM 1492 N N . MET A 1 198 ? 12.311 2.526 -35.629 1.00 89.75 198 MET A N 1
ATOM 1493 C CA . MET A 1 198 ? 13.241 1.816 -34.758 1.00 89.75 198 MET A CA 1
ATOM 1494 C C . MET A 1 198 ? 13.476 2.598 -33.466 1.00 89.75 198 MET A C 1
ATOM 1496 O O . MET A 1 198 ? 13.554 3.827 -33.486 1.00 89.75 198 MET A O 1
ATOM 1500 N N . ASP A 1 199 ? 13.608 1.871 -32.365 1.00 89.94 199 ASP A N 1
ATOM 1501 C CA . ASP A 1 199 ? 14.031 2.347 -31.051 1.00 89.94 199 ASP A CA 1
ATOM 1502 C C . ASP A 1 199 ? 15.231 1.477 -30.647 1.00 89.94 199 ASP A C 1
ATOM 1504 O O . ASP A 1 199 ? 15.097 0.271 -30.413 1.00 89.94 199 ASP A O 1
ATOM 1508 N N . GLY A 1 200 ? 16.435 2.043 -30.750 1.00 88.75 200 GLY A N 1
ATOM 1509 C CA . GLY A 1 200 ? 17.678 1.280 -30.759 1.00 88.75 200 GLY A CA 1
ATOM 1510 C C . GLY A 1 200 ? 17.680 0.262 -31.902 1.00 88.75 200 GLY A C 1
ATOM 1511 O O . GLY A 1 200 ? 17.692 0.613 -33.079 1.00 88.75 200 GLY A O 1
ATOM 1512 N N . THR A 1 201 ? 17.641 -1.020 -31.547 1.00 88.06 201 THR A N 1
ATOM 1513 C CA . THR A 1 201 ? 17.498 -2.158 -32.473 1.00 88.06 201 THR A CA 1
ATOM 1514 C C . THR A 1 201 ? 16.149 -2.870 -32.389 1.00 88.06 201 THR A C 1
ATOM 1516 O O . THR A 1 201 ? 15.938 -3.822 -33.140 1.00 88.06 201 THR A O 1
ATOM 1519 N N . SER A 1 202 ? 15.220 -2.416 -31.544 1.00 90.81 202 SER A N 1
ATOM 1520 C CA . SER A 1 202 ? 13.832 -2.884 -31.565 1.00 90.81 202 SER A CA 1
ATOM 1521 C C . SER A 1 202 ? 13.032 -2.140 -32.641 1.00 90.81 202 SER A C 1
ATOM 1523 O O . SER A 1 202 ? 12.991 -0.908 -32.635 1.00 90.81 202 SER A O 1
ATOM 1525 N N . PRO A 1 203 ? 12.348 -2.841 -33.559 1.00 92.94 203 PRO A N 1
ATOM 1526 C CA . PRO A 1 203 ? 11.334 -2.215 -34.393 1.00 92.94 203 PRO A CA 1
ATOM 1527 C C . PRO A 1 203 ? 10.101 -1.838 -33.574 1.00 92.94 203 PRO A C 1
ATOM 1529 O O . PRO A 1 203 ? 9.533 -2.696 -32.887 1.00 92.94 203 PRO A O 1
ATOM 1532 N N . TYR A 1 204 ? 9.643 -0.593 -33.715 1.00 94.50 204 TYR A N 1
ATOM 1533 C CA . TYR A 1 204 ? 8.410 -0.118 -33.092 1.00 94.50 204 TYR A CA 1
ATOM 1534 C C . TYR A 1 204 ? 7.303 0.169 -34.111 1.00 94.50 204 TYR A C 1
ATOM 1536 O O . TYR A 1 204 ? 7.551 0.565 -35.255 1.00 94.50 204 TYR A O 1
ATOM 1544 N N . PHE A 1 205 ? 6.056 -0.000 -33.669 1.00 95.94 205 PHE A N 1
ATOM 1545 C CA . PHE A 1 205 ? 4.855 0.286 -34.456 1.00 95.94 205 PHE A CA 1
ATOM 1546 C C . PHE A 1 205 ? 3.794 0.942 -33.575 1.00 95.94 205 PHE A C 1
ATOM 1548 O O . PHE A 1 205 ? 3.334 0.328 -32.619 1.00 95.94 205 PHE A O 1
ATOM 1555 N N . ILE A 1 206 ? 3.379 2.157 -33.923 1.00 95.06 206 ILE A N 1
ATOM 1556 C CA . ILE A 1 206 ? 2.192 2.818 -33.372 1.00 95.06 206 ILE A CA 1
ATOM 1557 C C . ILE A 1 206 ? 1.030 2.509 -34.320 1.00 95.06 206 ILE A C 1
ATOM 1559 O O . ILE A 1 206 ? 1.135 2.766 -35.524 1.00 95.06 206 ILE A O 1
ATOM 1563 N N . THR A 1 207 ? -0.065 1.943 -33.815 1.00 96.88 207 THR A N 1
ATOM 1564 C CA . THR A 1 207 ? -1.237 1.566 -34.625 1.00 96.88 207 THR A CA 1
ATOM 1565 C C . THR A 1 207 ? -2.368 2.592 -34.554 1.00 96.88 207 THR A C 1
ATOM 1567 O O . THR A 1 207 ? -2.387 3.460 -33.681 1.00 96.88 207 THR A O 1
ATOM 1570 N N . ASN A 1 208 ? -3.341 2.502 -35.466 1.00 95.31 208 ASN A N 1
ATOM 1571 C CA . ASN A 1 208 ? -4.553 3.334 -35.420 1.00 95.31 208 ASN A CA 1
ATOM 1572 C C . ASN A 1 208 ? -5.527 2.908 -34.299 1.00 95.31 208 ASN A C 1
ATOM 1574 O O . ASN A 1 208 ? -6.498 3.612 -34.042 1.00 95.31 208 ASN A O 1
ATOM 1578 N N . GLU A 1 209 ? -5.263 1.782 -33.625 1.00 95.00 209 GLU A N 1
ATOM 1579 C CA . GLU A 1 209 ? -5.921 1.369 -32.374 1.00 95.00 209 GLU A CA 1
ATOM 1580 C C . GLU A 1 209 ? -5.146 1.831 -31.122 1.00 95.00 209 GLU A C 1
ATOM 1582 O O . GLU A 1 209 ? -5.335 1.297 -30.030 1.00 95.00 209 GLU A O 1
ATOM 1587 N N . ASN A 1 210 ? -4.282 2.842 -31.268 1.00 92.56 210 ASN A N 1
ATOM 1588 C CA . ASN A 1 210 ? -3.570 3.525 -30.183 1.00 92.56 210 ASN A CA 1
ATOM 1589 C C . ASN A 1 210 ? -2.584 2.633 -29.391 1.00 92.56 210 ASN A C 1
ATOM 1591 O O . ASN A 1 210 ? -2.208 2.951 -28.257 1.00 92.56 210 ASN A O 1
ATOM 1595 N N . ASN A 1 211 ? -2.132 1.526 -29.993 1.00 94.88 211 ASN A N 1
ATOM 1596 C CA . ASN A 1 211 ? -1.147 0.615 -29.411 1.00 94.88 211 ASN A CA 1
ATOM 1597 C C . ASN A 1 211 ? 0.262 0.915 -29.954 1.00 94.88 211 ASN A C 1
ATOM 1599 O O . ASN A 1 211 ? 0.479 0.890 -31.165 1.00 94.88 211 ASN A O 1
ATOM 1603 N N . LEU A 1 212 ? 1.230 1.140 -29.061 1.00 96.12 212 LEU A N 1
ATOM 1604 C CA . LEU A 1 212 ? 2.664 1.097 -29.347 1.00 96.12 212 LEU A CA 1
ATOM 1605 C C . LEU A 1 212 ? 3.186 -0.322 -29.096 1.00 96.12 212 LEU A C 1
ATOM 1607 O O . LEU A 1 212 ? 3.206 -0.792 -27.959 1.00 96.12 212 LEU A O 1
ATOM 1611 N N . TYR A 1 213 ? 3.654 -0.982 -30.147 1.00 97.44 213 TYR A N 1
ATOM 1612 C CA . TYR A 1 213 ? 4.355 -2.258 -30.063 1.00 97.44 213 TYR A CA 1
ATOM 1613 C C . TYR A 1 213 ? 5.861 -2.078 -30.135 1.00 97.44 213 TYR A C 1
ATOM 1615 O O . TYR A 1 213 ? 6.337 -1.326 -30.984 1.00 97.44 213 TYR A O 1
ATOM 1623 N N . PHE A 1 214 ? 6.584 -2.870 -29.345 1.00 95.38 214 PHE A N 1
ATOM 1624 C CA . PHE A 1 214 ? 8.011 -3.140 -29.528 1.00 95.38 214 PHE A CA 1
ATOM 1625 C C . PHE A 1 214 ? 8.214 -4.616 -29.877 1.00 95.38 214 PHE A C 1
ATOM 1627 O O . PHE A 1 214 ? 7.606 -5.496 -29.261 1.00 95.38 214 PHE A O 1
ATOM 1634 N N . LEU A 1 215 ? 9.062 -4.888 -30.869 1.00 94.38 215 LEU A N 1
ATOM 1635 C CA . LEU A 1 215 ? 9.468 -6.245 -31.248 1.00 94.38 215 LEU A CA 1
ATOM 1636 C C . LEU A 1 215 ? 10.890 -6.550 -30.743 1.00 94.38 215 LEU A C 1
ATOM 1638 O O . LEU A 1 215 ? 11.495 -5.752 -30.033 1.00 94.38 215 LEU A O 1
ATOM 1642 N N . ASP A 1 216 ? 11.423 -7.725 -31.073 1.00 92.38 216 ASP A N 1
ATOM 1643 C CA . ASP A 1 216 ? 12.720 -8.182 -30.558 1.00 92.38 216 ASP A CA 1
ATOM 1644 C C . ASP A 1 216 ? 13.871 -7.210 -30.881 1.00 92.38 216 ASP A C 1
ATOM 1646 O O . ASP A 1 216 ? 13.943 -6.717 -32.007 1.00 92.38 216 ASP A O 1
ATOM 1650 N N . GLY A 1 217 ? 14.772 -6.972 -29.921 1.00 90.12 217 GLY A N 1
ATOM 1651 C CA . GLY A 1 217 ? 15.915 -6.050 -30.039 1.00 90.12 217 GLY A CA 1
ATOM 1652 C C . GLY A 1 217 ? 16.223 -5.303 -28.733 1.00 90.12 217 GLY A C 1
ATOM 1653 O O . GLY A 1 217 ? 15.484 -5.447 -27.759 1.00 90.12 217 GLY A O 1
ATOM 1654 N N . THR A 1 218 ? 17.306 -4.517 -28.699 1.00 89.88 218 THR A N 1
ATOM 1655 C CA . THR A 1 218 ? 17.646 -3.616 -27.573 1.00 89.88 218 THR A CA 1
ATOM 1656 C C . THR A 1 218 ? 17.039 -2.228 -27.800 1.00 89.88 218 THR A C 1
ATOM 1658 O O . THR A 1 218 ? 17.201 -1.700 -28.899 1.00 89.88 218 THR A O 1
ATOM 1661 N N . LEU A 1 219 ? 16.380 -1.634 -26.798 1.00 91.38 219 LEU A N 1
ATOM 1662 C CA . LEU A 1 219 ? 15.873 -0.248 -26.855 1.00 91.38 219 LEU A CA 1
ATOM 1663 C C . LEU A 1 219 ? 16.993 0.804 -26.723 1.00 91.38 219 LEU A C 1
ATOM 1665 O O . LEU A 1 219 ? 18.069 0.524 -26.195 1.00 91.38 219 LEU A O 1
ATOM 1669 N N . ASP A 1 220 ? 16.721 2.027 -27.170 1.00 89.38 220 ASP A N 1
ATOM 1670 C CA . ASP A 1 220 ? 17.542 3.223 -26.963 1.00 89.38 220 ASP A CA 1
ATOM 1671 C C . ASP A 1 220 ? 17.072 3.944 -25.686 1.00 89.38 220 ASP A C 1
ATOM 1673 O O . ASP A 1 220 ? 15.887 4.230 -25.508 1.00 89.38 220 ASP A O 1
ATOM 1677 N N . ASN A 1 221 ? 18.002 4.239 -24.773 1.00 85.81 221 ASN A N 1
ATOM 1678 C CA . ASN A 1 221 ? 17.695 4.848 -23.472 1.00 85.81 221 ASN A CA 1
ATOM 1679 C C . ASN A 1 221 ? 17.087 6.258 -23.581 1.00 85.81 221 ASN A C 1
ATOM 1681 O O . ASN A 1 221 ? 16.484 6.744 -22.631 1.00 85.81 221 ASN A O 1
ATOM 1685 N N . ASN A 1 222 ? 17.228 6.926 -24.727 1.00 85.56 222 ASN A N 1
ATOM 1686 C CA . ASN A 1 222 ? 16.791 8.295 -24.963 1.00 85.56 222 ASN A CA 1
ATOM 1687 C C . ASN A 1 222 ? 15.624 8.417 -25.950 1.00 85.56 222 ASN A C 1
ATOM 1689 O O . ASN A 1 222 ? 14.838 9.359 -25.824 1.00 85.56 222 ASN A O 1
ATOM 1693 N N . TYR A 1 223 ? 15.505 7.529 -26.940 1.00 88.31 223 TYR A N 1
ATOM 1694 C CA . TYR A 1 223 ? 14.543 7.704 -28.032 1.00 88.31 223 TYR A CA 1
ATOM 1695 C C . TYR A 1 223 ? 13.090 7.641 -27.547 1.00 88.31 223 TYR A C 1
ATOM 1697 O O . TYR A 1 223 ? 12.339 8.594 -27.768 1.00 88.31 223 TYR A O 1
ATOM 1705 N N . GLY A 1 224 ? 12.705 6.591 -26.817 1.00 85.50 224 GLY A N 1
ATOM 1706 C CA . GLY A 1 224 ? 11.344 6.423 -26.304 1.00 85.50 224 GLY A CA 1
ATOM 1707 C C . GLY A 1 224 ? 10.818 7.644 -25.534 1.00 85.50 224 GLY A C 1
ATOM 1708 O O . GLY A 1 224 ? 9.808 8.243 -25.923 1.00 85.50 224 GLY A O 1
ATOM 1709 N N . TYR A 1 225 ? 11.546 8.088 -24.500 1.00 85.06 225 TYR A N 1
ATOM 1710 C CA . TYR A 1 225 ? 11.098 9.194 -23.643 1.00 85.06 225 TYR A CA 1
ATOM 1711 C C . TYR A 1 225 ? 11.231 10.586 -24.279 1.00 85.06 225 TYR A C 1
ATOM 1713 O O . TYR A 1 225 ? 10.549 11.508 -23.837 1.00 85.06 225 TYR A O 1
ATOM 1721 N N . LYS A 1 226 ? 12.062 10.767 -25.319 1.00 87.62 226 LYS A N 1
ATOM 1722 C CA . LYS A 1 226 ? 12.190 12.049 -26.048 1.00 87.62 226 LYS A CA 1
ATOM 1723 C C . LYS A 1 226 ? 11.351 12.136 -27.320 1.00 87.62 226 LYS A C 1
ATOM 1725 O O . LYS A 1 226 ? 11.193 13.242 -27.840 1.00 87.62 226 LYS A O 1
ATOM 1730 N N . LYS A 1 227 ? 10.882 11.007 -27.866 1.00 88.75 227 LYS A N 1
ATOM 1731 C CA . LYS A 1 227 ? 10.247 10.952 -29.195 1.00 88.75 227 LYS A CA 1
ATOM 1732 C C . LYS A 1 227 ? 8.984 10.115 -29.299 1.00 88.75 227 LYS A C 1
ATOM 1734 O O . LYS A 1 227 ? 8.140 10.501 -30.092 1.00 88.75 227 LYS A O 1
ATOM 1739 N N . LEU A 1 228 ? 8.819 9.026 -28.549 1.00 87.81 228 LEU A N 1
ATOM 1740 C CA . LEU A 1 228 ? 7.617 8.190 -28.674 1.00 87.81 228 LEU A CA 1
ATOM 1741 C C . LEU A 1 228 ? 6.482 8.705 -27.788 1.00 87.81 228 LEU A C 1
ATOM 1743 O O . LEU A 1 228 ? 5.456 9.119 -28.307 1.00 87.81 228 LEU A O 1
ATOM 1747 N N . TRP A 1 229 ? 6.681 8.763 -26.471 1.00 86.94 229 TRP A N 1
ATOM 1748 C CA . TRP A 1 229 ? 5.720 9.372 -25.531 1.00 86.94 229 TRP A CA 1
ATOM 1749 C C . TRP A 1 229 ? 6.217 10.702 -24.943 1.00 86.94 229 TRP A C 1
ATOM 1751 O O . TRP A 1 229 ? 5.519 11.323 -24.146 1.00 86.94 229 TRP A O 1
ATOM 1761 N N . GLY A 1 230 ? 7.403 11.169 -25.346 1.00 83.00 230 GLY A N 1
ATOM 1762 C CA . GLY A 1 230 ? 7.863 12.541 -25.090 1.00 83.00 230 GLY A CA 1
ATOM 1763 C C . GLY A 1 230 ? 7.300 13.582 -26.061 1.00 83.00 230 GLY A C 1
ATOM 1764 O O . GLY A 1 230 ? 7.214 14.758 -25.714 1.00 83.00 230 GLY A O 1
ATOM 1765 N N . ASP A 1 231 ? 6.917 13.160 -27.268 1.00 86.06 231 ASP A N 1
ATOM 1766 C CA . ASP A 1 231 ? 6.314 14.030 -28.278 1.00 86.06 231 ASP A CA 1
ATOM 1767 C C . ASP A 1 231 ? 4.824 14.261 -27.987 1.00 86.06 231 ASP A C 1
ATOM 1769 O O . ASP A 1 231 ? 4.094 13.321 -27.681 1.00 86.06 231 ASP A O 1
ATOM 1773 N N . GLN A 1 232 ? 4.364 15.511 -28.068 1.00 81.25 232 GLN A N 1
ATOM 1774 C CA . GLN A 1 232 ? 3.025 15.885 -27.608 1.00 81.25 232 GLN A CA 1
ATOM 1775 C C . GLN A 1 232 ? 1.891 15.326 -28.485 1.00 81.25 232 GLN A C 1
ATOM 1777 O O . GLN A 1 232 ? 0.810 15.058 -27.954 1.00 81.25 232 GLN A O 1
ATOM 1782 N N . ASP A 1 233 ? 2.114 15.114 -29.782 1.00 82.88 233 ASP A N 1
ATOM 1783 C CA . ASP A 1 233 ? 1.082 14.569 -30.666 1.00 82.88 233 ASP A CA 1
ATOM 1784 C C . ASP A 1 233 ? 0.999 13.044 -30.503 1.00 82.88 233 ASP A C 1
ATOM 1786 O O . ASP A 1 233 ? -0.090 12.487 -30.340 1.00 82.88 233 ASP A O 1
ATOM 1790 N N . LEU A 1 234 ? 2.150 12.364 -30.438 1.00 85.06 234 LEU A N 1
ATOM 1791 C CA . LEU A 1 234 ? 2.209 10.908 -30.248 1.00 85.06 234 LEU A CA 1
ATOM 1792 C C . LEU A 1 234 ? 1.767 10.466 -28.845 1.00 85.06 234 LEU A C 1
ATOM 1794 O O . LEU A 1 234 ? 1.104 9.439 -28.704 1.00 85.06 234 LEU A O 1
ATOM 1798 N N . LYS A 1 235 ? 2.053 11.255 -27.805 1.00 79.69 235 LYS A N 1
ATOM 1799 C CA . LYS A 1 235 ? 1.663 10.968 -26.413 1.00 79.69 235 LYS A CA 1
ATOM 1800 C C . LYS A 1 235 ? 0.146 10.905 -26.207 1.00 79.69 235 LYS A C 1
ATOM 1802 O O . LYS A 1 235 ? -0.319 10.092 -25.417 1.00 79.69 235 LYS A O 1
ATOM 1807 N N . ASN A 1 236 ? -0.618 11.699 -26.959 1.00 80.44 236 ASN A N 1
ATOM 1808 C CA . ASN A 1 236 ? -2.087 11.655 -26.956 1.00 80.44 236 ASN A CA 1
ATOM 1809 C C . ASN A 1 236 ? -2.649 10.453 -27.750 1.00 80.44 236 ASN A C 1
ATOM 1811 O O . ASN A 1 236 ? -3.830 10.123 -27.630 1.00 80.44 236 ASN A O 1
ATOM 1815 N N . HIS A 1 237 ? -1.814 9.807 -28.572 1.00 85.69 237 HIS A N 1
ATOM 1816 C CA . HIS A 1 237 ? -2.173 8.677 -29.431 1.00 85.69 237 HIS A CA 1
ATOM 1817 C C . HIS A 1 237 ? -1.729 7.319 -28.856 1.00 85.69 237 HIS A C 1
ATOM 1819 O O . HIS A 1 237 ? -2.330 6.298 -29.170 1.00 85.69 237 HIS A O 1
ATOM 1825 N N . ILE A 1 238 ? -0.712 7.265 -27.990 1.00 89.12 238 ILE A N 1
ATOM 1826 C CA . ILE A 1 238 ? -0.228 6.019 -27.369 1.00 89.12 238 ILE A CA 1
ATOM 1827 C C . ILE A 1 238 ? -0.986 5.752 -26.061 1.00 89.12 238 ILE A C 1
ATOM 1829 O O . ILE A 1 238 ? -0.633 6.263 -25.001 1.00 89.12 238 ILE A O 1
ATOM 1833 N N . LEU A 1 239 ? -2.015 4.903 -26.128 1.00 89.31 239 LEU A N 1
ATOM 1834 C CA . LEU A 1 239 ? -2.831 4.493 -24.971 1.00 89.31 239 LEU A CA 1
ATOM 1835 C C . LEU A 1 239 ? -2.478 3.087 -24.453 1.00 89.31 239 LEU A C 1
ATOM 1837 O O . LEU A 1 239 ? -2.913 2.682 -23.369 1.00 89.31 239 LEU A O 1
ATOM 1841 N N . LYS A 1 240 ? -1.656 2.343 -25.201 1.00 92.94 240 LYS A N 1
ATOM 1842 C CA . LYS A 1 240 ? -1.081 1.065 -24.778 1.00 92.94 240 LYS A CA 1
ATOM 1843 C C . LYS A 1 240 ? 0.385 0.946 -25.193 1.00 92.94 240 LYS A C 1
ATOM 1845 O O . LYS A 1 240 ? 0.727 1.319 -26.309 1.00 92.94 240 LYS A O 1
ATOM 1850 N N . LEU A 1 241 ? 1.212 0.342 -24.340 1.00 95.25 241 LEU A N 1
ATOM 1851 C CA . LEU A 1 241 ? 2.534 -0.194 -24.683 1.00 95.25 241 LEU A CA 1
ATOM 1852 C C . LEU A 1 241 ? 2.471 -1.730 -24.615 1.00 95.25 241 LEU A C 1
ATOM 1854 O O . LEU A 1 241 ? 2.023 -2.283 -23.611 1.00 95.25 241 LEU A O 1
ATOM 1858 N N . ASP A 1 242 ? 2.875 -2.429 -25.678 1.00 97.25 242 ASP A N 1
ATOM 1859 C CA . ASP A 1 242 ? 2.707 -3.881 -25.823 1.00 97.25 242 ASP A CA 1
ATOM 1860 C C . ASP A 1 242 ? 3.970 -4.576 -26.375 1.00 97.25 242 ASP A C 1
ATOM 1862 O O . ASP A 1 242 ? 4.305 -4.466 -27.555 1.00 97.25 242 ASP A O 1
ATOM 1866 N N . THR A 1 243 ? 4.669 -5.334 -25.523 1.00 97.00 243 THR A N 1
ATOM 1867 C CA . THR A 1 243 ? 5.836 -6.150 -25.923 1.00 97.00 243 THR A CA 1
ATOM 1868 C C . THR A 1 243 ? 5.480 -7.592 -26.311 1.00 97.00 243 THR A C 1
ATOM 1870 O O . THR A 1 243 ? 6.347 -8.341 -26.762 1.00 97.00 243 THR A O 1
ATOM 1873 N N . SER A 1 244 ? 4.214 -8.015 -26.182 1.00 96.69 244 SER A N 1
ATOM 1874 C CA . SER A 1 244 ? 3.804 -9.428 -26.296 1.00 96.69 244 SER A CA 1
ATOM 1875 C C . SER A 1 244 ? 4.040 -10.054 -27.679 1.00 96.69 244 SER A C 1
ATOM 1877 O O . SER A 1 244 ? 4.124 -11.279 -27.796 1.00 96.69 244 SER A O 1
ATOM 1879 N N . LEU A 1 245 ? 4.177 -9.227 -28.725 1.00 95.81 245 LEU A N 1
ATOM 1880 C CA . LEU A 1 245 ? 4.427 -9.657 -30.106 1.00 95.81 245 LEU A CA 1
ATOM 1881 C C . LEU A 1 245 ? 5.910 -9.907 -30.437 1.00 95.81 245 LEU A C 1
ATOM 1883 O O . LEU A 1 245 ? 6.190 -10.506 -31.480 1.00 95.81 245 LEU A O 1
ATOM 1887 N N . ALA A 1 246 ? 6.850 -9.497 -29.578 1.00 94.06 246 ALA A N 1
ATOM 1888 C CA . ALA A 1 246 ? 8.251 -9.902 -29.686 1.00 94.06 246 ALA A CA 1
ATOM 1889 C C . ALA A 1 246 ? 8.343 -11.434 -29.564 1.00 94.06 246 ALA A C 1
ATOM 1891 O O . ALA A 1 246 ? 7.738 -12.029 -28.668 1.00 94.06 246 ALA A O 1
ATOM 1892 N N . LYS A 1 247 ? 9.070 -12.118 -30.452 1.00 92.12 247 LYS A N 1
ATOM 1893 C CA . LYS A 1 247 ? 9.113 -13.593 -30.499 1.00 92.12 247 LYS A CA 1
ATOM 1894 C C . LYS A 1 247 ? 9.926 -14.156 -29.338 1.00 92.12 247 LYS A C 1
ATOM 1896 O O . LYS A 1 247 ? 9.459 -15.050 -28.629 1.00 92.12 247 LYS A O 1
ATOM 1901 N N . ASN A 1 248 ? 11.075 -13.548 -29.085 1.00 92.06 248 ASN A N 1
ATOM 1902 C CA . ASN A 1 248 ? 12.008 -13.817 -28.007 1.00 92.06 248 ASN A CA 1
ATOM 1903 C C . ASN A 1 248 ? 11.885 -12.742 -26.912 1.00 92.06 248 ASN A C 1
ATOM 1905 O O . ASN A 1 248 ? 11.118 -12.955 -25.963 1.00 92.06 248 ASN A O 1
ATOM 1909 N N . LYS A 1 249 ? 12.601 -11.615 -27.040 1.00 93.44 249 LYS A N 1
ATOM 1910 C CA . LYS A 1 249 ? 12.837 -10.617 -25.983 1.00 93.44 249 LYS A CA 1
ATOM 1911 C C . LYS A 1 249 ? 13.024 -9.194 -26.519 1.00 93.44 249 LYS A C 1
ATOM 1913 O O . LYS A 1 249 ? 13.713 -8.986 -27.513 1.00 93.44 249 LYS A O 1
ATOM 1918 N N . VAL A 1 250 ? 12.490 -8.227 -25.774 1.00 94.38 250 VAL A N 1
ATOM 1919 C CA . VAL A 1 250 ? 12.835 -6.801 -25.860 1.00 94.38 250 VAL A CA 1
ATOM 1920 C C . VAL A 1 250 ? 13.838 -6.514 -24.743 1.00 94.38 250 VAL A C 1
ATOM 1922 O O . VAL A 1 250 ? 13.491 -6.617 -23.569 1.00 94.38 250 VAL A O 1
ATOM 1925 N N . TYR A 1 251 ? 15.088 -6.212 -25.069 1.00 93.94 251 TYR A N 1
ATOM 1926 C CA . TYR A 1 251 ? 16.110 -5.912 -24.067 1.00 93.94 251 TYR A CA 1
ATOM 1927 C C . TYR A 1 251 ? 16.071 -4.428 -23.704 1.00 93.94 251 TYR A C 1
ATOM 1929 O O . TYR A 1 251 ? 16.047 -3.575 -24.594 1.00 93.94 251 TYR A O 1
ATOM 1937 N N . LEU A 1 252 ? 16.106 -4.112 -22.408 1.00 93.88 252 LEU A N 1
ATOM 1938 C CA . LEU A 1 252 ? 16.416 -2.746 -21.991 1.00 93.88 252 LEU A CA 1
ATOM 1939 C C . LEU A 1 252 ? 17.946 -2.533 -22.012 1.00 93.88 252 LEU A C 1
ATOM 1941 O O . LEU A 1 252 ? 18.689 -3.477 -21.719 1.00 93.88 252 LEU A O 1
ATOM 1945 N N . PRO A 1 253 ? 18.427 -1.331 -22.367 1.00 91.94 253 PRO A N 1
ATOM 1946 C CA . PRO A 1 253 ? 19.849 -0.996 -22.377 1.00 91.94 253 PRO A CA 1
ATOM 1947 C C . PRO A 1 253 ? 20.482 -0.976 -20.977 1.00 91.94 253 PRO A C 1
ATOM 1949 O O . PRO A 1 253 ? 19.802 -0.837 -19.960 1.00 91.94 253 PRO A O 1
ATOM 1952 N N . THR A 1 254 ? 21.810 -1.115 -20.927 1.00 91.94 254 THR A N 1
ATOM 1953 C CA . THR A 1 254 ? 22.611 -1.197 -19.688 1.00 91.94 254 THR A CA 1
ATOM 1954 C C . THR A 1 254 ? 22.317 -0.029 -18.736 1.00 91.94 254 THR A C 1
ATOM 1956 O O . THR A 1 254 ? 22.030 -0.228 -17.554 1.00 91.94 254 THR A O 1
ATOM 1959 N N . ASP A 1 255 ? 22.299 1.186 -19.278 1.00 91.38 255 ASP A N 1
ATOM 1960 C CA . ASP A 1 255 ? 21.648 2.349 -18.681 1.00 91.38 255 ASP A CA 1
ATOM 1961 C C . ASP A 1 255 ? 20.200 2.418 -19.194 1.00 91.38 255 ASP A C 1
ATOM 1963 O O . ASP A 1 255 ? 19.993 2.549 -20.398 1.00 91.38 255 ASP A O 1
ATOM 1967 N N . SER A 1 256 ? 19.217 2.314 -18.295 1.00 93.88 256 SER A N 1
ATOM 1968 C CA . SER A 1 256 ? 17.780 2.407 -18.594 1.00 93.88 256 SER A CA 1
ATOM 1969 C C . SER A 1 256 ? 17.106 3.603 -17.901 1.00 93.88 256 SER A C 1
ATOM 1971 O O . SER A 1 256 ? 15.908 3.558 -17.603 1.00 93.88 256 SER A O 1
ATOM 1973 N N . GLU A 1 257 ? 17.859 4.663 -17.605 1.00 92.31 257 GLU A N 1
ATOM 1974 C CA . GLU A 1 257 ? 17.322 5.855 -16.947 1.00 92.31 257 GLU A CA 1
ATOM 1975 C C . GLU A 1 257 ? 16.228 6.530 -17.793 1.00 92.31 257 GLU A C 1
ATOM 1977 O O . GLU A 1 257 ? 16.321 6.626 -19.016 1.00 92.31 257 GLU A O 1
ATOM 1982 N N . TYR A 1 258 ? 15.149 6.975 -17.138 1.00 92.56 258 TYR A N 1
ATOM 1983 C CA . TYR A 1 258 ? 13.975 7.624 -17.755 1.00 92.56 258 TYR A CA 1
ATOM 1984 C C . TYR A 1 258 ? 13.233 6.812 -18.847 1.00 92.56 258 TYR A C 1
ATOM 1986 O O . TYR A 1 258 ? 12.274 7.330 -19.423 1.00 92.56 258 TYR A O 1
ATOM 1994 N N . ILE A 1 259 ? 13.594 5.549 -19.127 1.00 92.62 259 ILE A N 1
ATOM 1995 C CA . ILE A 1 259 ? 13.169 4.828 -20.349 1.00 92.62 259 ILE A CA 1
ATOM 1996 C C . ILE A 1 259 ? 11.668 4.484 -20.448 1.00 92.62 259 ILE A C 1
ATOM 1998 O O . ILE A 1 259 ? 11.223 4.035 -21.495 1.00 92.62 259 ILE A O 1
ATOM 2002 N N . PHE A 1 260 ? 10.857 4.723 -19.415 1.00 93.75 260 PHE A N 1
ATOM 2003 C CA . PHE A 1 260 ? 9.386 4.744 -19.500 1.00 93.75 260 PHE A CA 1
ATOM 2004 C C . PHE A 1 260 ? 8.771 5.975 -18.802 1.00 93.75 260 PHE A C 1
ATOM 2006 O O . PHE A 1 260 ? 7.569 6.011 -18.551 1.00 93.75 260 PHE A O 1
ATOM 2013 N N . SER A 1 261 ? 9.574 7.000 -18.494 1.00 91.44 261 SER A N 1
ATOM 2014 C CA . SER A 1 261 ? 9.144 8.196 -17.763 1.00 91.44 261 SER A CA 1
ATOM 2015 C C . SER A 1 261 ? 8.148 9.030 -18.573 1.00 91.44 261 SER A C 1
ATOM 2017 O O . SER A 1 261 ? 8.262 9.153 -19.794 1.00 91.44 261 SER A O 1
ATOM 2019 N N . ASN A 1 262 ? 7.186 9.647 -17.879 1.00 88.62 262 ASN A N 1
ATOM 2020 C CA . ASN A 1 262 ? 6.089 10.452 -18.428 1.00 88.62 262 ASN A CA 1
ATOM 2021 C C . ASN A 1 262 ? 5.123 9.697 -19.367 1.00 88.62 262 ASN A C 1
ATOM 2023 O O . ASN A 1 262 ? 4.295 10.337 -20.022 1.00 88.62 262 ASN A O 1
ATOM 2027 N N . LEU A 1 263 ? 5.179 8.362 -19.433 1.00 89.19 263 LEU A N 1
ATOM 2028 C CA . LEU A 1 263 ? 4.266 7.546 -20.237 1.00 89.19 263 LEU A CA 1
ATOM 2029 C C . LEU A 1 263 ? 2.814 7.742 -19.756 1.00 89.19 263 LEU A C 1
ATOM 2031 O O . LEU A 1 263 ? 2.517 7.493 -18.592 1.00 89.19 263 LEU A O 1
ATOM 2035 N N . GLY A 1 264 ? 1.915 8.220 -20.623 1.00 84.31 264 GLY A N 1
ATOM 2036 C CA . GLY A 1 264 ? 0.510 8.522 -20.280 1.00 84.31 264 GLY A CA 1
ATOM 2037 C C . GLY A 1 264 ? 0.254 9.857 -19.559 1.00 84.31 264 GLY A C 1
ATOM 2038 O O . GLY A 1 264 ? -0.895 10.261 -19.387 1.00 84.31 264 GLY A O 1
ATOM 2039 N N . HIS A 1 265 ? 1.304 10.577 -19.160 1.00 78.19 265 HIS A N 1
ATOM 2040 C CA . HIS A 1 265 ? 1.179 11.895 -18.531 1.00 78.19 265 HIS A CA 1
ATOM 2041 C C . HIS A 1 265 ? 0.672 12.935 -19.541 1.00 78.19 265 HIS A C 1
ATOM 2043 O O . HIS A 1 265 ? 1.212 13.011 -20.643 1.00 78.19 265 HIS A O 1
ATOM 2049 N N . THR A 1 266 ? -0.252 13.824 -19.179 1.00 67.56 266 THR A N 1
ATOM 2050 C CA . THR A 1 266 ? -0.598 14.982 -20.026 1.00 67.56 266 THR A CA 1
ATOM 2051 C C . THR A 1 266 ? -0.452 16.290 -19.254 1.00 67.56 266 THR A C 1
ATOM 2053 O O . THR A 1 266 ? -0.422 16.305 -18.027 1.00 67.56 266 THR A O 1
ATOM 2056 N N . ASN A 1 267 ? -0.328 17.401 -19.982 1.00 62.59 267 ASN A N 1
ATOM 2057 C CA . ASN A 1 267 ? -0.137 18.722 -19.375 1.00 62.59 267 ASN A CA 1
ATOM 2058 C C . ASN A 1 267 ? -1.456 19.309 -18.820 1.00 62.59 267 ASN A C 1
ATOM 2060 O O . ASN A 1 267 ? -1.428 20.320 -18.116 1.00 62.59 267 ASN A O 1
ATOM 2064 N N . ASN A 1 268 ? -2.600 18.682 -19.121 1.00 58.38 268 ASN A N 1
ATOM 2065 C CA . ASN A 1 268 ? -3.890 18.973 -18.504 1.00 58.38 268 ASN A CA 1
ATOM 2066 C C . ASN A 1 268 ? -4.008 18.157 -17.212 1.00 58.38 268 ASN A C 1
ATOM 2068 O O . ASN A 1 268 ? -4.024 16.929 -17.253 1.00 58.38 268 ASN A O 1
ATOM 2072 N N . ARG A 1 269 ? -4.163 18.826 -16.062 1.00 51.84 269 ARG A N 1
ATOM 2073 C CA . ARG A 1 269 ? -4.348 18.140 -14.766 1.00 51.84 269 ARG A CA 1
ATOM 2074 C C . ARG A 1 269 ? -5.597 17.248 -14.733 1.00 51.84 269 ARG A C 1
ATOM 2076 O O . ARG A 1 269 ? -5.608 16.258 -14.009 1.00 51.84 269 ARG A O 1
ATOM 2083 N N . ASP A 1 270 ? -6.596 17.573 -15.549 1.00 50.34 270 ASP A N 1
ATOM 2084 C CA . ASP A 1 270 ? -7.877 16.868 -15.619 1.00 50.34 270 ASP A CA 1
ATOM 2085 C C . ASP A 1 270 ? -7.855 15.621 -16.540 1.00 50.34 270 ASP A C 1
ATOM 2087 O O . ASP A 1 270 ? -8.735 14.770 -16.427 1.00 50.34 270 ASP A O 1
ATOM 2091 N N . ASP A 1 271 ? -6.846 15.471 -17.415 1.00 53.12 271 ASP A N 1
ATOM 2092 C CA . ASP A 1 271 ? -6.779 14.433 -18.463 1.00 53.12 271 ASP A CA 1
ATOM 2093 C C . ASP A 1 271 ? -5.567 13.485 -18.287 1.00 53.12 271 ASP A C 1
ATOM 2095 O O . ASP A 1 271 ? -4.702 13.383 -19.162 1.00 53.12 271 ASP A O 1
ATOM 2099 N N . GLN A 1 272 ? -5.467 12.752 -17.170 1.00 60.19 272 GLN A N 1
ATOM 2100 C CA . GLN A 1 272 ? -4.481 11.659 -17.061 1.00 60.19 272 GLN A CA 1
ATOM 2101 C C . GLN A 1 272 ? -4.871 10.481 -17.972 1.00 60.19 272 GLN A C 1
ATOM 2103 O O . GLN A 1 272 ? -5.823 9.746 -17.692 1.00 60.19 272 GLN A O 1
ATOM 2108 N N . MET A 1 273 ? -4.112 10.252 -19.047 1.00 69.94 273 MET A N 1
ATOM 2109 C CA . MET A 1 273 ? -4.340 9.126 -19.954 1.00 69.94 273 MET A CA 1
ATOM 2110 C C . MET A 1 273 ? -3.717 7.854 -19.376 1.00 69.94 273 MET A C 1
ATOM 2112 O O . MET A 1 273 ? -2.529 7.591 -19.531 1.00 69.94 273 MET A O 1
ATOM 2116 N N . ILE A 1 274 ? -4.535 7.051 -18.689 1.00 70.12 274 ILE A N 1
ATOM 2117 C CA . ILE A 1 274 ? -4.080 5.817 -18.038 1.00 70.12 274 ILE A CA 1
ATOM 2118 C C . ILE A 1 274 ? -3.663 4.772 -19.090 1.00 70.12 274 ILE A C 1
ATOM 2120 O O . ILE A 1 274 ? -4.507 4.075 -19.660 1.00 70.12 274 ILE A O 1
ATOM 2124 N N . VAL A 1 275 ? -2.359 4.616 -19.311 1.00 81.19 275 VAL A N 1
ATOM 2125 C CA . VAL A 1 275 ? -1.807 3.663 -20.279 1.00 81.19 275 VAL A CA 1
ATOM 2126 C C . VAL A 1 275 ? -1.900 2.231 -19.741 1.00 81.19 275 VAL A C 1
ATOM 2128 O O . VAL A 1 275 ? -1.653 1.949 -18.561 1.00 81.19 275 VAL A O 1
ATOM 2131 N N . SER A 1 276 ? -2.249 1.292 -20.622 1.00 90.75 276 SER A N 1
ATOM 2132 C CA . SER A 1 276 ? -2.094 -0.145 -20.369 1.00 90.75 276 SER A CA 1
ATOM 2133 C C . SER A 1 276 ? -0.710 -0.599 -20.836 1.00 90.75 276 SER A C 1
ATOM 2135 O O . SER A 1 276 ? -0.325 -0.334 -21.970 1.00 90.75 276 SER A O 1
ATOM 2137 N N . VAL A 1 277 ? 0.050 -1.274 -19.973 1.00 95.31 277 VAL A N 1
ATOM 2138 C CA . VAL A 1 277 ? 1.450 -1.624 -20.248 1.00 95.31 277 VAL A CA 1
ATOM 2139 C C . VAL A 1 277 ? 1.654 -3.138 -20.134 1.00 95.31 277 VAL A C 1
ATOM 2141 O O . VAL A 1 277 ? 1.323 -3.736 -19.114 1.00 95.31 277 VAL A O 1
ATOM 2144 N N . ASP A 1 278 ? 2.211 -3.758 -21.176 1.00 96.88 278 ASP A N 1
ATOM 2145 C CA . ASP A 1 278 ? 2.616 -5.169 -21.206 1.00 96.88 278 ASP A CA 1
ATOM 2146 C C . ASP A 1 278 ? 4.132 -5.277 -21.446 1.00 96.88 278 ASP A C 1
ATOM 2148 O O . ASP A 1 278 ? 4.614 -5.156 -22.577 1.00 96.88 278 ASP A O 1
ATOM 2152 N N . LEU A 1 279 ? 4.879 -5.528 -20.365 1.00 96.50 279 LEU A N 1
ATOM 2153 C CA . LEU A 1 279 ? 6.329 -5.768 -20.365 1.00 96.50 279 LEU A CA 1
ATOM 2154 C C . LEU A 1 279 ? 6.676 -7.271 -20.287 1.00 96.50 279 LEU A C 1
ATOM 2156 O O . LEU A 1 279 ? 7.772 -7.641 -19.861 1.00 96.50 279 LEU A O 1
ATOM 2160 N N . SER A 1 280 ? 5.759 -8.168 -20.669 1.00 95.50 280 SER A N 1
ATOM 2161 C CA . SER A 1 280 ? 5.944 -9.623 -20.520 1.00 95.50 280 SER A CA 1
ATOM 2162 C C . SER A 1 280 ? 7.122 -10.188 -21.321 1.00 95.50 280 SER A C 1
ATOM 2164 O O . SER A 1 280 ? 7.682 -11.220 -20.937 1.00 95.50 280 SER A O 1
ATOM 2166 N N . LYS A 1 281 ? 7.540 -9.513 -22.402 1.00 96.06 281 LYS A N 1
ATOM 2167 C CA . LYS A 1 281 ? 8.736 -9.870 -23.182 1.00 96.06 281 LYS A CA 1
ATOM 2168 C C . LYS A 1 281 ? 9.958 -9.006 -22.898 1.00 96.06 281 LYS A C 1
ATOM 2170 O O . LYS A 1 281 ? 10.984 -9.228 -23.538 1.00 96.06 281 LYS A O 1
ATOM 2175 N N . VAL A 1 282 ? 9.904 -8.096 -21.929 1.00 96.00 282 VAL A N 1
ATOM 2176 C CA . VAL A 1 282 ? 11.085 -7.329 -21.519 1.00 96.00 282 VAL A CA 1
ATOM 2177 C C . VAL A 1 282 ? 12.136 -8.242 -20.879 1.00 96.00 282 VAL A C 1
ATOM 2179 O O . VAL A 1 282 ? 11.814 -9.239 -20.223 1.00 96.00 282 VAL A O 1
ATOM 2182 N N . ASP A 1 283 ? 13.411 -7.933 -21.084 1.00 95.19 283 ASP A N 1
ATOM 2183 C CA . ASP A 1 283 ? 14.534 -8.486 -20.338 1.00 95.19 283 ASP A CA 1
ATOM 2184 C C . ASP A 1 283 ? 15.386 -7.369 -19.731 1.00 95.19 283 ASP A C 1
ATOM 2186 O O . ASP A 1 283 ? 15.787 -6.437 -20.427 1.00 95.19 283 ASP A O 1
ATOM 2190 N N . THR A 1 284 ? 15.660 -7.478 -18.429 1.00 95.81 284 THR A N 1
ATOM 2191 C CA . THR A 1 284 ? 16.433 -6.490 -17.664 1.00 95.81 284 THR A CA 1
ATOM 2192 C C . THR A 1 284 ? 17.744 -7.054 -17.114 1.00 95.81 284 THR A C 1
ATOM 2194 O O . THR A 1 284 ? 18.374 -6.420 -16.275 1.00 95.81 284 THR A O 1
ATOM 2197 N N . THR A 1 285 ? 18.172 -8.251 -17.537 1.00 94.19 285 THR A N 1
ATOM 2198 C CA . THR A 1 285 ? 19.326 -8.945 -16.926 1.00 94.19 285 THR A CA 1
ATOM 2199 C C . THR A 1 285 ? 20.659 -8.203 -17.071 1.00 94.19 285 THR A C 1
ATOM 2201 O O . THR A 1 285 ? 21.567 -8.438 -16.273 1.00 94.19 285 THR A O 1
ATOM 2204 N N . HIS A 1 286 ? 20.763 -7.283 -18.032 1.00 92.19 286 HIS A N 1
ATOM 2205 C CA . HIS A 1 286 ? 21.939 -6.442 -18.277 1.00 92.19 286 HIS A CA 1
ATOM 2206 C C . HIS A 1 286 ? 21.804 -5.012 -17.724 1.00 92.19 286 HIS A C 1
ATOM 2208 O O . HIS A 1 286 ? 22.767 -4.256 -17.782 1.00 92.19 286 HIS A O 1
ATOM 2214 N N . VAL A 1 287 ? 20.640 -4.639 -17.180 1.00 94.62 287 VAL A N 1
ATOM 2215 C CA . VAL A 1 287 ? 20.373 -3.278 -16.692 1.00 94.62 287 VAL A CA 1
ATOM 2216 C C . VAL A 1 287 ? 21.113 -3.032 -15.382 1.00 94.62 287 VAL A C 1
ATOM 2218 O O . VAL A 1 287 ? 21.033 -3.838 -14.451 1.00 94.62 287 VAL A O 1
ATOM 2221 N N . THR A 1 288 ? 21.797 -1.893 -15.301 1.00 93.75 288 THR A N 1
ATOM 2222 C CA . THR A 1 288 ? 22.553 -1.465 -14.121 1.00 93.75 288 THR A CA 1
ATOM 2223 C C . THR A 1 288 ? 22.036 -0.167 -13.499 1.00 93.75 288 THR A C 1
ATOM 2225 O O . THR A 1 288 ? 22.214 0.017 -12.298 1.00 93.75 288 THR A O 1
ATOM 2228 N N . SER A 1 289 ? 21.339 0.693 -14.254 1.00 93.75 289 SER A N 1
ATOM 2229 C CA . SER A 1 289 ? 20.600 1.842 -13.702 1.00 93.75 289 SER A CA 1
ATOM 2230 C C . SER A 1 289 ? 19.122 1.802 -14.086 1.00 93.75 289 SER A C 1
ATOM 2232 O O . SER A 1 289 ? 18.779 1.465 -15.219 1.00 93.75 289 SER A O 1
ATOM 2234 N N . MET A 1 290 ? 18.254 2.133 -13.128 1.00 95.88 290 MET A N 1
ATOM 2235 C CA . MET A 1 290 ? 16.806 2.287 -13.301 1.00 95.88 290 MET A CA 1
ATOM 2236 C C . MET A 1 290 ? 16.299 3.624 -12.722 1.00 95.88 290 MET A C 1
ATOM 2238 O O . MET A 1 290 ? 15.109 3.723 -12.404 1.00 95.88 290 MET A O 1
ATOM 2242 N N . ASP A 1 291 ? 17.166 4.643 -12.568 1.00 94.88 291 ASP A N 1
ATOM 2243 C CA . ASP A 1 291 ? 16.724 5.965 -12.089 1.00 94.88 291 ASP A CA 1
ATOM 2244 C C . ASP A 1 291 ? 15.590 6.509 -12.959 1.00 94.88 291 ASP A C 1
ATOM 2246 O O . ASP A 1 291 ? 15.604 6.444 -14.192 1.00 94.88 291 ASP A O 1
ATOM 2250 N N . SER A 1 292 ? 14.562 7.005 -12.277 1.00 95.00 292 SER A N 1
ATOM 2251 C CA . SER A 1 292 ? 13.415 7.663 -12.881 1.00 95.00 292 SER A CA 1
ATOM 2252 C C . SER A 1 292 ? 12.658 6.818 -13.920 1.00 95.00 292 SER A C 1
ATOM 2254 O O . SER A 1 292 ? 11.848 7.365 -14.670 1.00 95.00 292 SER A O 1
ATOM 2256 N N . MET A 1 293 ? 12.869 5.493 -13.972 1.00 96.06 293 MET A N 1
ATOM 2257 C CA . MET A 1 293 ? 12.402 4.625 -15.064 1.00 96.06 293 MET A CA 1
ATOM 2258 C C . MET A 1 293 ? 10.910 4.788 -15.383 1.00 96.06 293 MET A C 1
ATOM 2260 O O . MET A 1 293 ? 10.568 4.887 -16.555 1.00 96.06 293 MET A O 1
ATOM 2264 N N . PHE A 1 294 ? 10.033 4.862 -14.376 1.00 95.69 294 PHE A N 1
ATOM 2265 C CA . PHE A 1 294 ? 8.591 5.101 -14.541 1.00 95.69 294 PHE A CA 1
ATOM 2266 C C . PHE A 1 294 ? 8.144 6.469 -13.993 1.00 95.69 294 PHE A C 1
ATOM 2268 O O . PHE A 1 294 ? 6.942 6.700 -13.818 1.00 95.69 294 PHE A O 1
ATOM 2275 N N . ARG A 1 295 ? 9.076 7.398 -13.744 1.00 93.31 295 ARG A N 1
ATOM 2276 C CA . ARG A 1 295 ? 8.810 8.695 -13.102 1.00 93.31 295 ARG A CA 1
ATOM 2277 C C . ARG A 1 295 ? 7.741 9.499 -13.848 1.00 93.31 295 ARG A C 1
ATOM 2279 O O . ARG A 1 295 ? 7.806 9.630 -15.071 1.00 93.31 295 ARG A O 1
ATOM 2286 N N . SER A 1 296 ? 6.771 10.031 -13.109 1.00 90.25 296 SER A N 1
ATOM 2287 C CA . SER A 1 296 ? 5.635 10.846 -13.568 1.00 90.25 296 SER A CA 1
ATOM 2288 C C . SER A 1 296 ? 4.690 10.170 -14.577 1.00 90.25 296 SER A C 1
ATOM 2290 O O . SER A 1 296 ? 3.922 10.857 -15.247 1.00 90.25 296 SER A O 1
ATOM 2292 N N . SER A 1 297 ? 4.725 8.840 -14.706 1.00 91.06 297 SER A N 1
ATOM 2293 C CA . SER A 1 297 ? 3.875 8.085 -15.647 1.00 91.06 297 SER A CA 1
ATOM 2294 C C . SER A 1 297 ? 2.445 7.896 -15.130 1.00 91.06 297 SER A C 1
ATOM 2296 O O . SER A 1 297 ? 2.206 7.940 -13.929 1.00 91.06 297 SER A O 1
ATOM 2298 N N . SER A 1 298 ? 1.484 7.628 -16.013 1.00 90.56 298 SER A N 1
ATOM 2299 C CA . SER A 1 298 ? 0.089 7.301 -15.686 1.00 90.56 298 SER A CA 1
ATOM 2300 C C . SER A 1 298 ? -0.258 5.914 -16.237 1.00 90.56 298 SER A C 1
ATOM 2302 O O . SER A 1 298 ? -0.564 5.758 -17.416 1.00 90.56 298 SER A O 1
ATOM 2304 N N . ILE A 1 299 ? -0.169 4.884 -15.392 1.00 92.62 299 ILE A N 1
ATOM 2305 C CA . ILE A 1 299 ? -0.231 3.463 -15.774 1.00 92.62 299 ILE A CA 1
ATOM 2306 C C . ILE A 1 299 ? -1.311 2.743 -14.957 1.00 92.62 299 ILE A C 1
ATOM 2308 O O . ILE A 1 299 ? -1.427 2.934 -13.749 1.00 92.62 299 ILE A O 1
ATOM 2312 N N . ARG A 1 300 ? -2.122 1.887 -15.591 1.00 90.50 300 ARG A N 1
ATOM 2313 C CA . ARG A 1 300 ? -3.226 1.196 -14.890 1.00 90.50 300 ARG A CA 1
ATOM 2314 C C . ARG A 1 300 ? -2.743 0.042 -14.014 1.00 90.50 300 ARG A C 1
ATOM 2316 O O . ARG A 1 300 ? -3.210 -0.151 -12.895 1.00 90.50 300 ARG A O 1
ATOM 2323 N N . GLU A 1 301 ? -1.856 -0.764 -14.571 1.00 93.44 301 GLU A N 1
ATOM 2324 C CA . GLU A 1 301 ? -1.283 -1.955 -13.958 1.00 93.44 301 GLU A CA 1
ATOM 2325 C C . GLU A 1 301 ? 0.141 -2.089 -14.480 1.00 93.44 301 GLU A C 1
ATOM 2327 O O . GLU A 1 301 ? 0.363 -1.972 -15.686 1.00 93.44 301 GLU A O 1
ATOM 2332 N N . LEU A 1 302 ? 1.091 -2.295 -13.570 1.00 95.56 302 LEU A N 1
ATOM 2333 C CA . LEU A 1 302 ? 2.511 -2.372 -13.880 1.00 95.56 302 LEU A CA 1
ATOM 2334 C C . LEU A 1 302 ? 3.058 -3.678 -13.309 1.00 95.56 302 LEU A C 1
ATOM 2336 O O . LEU A 1 302 ? 3.354 -3.785 -12.118 1.00 95.56 302 LEU A O 1
ATOM 2340 N N . ASP A 1 303 ? 3.122 -4.700 -14.160 1.00 94.50 303 ASP A N 1
ATOM 2341 C CA . ASP A 1 303 ? 3.586 -6.032 -13.784 1.00 94.50 303 ASP A CA 1
ATOM 2342 C C . ASP A 1 303 ? 5.087 -6.179 -14.061 1.00 94.50 303 ASP A C 1
ATOM 2344 O O . ASP A 1 303 ? 5.510 -6.490 -15.173 1.00 94.50 303 ASP A O 1
ATOM 2348 N N . LEU A 1 304 ? 5.898 -5.939 -13.027 1.00 94.19 304 LEU A N 1
ATOM 2349 C CA . LEU A 1 304 ? 7.353 -6.095 -13.064 1.00 94.19 304 LEU A CA 1
ATOM 2350 C C . LEU A 1 304 ? 7.795 -7.480 -12.577 1.00 94.19 304 LEU A C 1
ATOM 2352 O O . LEU A 1 304 ? 8.953 -7.670 -12.207 1.00 94.19 304 LEU A O 1
ATOM 2356 N N . THR A 1 305 ? 6.907 -8.481 -12.530 1.00 91.56 305 THR A N 1
ATOM 2357 C CA . THR A 1 305 ? 7.289 -9.805 -12.003 1.00 91.56 305 THR A CA 1
ATOM 2358 C C . THR A 1 305 ? 8.343 -10.517 -12.860 1.00 91.56 305 THR A C 1
ATOM 2360 O O . THR A 1 305 ? 9.087 -11.348 -12.329 1.00 91.56 305 THR A O 1
ATOM 2363 N N . SER A 1 306 ? 8.450 -10.144 -14.142 1.00 91.12 306 SER A N 1
ATOM 2364 C CA . SER A 1 306 ? 9.478 -10.569 -15.101 1.00 91.12 306 SER A CA 1
ATOM 2365 C C . SER A 1 306 ? 10.848 -9.906 -14.902 1.00 91.12 306 SER A C 1
ATOM 2367 O O . SER A 1 306 ? 11.839 -10.433 -15.413 1.00 91.12 306 SER A O 1
ATOM 2369 N N . PHE A 1 307 ? 10.928 -8.781 -14.182 1.00 94.62 307 PHE A N 1
ATOM 2370 C CA . PHE A 1 307 ? 12.173 -8.029 -14.017 1.00 94.62 307 PHE A CA 1
ATOM 2371 C C . PHE A 1 307 ? 13.158 -8.785 -13.114 1.00 94.62 307 PHE A C 1
ATOM 2373 O O . PHE A 1 307 ? 12.788 -9.471 -12.159 1.00 94.62 307 PHE A O 1
ATOM 2380 N N . ASN A 1 308 ? 14.441 -8.626 -13.419 1.00 93.44 308 ASN A N 1
ATOM 2381 C CA . ASN A 1 308 ? 15.564 -9.047 -12.594 1.00 93.44 308 ASN A CA 1
ATOM 2382 C C . ASN A 1 308 ? 16.449 -7.823 -12.355 1.00 93.44 308 ASN A C 1
ATOM 2384 O O . ASN A 1 308 ? 17.000 -7.276 -13.309 1.00 93.44 308 ASN A O 1
ATOM 2388 N N . THR A 1 309 ? 16.579 -7.403 -11.099 1.00 94.00 309 THR A N 1
ATOM 2389 C CA . THR A 1 309 ? 17.340 -6.201 -10.724 1.00 94.00 309 THR A CA 1
ATOM 2390 C C . THR A 1 309 ? 18.642 -6.525 -9.987 1.00 94.00 309 THR A C 1
ATOM 2392 O O . THR A 1 309 ? 19.253 -5.640 -9.399 1.00 94.00 309 THR A O 1
ATOM 2395 N N . ALA A 1 310 ? 19.106 -7.781 -10.011 1.00 93.19 310 ALA A N 1
ATOM 2396 C CA . ALA A 1 310 ? 20.290 -8.214 -9.259 1.00 93.19 310 ALA A CA 1
ATOM 2397 C C . ALA A 1 310 ? 21.592 -7.464 -9.623 1.00 93.19 310 ALA A C 1
ATOM 2399 O O . ALA A 1 310 ? 22.497 -7.395 -8.791 1.00 93.19 310 ALA A O 1
ATOM 2400 N N . ASN A 1 311 ? 21.664 -6.899 -10.836 1.00 93.56 311 ASN A N 1
ATOM 2401 C CA . ASN A 1 311 ? 22.787 -6.103 -11.347 1.00 93.56 311 ASN A CA 1
ATOM 2402 C C . ASN A 1 311 ? 22.575 -4.577 -11.221 1.00 93.56 311 ASN A C 1
ATOM 2404 O O . ASN A 1 311 ? 23.470 -3.812 -11.577 1.00 93.56 311 ASN A O 1
ATOM 2408 N N . VAL A 1 312 ? 21.418 -4.127 -10.718 1.00 95.12 312 VAL A N 1
ATOM 2409 C CA . VAL A 1 312 ? 21.062 -2.703 -10.623 1.00 95.12 312 VAL A CA 1
ATOM 2410 C C . VAL A 1 312 ? 21.733 -2.057 -9.410 1.00 95.12 312 VAL A C 1
ATOM 2412 O O . VAL A 1 312 ? 21.623 -2.556 -8.287 1.00 95.12 312 VAL A O 1
ATOM 2415 N N . PHE A 1 313 ? 22.411 -0.933 -9.647 1.00 94.38 313 PHE A N 1
ATOM 2416 C CA . PHE A 1 313 ? 23.098 -0.117 -8.643 1.00 94.38 313 PHE A CA 1
ATOM 2417 C C . PHE A 1 313 ? 22.476 1.272 -8.433 1.00 94.38 313 PHE A C 1
ATOM 2419 O O . PHE A 1 313 ? 23.016 2.028 -7.639 1.00 94.38 313 PHE A O 1
ATOM 2426 N N . ASN A 1 314 ? 21.375 1.612 -9.115 1.00 94.06 314 ASN A N 1
ATOM 2427 C CA . ASN A 1 314 ? 20.637 2.867 -8.931 1.00 94.06 314 ASN A CA 1
ATOM 2428 C C . ASN A 1 314 ? 19.126 2.656 -9.170 1.00 94.06 314 ASN A C 1
ATOM 2430 O O . ASN A 1 314 ? 18.740 2.122 -10.213 1.00 94.06 314 ASN A O 1
ATOM 2434 N N . MET A 1 315 ? 18.284 3.056 -8.209 1.00 95.00 315 MET A N 1
ATOM 2435 C CA . MET A 1 315 ? 16.810 3.011 -8.269 1.00 95.00 315 MET A CA 1
ATOM 2436 C C . MET A 1 315 ? 16.155 4.326 -7.799 1.00 95.00 315 MET A C 1
ATOM 2438 O O . MET A 1 315 ? 14.974 4.336 -7.438 1.00 95.00 315 MET A O 1
ATOM 2442 N N . ASN A 1 316 ? 16.899 5.437 -7.793 1.00 93.75 316 ASN A N 1
ATOM 2443 C CA . ASN A 1 316 ? 16.359 6.740 -7.399 1.00 93.75 316 ASN A CA 1
ATOM 2444 C C . ASN A 1 316 ? 15.122 7.104 -8.246 1.00 93.75 316 ASN A C 1
ATOM 2446 O O . ASN A 1 316 ? 15.045 6.741 -9.417 1.00 93.75 316 ASN A O 1
ATOM 2450 N N . PHE A 1 317 ? 14.117 7.759 -7.658 1.00 93.94 317 PHE A N 1
ATOM 2451 C CA . PHE A 1 317 ? 12.880 8.186 -8.343 1.00 93.94 317 PHE A CA 1
ATOM 2452 C C . PHE A 1 317 ? 12.147 7.128 -9.208 1.00 93.94 317 PHE A C 1
ATOM 2454 O O . PHE A 1 317 ? 11.301 7.506 -10.025 1.00 93.94 317 PHE A O 1
ATOM 2461 N N . MET A 1 318 ? 12.424 5.819 -9.079 1.00 95.69 318 MET A N 1
ATOM 2462 C CA . MET A 1 318 ? 11.997 4.803 -10.062 1.00 95.69 318 MET A CA 1
ATOM 2463 C C . MET A 1 318 ? 10.484 4.826 -10.351 1.00 95.69 318 MET A C 1
ATOM 2465 O O . MET A 1 318 ? 10.074 4.621 -11.495 1.00 95.69 318 MET A O 1
ATOM 2469 N N . PHE A 1 319 ? 9.669 5.125 -9.336 1.00 95.56 319 PHE A N 1
ATOM 2470 C CA . PHE A 1 319 ? 8.217 5.308 -9.410 1.00 95.56 319 PHE A CA 1
ATOM 2471 C C . PHE A 1 319 ? 7.762 6.709 -8.957 1.00 95.56 319 PHE A C 1
ATOM 2473 O O . PHE A 1 319 ? 6.580 6.901 -8.673 1.00 95.56 319 PHE A O 1
ATOM 2480 N N . GLY A 1 320 ? 8.672 7.686 -8.887 1.00 93.25 320 GLY A N 1
ATOM 2481 C CA . GLY A 1 320 ? 8.386 9.038 -8.400 1.00 93.25 320 GLY A CA 1
ATOM 2482 C C . GLY A 1 320 ? 7.269 9.710 -9.207 1.00 93.25 320 GLY A C 1
ATOM 2483 O O . GLY A 1 320 ? 7.368 9.834 -10.424 1.00 93.25 320 GLY A O 1
ATOM 2484 N N . GLY A 1 321 ? 6.170 10.104 -8.571 1.00 90.94 321 GLY A N 1
ATOM 2485 C CA . GLY A 1 321 ? 4.985 10.675 -9.212 1.00 90.94 321 GLY A CA 1
ATOM 2486 C C . GLY A 1 321 ? 4.186 9.699 -10.087 1.00 90.94 321 GLY A C 1
ATOM 2487 O O . GLY A 1 321 ? 3.412 10.147 -10.930 1.00 90.94 321 GLY A O 1
ATOM 2488 N N . LEU A 1 322 ? 4.356 8.379 -9.943 1.00 92.88 322 LEU A N 1
ATOM 2489 C CA . LEU A 1 322 ? 3.532 7.389 -10.651 1.00 92.88 322 LEU A CA 1
ATOM 2490 C C . LEU A 1 322 ? 2.042 7.606 -10.324 1.00 92.88 322 LEU A C 1
ATOM 2492 O O . LEU A 1 322 ? 1.654 7.594 -9.161 1.00 92.88 322 LEU A O 1
ATOM 2496 N N . ASN A 1 323 ? 1.212 7.795 -11.350 1.00 90.06 323 ASN A N 1
ATOM 2497 C CA . ASN A 1 323 ? -0.211 8.154 -11.288 1.00 90.06 323 ASN A CA 1
ATOM 2498 C C . ASN A 1 323 ? -0.504 9.420 -10.455 1.00 90.06 323 ASN A C 1
ATOM 2500 O O . ASN A 1 323 ? -1.553 9.529 -9.808 1.00 90.06 323 ASN A O 1
ATOM 2504 N N . ASN A 1 324 ? 0.421 10.384 -10.482 1.00 85.62 324 ASN A N 1
ATOM 2505 C CA . ASN A 1 324 ? 0.260 11.698 -9.875 1.00 85.62 324 ASN A CA 1
ATOM 2506 C C . ASN A 1 324 ? 0.819 12.808 -10.789 1.00 85.62 324 ASN A C 1
ATOM 2508 O O . ASN A 1 324 ? 1.766 12.605 -11.546 1.00 85.62 324 ASN A O 1
ATOM 2512 N N . SER A 1 325 ? 0.219 13.999 -10.748 1.00 68.00 325 SER A N 1
ATOM 2513 C CA . SER A 1 325 ? 0.539 15.098 -11.675 1.00 68.00 325 SER A CA 1
ATOM 2514 C C . SER A 1 325 ? 1.803 15.888 -11.306 1.00 68.00 325 SER A C 1
ATOM 2516 O O . SER A 1 325 ? 2.380 16.553 -12.161 1.00 68.00 325 SER A O 1
ATOM 2518 N N . SER A 1 326 ? 2.203 15.861 -10.035 1.00 68.94 326 SER A N 1
ATOM 2519 C CA . SER A 1 326 ? 3.388 16.521 -9.464 1.00 68.94 326 SER A CA 1
ATOM 2520 C C . SER A 1 326 ? 3.551 16.057 -8.009 1.00 68.94 326 SER A C 1
ATOM 2522 O O . SER A 1 326 ? 2.762 15.232 -7.552 1.00 68.94 326 SER A O 1
ATOM 2524 N N . TRP A 1 327 ? 4.474 16.653 -7.244 1.00 69.00 327 TRP A N 1
ATOM 2525 C CA . TRP A 1 327 ? 4.287 16.720 -5.790 1.00 69.00 327 TRP A CA 1
ATOM 2526 C C . TRP A 1 327 ? 2.922 17.350 -5.471 1.00 69.00 327 TRP A C 1
ATOM 2528 O O . TRP A 1 327 ? 2.495 18.299 -6.146 1.00 69.00 327 TRP A O 1
ATOM 2538 N N . THR A 1 328 ? 2.232 16.803 -4.475 1.00 71.06 328 THR A N 1
ATOM 2539 C CA . THR A 1 328 ? 0.884 17.200 -4.048 1.00 71.06 328 THR A CA 1
ATOM 2540 C C . THR A 1 328 ? 0.719 16.908 -2.565 1.00 71.06 328 THR A C 1
ATOM 2542 O O . THR A 1 328 ? 0.973 15.784 -2.139 1.00 71.06 328 THR A O 1
ATOM 2545 N N . GLU A 1 329 ? 0.212 17.867 -1.795 1.00 78.75 329 GLU A N 1
ATOM 2546 C CA . GLU A 1 329 ? -0.171 17.623 -0.399 1.00 78.75 329 GLU A CA 1
ATOM 2547 C C . GLU A 1 329 ? -1.303 16.574 -0.312 1.00 78.75 329 GLU A C 1
ATOM 2549 O O . GLU A 1 329 ? -2.146 16.519 -1.216 1.00 78.75 329 GLU A O 1
ATOM 2554 N N . PRO A 1 330 ? -1.398 15.777 0.770 1.00 77.38 330 PRO A N 1
ATOM 2555 C CA . PRO A 1 330 ? -2.419 14.736 0.923 1.00 77.38 330 PRO A CA 1
ATOM 2556 C C . PRO A 1 330 ? -3.866 15.191 0.714 1.00 77.38 330 PRO A C 1
ATOM 2558 O O . PRO A 1 330 ? -4.652 14.460 0.115 1.00 77.38 330 PRO A O 1
ATOM 2561 N N . ASP A 1 331 ? -4.217 16.411 1.128 1.00 77.00 331 ASP A N 1
ATOM 2562 C CA . ASP A 1 331 ? -5.551 16.988 0.896 1.00 77.00 331 ASP A CA 1
ATOM 2563 C C . ASP A 1 331 ? -5.854 17.139 -0.603 1.00 77.00 331 ASP A C 1
ATOM 2565 O O . ASP A 1 331 ? -6.970 16.885 -1.060 1.00 77.00 331 ASP A O 1
ATOM 2569 N N . GLN A 1 332 ? -4.834 17.475 -1.396 1.00 77.38 332 GLN A N 1
ATOM 2570 C CA . GLN A 1 332 ? -4.924 17.566 -2.852 1.00 77.38 332 GLN A CA 1
ATOM 2571 C C . GLN A 1 332 ? -4.965 16.168 -3.488 1.00 77.38 332 GLN A C 1
ATOM 2573 O O . GLN A 1 332 ? -5.699 15.967 -4.451 1.00 77.38 332 GLN A O 1
ATOM 2578 N N . MET A 1 333 ? -4.253 15.175 -2.938 1.00 75.44 333 MET A N 1
ATOM 2579 C CA . MET A 1 333 ? -4.360 13.778 -3.392 1.00 75.44 333 MET A CA 1
ATOM 2580 C C . MET A 1 333 ? -5.780 13.222 -3.205 1.00 75.44 333 MET A C 1
ATOM 2582 O O . MET A 1 333 ? -6.311 12.582 -4.114 1.00 75.44 333 MET A O 1
ATOM 2586 N N . ILE A 1 334 ? -6.405 13.503 -2.054 1.00 75.69 334 ILE A N 1
ATOM 2587 C CA . ILE A 1 334 ? -7.800 13.142 -1.761 1.00 75.69 334 ILE A CA 1
ATOM 2588 C C . ILE A 1 334 ? -8.748 13.848 -2.739 1.00 75.69 334 ILE A C 1
ATOM 2590 O O . ILE A 1 334 ? -9.595 13.191 -3.344 1.00 75.69 334 ILE A O 1
ATOM 2594 N N . ALA A 1 335 ? -8.587 15.161 -2.934 1.00 77.88 335 ALA A N 1
ATOM 2595 C CA . ALA A 1 335 ? -9.450 15.953 -3.811 1.00 77.88 335 ALA A CA 1
ATOM 2596 C C . ALA A 1 335 ? -9.346 15.555 -5.297 1.00 77.88 335 ALA A C 1
ATOM 2598 O O . ALA A 1 335 ? -10.363 15.506 -5.988 1.00 77.88 335 ALA A O 1
ATOM 2599 N N . ASN A 1 336 ? -8.138 15.246 -5.782 1.00 76.19 336 ASN A N 1
ATOM 2600 C CA . ASN A 1 336 ? -7.899 14.852 -7.174 1.00 76.19 336 ASN A CA 1
ATOM 2601 C C . ASN A 1 336 ? -8.413 13.435 -7.481 1.00 76.19 336 ASN A C 1
ATOM 2603 O O . ASN A 1 336 ? -8.796 13.159 -8.616 1.00 76.19 336 ASN A O 1
ATOM 2607 N N . ASN A 1 337 ? -8.411 12.530 -6.490 1.00 77.12 337 ASN A N 1
ATOM 2608 C CA . ASN A 1 337 ? -8.918 11.155 -6.602 1.00 77.12 337 ASN A CA 1
ATOM 2609 C C . ASN A 1 337 ? -8.377 10.387 -7.838 1.00 77.12 337 ASN A C 1
ATOM 2611 O O . ASN A 1 337 ? -9.092 9.612 -8.481 1.00 77.12 337 ASN A O 1
ATOM 2615 N N . TYR A 1 338 ? -7.106 10.618 -8.194 1.00 77.75 338 TYR A N 1
ATOM 2616 C CA . TYR A 1 338 ? -6.472 9.986 -9.354 1.00 77.75 338 TYR A CA 1
ATOM 2617 C C . TYR A 1 338 ? -6.442 8.448 -9.207 1.00 77.75 338 TYR A C 1
ATOM 2619 O O . TYR A 1 338 ? -6.135 7.937 -8.124 1.00 77.75 338 TYR A O 1
ATOM 2627 N N . PRO A 1 339 ? -6.711 7.681 -10.278 1.00 84.94 339 PRO A N 1
ATOM 2628 C CA . PRO A 1 339 ? -6.801 6.225 -10.208 1.00 84.94 339 PRO A CA 1
ATOM 2629 C C . PRO A 1 339 ? -5.424 5.579 -9.935 1.00 84.94 339 PRO A C 1
ATOM 2631 O O . PRO A 1 339 ? -4.497 5.779 -10.723 1.00 84.94 339 PRO A O 1
ATOM 2634 N N . PRO A 1 340 ? -5.269 4.771 -8.868 1.00 90.19 340 PRO A N 1
ATOM 2635 C CA . PRO A 1 340 ? -3.977 4.210 -8.466 1.00 90.19 340 PRO A CA 1
ATOM 2636 C C . PRO A 1 340 ? -3.461 3.126 -9.422 1.00 90.19 340 PRO A C 1
ATOM 2638 O O . PRO A 1 340 ? -4.234 2.308 -9.928 1.00 90.19 340 PRO A O 1
ATOM 2641 N N . CYS A 1 341 ? -2.139 3.052 -9.596 1.00 92.69 341 CYS A N 1
ATOM 2642 C CA . CYS A 1 341 ? -1.491 1.999 -10.379 1.00 92.69 341 CYS A CA 1
ATOM 2643 C C . CYS A 1 341 ? -1.474 0.662 -9.622 1.00 92.69 341 CYS A C 1
ATOM 2645 O O . CYS A 1 341 ? -1.050 0.585 -8.464 1.00 92.69 341 CYS A O 1
ATOM 2647 N N . ASN A 1 342 ? -1.886 -0.425 -10.281 1.00 93.00 342 ASN A N 1
ATOM 2648 C CA . ASN A 1 342 ? -1.735 -1.777 -9.749 1.00 93.00 342 ASN A CA 1
ATOM 2649 C C . ASN A 1 342 ? -0.299 -2.297 -9.956 1.00 93.00 342 ASN A C 1
ATOM 2651 O O . ASN A 1 342 ? -0.025 -3.027 -10.909 1.00 93.00 342 ASN A O 1
ATOM 2655 N N . LEU A 1 343 ? 0.627 -1.886 -9.088 1.00 93.25 343 LEU A N 1
ATOM 2656 C CA . LEU A 1 343 ? 2.035 -2.286 -9.145 1.00 93.25 343 LEU A CA 1
ATOM 2657 C C . LEU A 1 343 ? 2.244 -3.707 -8.594 1.00 93.25 343 LEU A C 1
ATOM 2659 O O . LEU A 1 343 ? 1.820 -4.029 -7.484 1.00 93.25 343 LEU A O 1
ATOM 2663 N N . LYS A 1 344 ? 2.954 -4.550 -9.349 1.00 91.50 344 LYS A N 1
ATOM 2664 C CA . LYS A 1 344 ? 3.374 -5.893 -8.928 1.00 91.50 344 LYS A CA 1
ATOM 2665 C C . LYS A 1 344 ? 4.880 -6.054 -9.112 1.00 91.50 344 LYS A C 1
ATOM 2667 O O . LYS A 1 344 ? 5.421 -5.720 -10.162 1.00 91.50 344 LYS A O 1
ATOM 2672 N N . VAL A 1 345 ? 5.532 -6.654 -8.123 1.00 89.56 345 VAL A N 1
ATOM 2673 C CA . VAL A 1 345 ? 6.959 -7.015 -8.138 1.00 89.56 345 VAL A CA 1
ATOM 2674 C C . VAL A 1 345 ? 7.130 -8.479 -7.725 1.00 89.56 345 VAL A C 1
ATOM 2676 O O . VAL A 1 345 ? 6.243 -9.058 -7.094 1.00 89.56 345 VAL A O 1
ATOM 2679 N N . SER A 1 346 ? 8.254 -9.100 -8.087 1.00 87.38 346 SER A N 1
ATOM 2680 C CA . SER A 1 346 ? 8.588 -10.477 -7.691 1.00 87.38 346 SER A CA 1
ATOM 2681 C C . SER A 1 346 ? 9.796 -10.530 -6.751 1.00 87.38 346 SER A C 1
ATOM 2683 O O . SER A 1 346 ? 10.473 -9.537 -6.513 1.00 87.38 346 SER A O 1
ATOM 2685 N N . GLN A 1 347 ? 10.113 -11.726 -6.252 1.00 85.50 347 GLN A N 1
ATOM 2686 C CA . GLN A 1 347 ? 11.321 -12.014 -5.461 1.00 85.50 347 GLN A CA 1
ATOM 2687 C C . GLN A 1 347 ? 12.660 -11.750 -6.193 1.00 85.50 347 GLN A C 1
ATOM 2689 O O . GLN A 1 347 ? 13.719 -11.881 -5.582 1.00 85.50 347 GLN A O 1
ATOM 2694 N N . ASN A 1 348 ? 12.621 -11.433 -7.494 1.00 86.88 348 ASN A N 1
ATOM 2695 C CA . ASN A 1 348 ? 13.785 -11.043 -8.297 1.00 86.88 348 ASN A CA 1
ATOM 2696 C C . ASN A 1 348 ? 14.008 -9.515 -8.302 1.00 86.88 348 ASN A C 1
ATOM 2698 O O . ASN A 1 348 ? 15.021 -9.046 -8.821 1.00 86.88 348 ASN A O 1
ATOM 2702 N N . PHE A 1 349 ? 13.065 -8.754 -7.736 1.00 89.00 349 PHE A N 1
ATOM 2703 C CA . PHE A 1 349 ? 13.172 -7.321 -7.497 1.00 89.00 349 PHE A CA 1
ATOM 2704 C C . PHE A 1 349 ? 13.891 -7.107 -6.155 1.00 89.00 349 PHE A C 1
ATOM 2706 O O . PHE A 1 349 ? 13.310 -7.259 -5.080 1.00 89.00 349 PHE A O 1
ATOM 2713 N N . VAL A 1 350 ? 15.194 -6.839 -6.232 1.00 89.75 350 VAL A N 1
ATOM 2714 C CA . VAL A 1 350 ? 16.143 -6.745 -5.113 1.00 89.75 350 VAL A CA 1
ATOM 2715 C C . VAL A 1 350 ? 17.064 -5.531 -5.260 1.00 89.75 350 VAL A C 1
ATOM 2717 O O . VAL A 1 350 ? 17.456 -5.175 -6.370 1.00 89.75 350 VAL A O 1
ATOM 2720 N N . GLY A 1 351 ? 17.457 -4.932 -4.135 1.00 88.25 351 GLY A N 1
ATOM 2721 C CA . GLY A 1 351 ? 18.368 -3.783 -4.067 1.00 88.25 351 GLY A CA 1
ATOM 2722 C C . GLY A 1 351 ? 19.834 -4.151 -3.812 1.00 88.25 351 GLY A C 1
ATOM 2723 O O . GLY A 1 351 ? 20.555 -3.381 -3.181 1.00 88.25 351 GLY A O 1
ATOM 2724 N N . SER A 1 352 ? 20.289 -5.336 -4.233 1.00 88.94 352 SER A N 1
ATOM 2725 C CA . SER A 1 352 ? 21.579 -5.896 -3.794 1.00 88.94 352 SER A CA 1
ATOM 2726 C C . SER A 1 352 ? 22.813 -5.185 -4.366 1.00 88.94 352 SER A C 1
ATOM 2728 O O . SER A 1 352 ? 23.896 -5.287 -3.784 1.00 88.94 352 SER A O 1
ATOM 2730 N N . GLY A 1 353 ? 22.668 -4.461 -5.480 1.00 90.69 353 GLY A N 1
ATOM 2731 C CA . GLY A 1 353 ? 23.734 -3.646 -6.072 1.00 90.69 353 GLY A CA 1
ATOM 2732 C C . GLY A 1 353 ? 23.800 -2.200 -5.561 1.00 90.69 353 GLY A C 1
ATOM 2733 O O . GLY A 1 353 ? 24.852 -1.582 -5.694 1.00 90.69 353 GLY A O 1
ATOM 2734 N N . LEU A 1 354 ? 22.726 -1.689 -4.944 1.00 92.12 354 LEU A N 1
ATOM 2735 C CA . LEU A 1 354 ? 22.541 -0.269 -4.590 1.00 92.12 354 LEU A CA 1
ATOM 2736 C C . LEU A 1 354 ? 23.578 0.259 -3.581 1.00 92.12 354 LEU A C 1
ATOM 2738 O O . LEU A 1 354 ? 24.178 -0.514 -2.825 1.00 92.12 354 LEU A O 1
ATOM 2742 N N . THR A 1 355 ? 23.769 1.576 -3.534 1.00 90.19 355 THR A N 1
ATOM 2743 C CA . THR A 1 355 ? 24.649 2.280 -2.577 1.00 90.19 355 THR A CA 1
ATOM 2744 C C . THR A 1 355 ? 24.047 3.632 -2.187 1.00 90.19 355 THR A C 1
ATOM 2746 O O . THR A 1 355 ? 23.125 4.097 -2.842 1.00 90.19 355 THR A O 1
ATOM 2749 N N . ASP A 1 356 ? 24.591 4.315 -1.175 1.00 84.94 356 ASP A N 1
ATOM 2750 C CA . ASP A 1 356 ? 24.195 5.707 -0.868 1.00 84.94 356 ASP A CA 1
ATOM 2751 C C . ASP A 1 356 ? 24.461 6.695 -2.040 1.00 84.94 356 ASP A C 1
ATOM 2753 O O . ASP A 1 356 ? 23.868 7.766 -2.098 1.00 84.94 356 ASP A O 1
ATOM 2757 N N . GLU A 1 357 ? 25.314 6.334 -3.010 1.00 78.06 357 GLU A N 1
ATOM 2758 C CA . GLU A 1 357 ? 25.576 7.113 -4.240 1.00 78.06 357 GLU A CA 1
ATOM 2759 C C . GLU A 1 357 ? 24.608 6.763 -5.399 1.00 78.06 357 GLU A C 1
ATOM 2761 O O . GLU A 1 357 ? 24.601 7.437 -6.427 1.00 78.06 357 GLU A O 1
ATOM 2766 N N . GLY A 1 358 ? 23.800 5.708 -5.242 1.00 67.25 358 GLY A N 1
ATOM 2767 C CA . GLY A 1 358 ? 22.864 5.148 -6.224 1.00 67.25 358 GLY A CA 1
ATOM 2768 C C . GLY A 1 358 ? 21.776 4.365 -5.486 1.00 67.25 358 GLY A C 1
ATOM 2769 O O . GLY A 1 358 ? 21.794 3.134 -5.408 1.00 67.25 358 GLY A O 1
ATOM 2770 N N . GLY A 1 359 ? 20.898 5.099 -4.811 1.00 77.31 359 GLY A N 1
ATOM 2771 C CA . GLY A 1 359 ? 20.101 4.571 -3.711 1.00 77.31 359 GLY A CA 1
ATOM 2772 C C . GLY A 1 359 ? 18.702 4.097 -4.092 1.00 77.31 359 GLY A C 1
ATOM 2773 O O . GLY A 1 359 ? 18.406 3.697 -5.221 1.00 77.31 359 GLY A O 1
ATOM 2774 N N . VAL A 1 360 ? 17.845 4.159 -3.074 1.00 83.81 360 VAL A N 1
ATOM 2775 C CA . VAL A 1 360 ? 16.376 4.117 -3.160 1.00 83.81 360 VAL A CA 1
ATOM 2776 C C . VAL A 1 360 ? 15.777 5.507 -2.880 1.00 83.81 360 VAL A C 1
ATOM 2778 O O . VAL A 1 360 ? 14.630 5.620 -2.448 1.00 83.81 360 VAL A O 1
ATOM 2781 N N . TYR A 1 361 ? 16.567 6.568 -3.075 1.00 87.62 361 TYR A N 1
ATOM 2782 C CA . TYR A 1 361 ? 16.178 7.938 -2.747 1.00 87.62 361 TYR A CA 1
ATOM 2783 C C . TYR A 1 361 ? 14.999 8.372 -3.626 1.00 87.62 361 TYR A C 1
ATOM 2785 O O . TYR A 1 361 ? 15.015 8.160 -4.842 1.00 87.62 361 TYR A O 1
ATOM 2793 N N . ASP A 1 362 ? 13.946 8.907 -3.006 1.00 90.81 362 ASP A N 1
ATOM 2794 C CA . ASP A 1 362 ? 12.687 9.274 -3.671 1.00 90.81 362 ASP A CA 1
ATOM 2795 C C . ASP A 1 362 ? 12.043 8.142 -4.519 1.00 90.81 362 ASP A C 1
ATOM 2797 O O . ASP A 1 362 ? 11.215 8.394 -5.397 1.00 90.81 362 ASP A O 1
ATOM 2801 N N . MET A 1 363 ? 12.389 6.864 -4.286 1.00 93.31 363 MET A N 1
ATOM 2802 C CA . MET A 1 363 ? 12.025 5.742 -5.175 1.00 93.31 363 MET A CA 1
ATOM 2803 C C . MET A 1 363 ? 10.513 5.606 -5.431 1.00 93.31 363 MET A C 1
ATOM 2805 O O . MET A 1 363 ? 10.120 5.208 -6.530 1.00 93.31 363 MET A O 1
ATOM 2809 N N . PHE A 1 364 ? 9.673 5.951 -4.452 1.00 93.81 364 PHE A N 1
ATOM 2810 C CA . PHE A 1 364 ? 8.212 6.030 -4.563 1.00 93.81 364 PHE A CA 1
ATOM 2811 C C . PHE A 1 364 ? 7.665 7.426 -4.191 1.00 93.81 364 PHE A C 1
ATOM 2813 O O . PHE A 1 364 ? 6.513 7.540 -3.764 1.00 93.81 364 PHE A O 1
ATOM 2820 N N . GLU A 1 365 ? 8.473 8.480 -4.347 1.00 92.88 365 GLU A N 1
ATOM 2821 C CA . GLU A 1 365 ? 8.112 9.868 -4.019 1.00 92.88 365 GLU A CA 1
ATOM 2822 C C . GLU A 1 365 ? 6.802 10.285 -4.701 1.00 92.88 365 GLU A C 1
ATOM 2824 O O . GLU A 1 365 ? 6.646 10.108 -5.903 1.00 92.88 365 GLU A O 1
ATOM 2829 N N . SER A 1 366 ? 5.823 10.805 -3.961 1.00 91.38 366 SER A N 1
ATOM 2830 C CA . SER A 1 366 ? 4.513 11.246 -4.473 1.00 91.38 366 SER A CA 1
ATOM 2831 C C . SER A 1 366 ? 3.713 10.193 -5.278 1.00 91.38 366 SER A C 1
ATOM 2833 O O . SER A 1 366 ? 2.774 10.555 -5.997 1.00 91.38 366 SER A O 1
ATOM 2835 N N . ALA A 1 367 ? 4.064 8.901 -5.201 1.00 92.88 367 ALA A N 1
ATOM 2836 C CA . ALA A 1 367 ? 3.477 7.834 -6.019 1.00 92.88 367 ALA A CA 1
ATOM 2837 C C . ALA A 1 367 ? 2.065 7.423 -5.558 1.00 92.88 367 ALA A C 1
ATOM 2839 O O . ALA A 1 367 ? 1.751 7.432 -4.373 1.00 92.88 367 ALA A O 1
ATOM 2840 N N . ASN A 1 368 ? 1.214 6.996 -6.490 1.00 92.44 368 ASN A N 1
ATOM 2841 C CA . ASN A 1 368 ? -0.183 6.631 -6.262 1.00 92.44 368 ASN A CA 1
ATOM 2842 C C . ASN A 1 368 ? -0.446 5.186 -6.728 1.00 92.44 368 ASN A C 1
ATOM 2844 O O . ASN A 1 368 ? -0.619 4.913 -7.921 1.00 92.44 368 ASN A O 1
ATOM 2848 N N . ILE A 1 369 ? -0.450 4.239 -5.784 1.00 93.31 369 ILE A N 1
ATOM 2849 C CA . ILE A 1 369 ? -0.490 2.794 -6.064 1.00 93.31 369 ILE A CA 1
ATOM 2850 C C . ILE A 1 369 ? -1.598 2.059 -5.298 1.00 93.31 369 ILE A C 1
ATOM 2852 O O . ILE A 1 369 ? -2.057 2.477 -4.237 1.00 93.31 369 ILE A O 1
ATOM 2856 N N . THR A 1 370 ? -2.035 0.900 -5.799 1.00 91.81 370 THR A N 1
ATOM 2857 C CA . THR A 1 370 ? -2.986 0.047 -5.060 1.00 91.81 370 THR A CA 1
ATOM 2858 C C . THR A 1 370 ? -2.357 -0.482 -3.769 1.00 91.81 370 THR A C 1
ATOM 2860 O O . THR A 1 370 ? -3.036 -0.601 -2.748 1.00 91.81 370 THR A O 1
ATOM 2863 N N . GLY A 1 371 ? -1.052 -0.746 -3.785 1.00 89.31 371 GLY A N 1
ATOM 2864 C CA . GLY A 1 371 ? -0.247 -1.023 -2.605 1.00 89.31 371 GLY A CA 1
ATOM 2865 C C . GLY A 1 371 ? 1.007 -1.839 -2.901 1.00 89.31 371 GLY A C 1
ATOM 2866 O O . GLY A 1 371 ? 1.157 -2.393 -3.986 1.00 89.31 371 GLY A O 1
ATOM 2867 N N . LEU A 1 372 ? 1.884 -1.957 -1.906 1.00 87.19 372 LEU A N 1
ATOM 2868 C CA . LEU A 1 372 ? 3.106 -2.762 -1.960 1.00 87.19 372 LEU A CA 1
ATOM 2869 C C . LEU A 1 372 ? 2.998 -3.912 -0.949 1.00 87.19 372 LEU A C 1
ATOM 2871 O O . LEU A 1 372 ? 2.619 -3.685 0.201 1.00 87.19 372 LEU A O 1
ATOM 2875 N N . ARG A 1 373 ? 3.246 -5.161 -1.375 1.00 81.69 373 ARG A N 1
ATOM 2876 C CA . ARG A 1 373 ? 2.943 -6.356 -0.562 1.00 81.69 373 ARG A CA 1
ATOM 2877 C C . ARG A 1 373 ? 3.933 -7.510 -0.766 1.00 81.69 373 ARG A C 1
ATOM 2879 O O . ARG A 1 373 ? 4.081 -8.009 -1.875 1.00 81.69 373 ARG A O 1
ATOM 2886 N N . LYS A 1 374 ? 4.464 -8.043 0.343 1.00 66.94 374 LYS A N 1
ATOM 2887 C CA . LYS A 1 374 ? 4.949 -9.439 0.497 1.00 66.94 374 LYS A CA 1
ATOM 2888 C C . LYS A 1 374 ? 5.993 -9.932 -0.527 1.00 66.94 374 LYS A C 1
ATOM 2890 O O . LYS A 1 374 ? 5.864 -11.033 -1.061 1.00 66.94 374 LYS A O 1
ATOM 2895 N N . PHE A 1 375 ? 7.058 -9.163 -0.722 1.00 72.44 375 PHE A N 1
ATOM 2896 C CA . PHE A 1 375 ? 8.290 -9.605 -1.388 1.00 72.44 375 PHE A CA 1
ATOM 2897 C C . PHE A 1 375 ? 9.488 -9.551 -0.414 1.00 72.44 375 PHE A C 1
ATOM 2899 O O . PHE A 1 375 ? 9.322 -9.232 0.766 1.00 72.44 375 PHE A O 1
ATOM 2906 N N . ASP A 1 376 ? 10.670 -9.944 -0.887 1.00 77.06 376 ASP A N 1
ATOM 2907 C CA . ASP A 1 376 ? 11.921 -10.065 -0.121 1.00 77.06 376 ASP A CA 1
ATOM 2908 C C . ASP A 1 376 ? 12.962 -9.131 -0.757 1.00 77.06 376 ASP A C 1
ATOM 2910 O O . ASP A 1 376 ? 13.672 -9.523 -1.686 1.00 77.06 376 ASP A O 1
ATOM 2914 N N . PHE A 1 377 ? 12.983 -7.865 -0.328 1.00 86.69 377 PHE A N 1
ATOM 2915 C CA . PHE A 1 377 ? 13.826 -6.835 -0.934 1.00 86.69 377 PHE A CA 1
ATOM 2916 C C . PHE A 1 377 ? 15.173 -6.792 -0.225 1.00 86.69 377 PHE A C 1
ATOM 2918 O O . PHE A 1 377 ? 15.337 -6.220 0.851 1.00 86.69 377 PHE A O 1
ATOM 2925 N N . LYS A 1 378 ? 16.161 -7.423 -0.853 1.00 88.56 378 LYS A N 1
ATOM 2926 C CA . LYS A 1 378 ? 17.528 -7.495 -0.338 1.00 88.56 378 LYS A CA 1
ATOM 2927 C C . LYS A 1 378 ? 18.250 -6.180 -0.590 1.00 88.56 378 LYS A C 1
ATOM 2929 O O . LYS A 1 378 ? 18.919 -6.040 -1.609 1.00 88.56 378 LYS A O 1
ATOM 2934 N N . LEU A 1 379 ? 18.076 -5.229 0.323 1.00 89.75 379 LEU A N 1
ATOM 2935 C CA . LEU A 1 379 ? 18.859 -4.000 0.375 1.00 89.75 379 LEU A CA 1
ATOM 2936 C C . LEU A 1 379 ? 20.350 -4.333 0.571 1.00 89.75 379 LEU A C 1
ATOM 2938 O O . LEU A 1 379 ? 20.705 -5.301 1.247 1.00 89.75 379 LEU A O 1
ATOM 2942 N N . ASN A 1 380 ? 21.230 -3.555 -0.053 1.00 91.56 380 ASN A N 1
ATOM 2943 C CA . ASN A 1 380 ? 22.673 -3.687 0.125 1.00 91.56 380 ASN A CA 1
ATOM 2944 C C . ASN A 1 380 ? 23.099 -3.058 1.470 1.00 91.56 380 ASN A C 1
ATOM 2946 O O . ASN A 1 380 ? 22.741 -1.906 1.709 1.00 91.56 380 ASN A O 1
ATOM 2950 N N . PRO A 1 381 ? 23.941 -3.709 2.298 1.00 91.56 381 PRO A N 1
ATOM 2951 C CA . PRO A 1 381 ? 24.530 -3.100 3.500 1.00 91.56 381 PRO A CA 1
ATOM 2952 C C . PRO A 1 381 ? 25.367 -1.826 3.282 1.00 91.56 381 PRO A C 1
ATOM 2954 O O . PRO A 1 381 ? 25.810 -1.209 4.250 1.00 91.56 381 PRO A O 1
ATOM 2957 N N . LYS A 1 382 ? 25.612 -1.438 2.023 1.00 92.12 382 LYS A N 1
ATOM 2958 C CA . LYS A 1 382 ? 26.169 -0.134 1.624 1.00 92.12 382 LYS A CA 1
ATOM 2959 C C . LYS A 1 382 ? 25.145 1.004 1.537 1.00 92.12 382 LYS A C 1
ATOM 2961 O O . LYS A 1 382 ? 25.568 2.136 1.332 1.00 92.12 382 LYS A O 1
ATOM 2966 N N . VAL A 1 383 ? 23.850 0.714 1.629 1.00 92.00 383 VAL A N 1
ATOM 2967 C CA . VAL A 1 383 ? 22.803 1.731 1.747 1.00 92.00 383 VAL A CA 1
ATOM 2968 C C . VAL A 1 383 ? 22.600 2.002 3.234 1.00 92.00 383 VAL A C 1
ATOM 2970 O O . VAL A 1 383 ? 22.166 1.127 3.987 1.00 92.00 383 VAL A O 1
ATOM 2973 N N . THR A 1 384 ? 22.988 3.189 3.681 1.00 91.44 384 THR A N 1
ATOM 2974 C CA . THR A 1 384 ? 22.805 3.678 5.048 1.00 91.44 384 THR A CA 1
ATOM 2975 C C . THR A 1 384 ? 21.847 4.868 5.141 1.00 91.44 384 THR A C 1
ATOM 2977 O O . THR A 1 384 ? 21.453 5.215 6.257 1.00 91.44 384 THR A O 1
ATOM 2980 N N . ASP A 1 385 ? 21.412 5.397 3.995 1.00 90.19 385 ASP A N 1
ATOM 2981 C CA . ASP A 1 385 ? 20.361 6.401 3.812 1.00 90.19 385 ASP A CA 1
ATOM 2982 C C . ASP A 1 385 ? 19.213 5.821 2.959 1.00 90.19 385 ASP A C 1
ATOM 2984 O O . ASP A 1 385 ? 19.438 5.317 1.857 1.00 90.19 385 ASP A O 1
ATOM 2988 N N . ILE A 1 386 ? 17.979 5.857 3.478 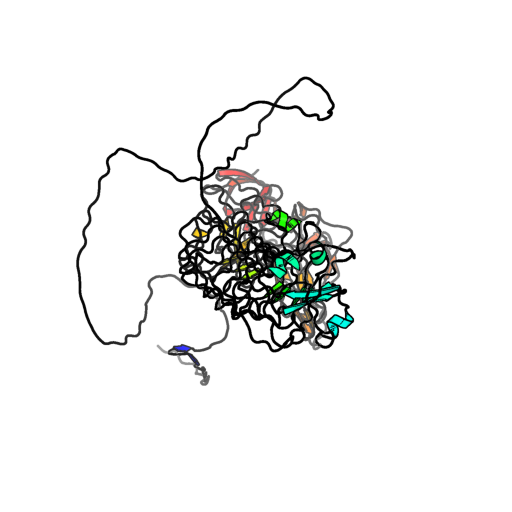1.00 90.06 386 ILE A N 1
ATOM 2989 C CA . ILE A 1 386 ? 16.749 5.585 2.705 1.00 90.06 386 ILE A CA 1
ATOM 2990 C C . ILE A 1 386 ? 15.721 6.718 2.853 1.00 90.06 386 ILE A C 1
ATOM 2992 O O . ILE A 1 386 ? 14.517 6.496 2.713 1.00 90.06 386 ILE A O 1
ATOM 2996 N N . SER A 1 387 ? 16.189 7.928 3.171 1.00 89.81 387 SER A N 1
ATOM 2997 C CA . SER A 1 387 ? 15.353 9.118 3.319 1.00 89.81 387 SER A CA 1
ATOM 2998 C C . SER A 1 387 ? 14.449 9.330 2.102 1.00 89.81 387 SER A C 1
ATOM 3000 O O . SER A 1 387 ? 14.793 9.014 0.961 1.00 89.81 387 SER A O 1
ATOM 3002 N N . ASN A 1 388 ? 13.245 9.831 2.368 1.00 91.19 388 ASN A N 1
ATOM 3003 C CA . ASN A 1 388 ? 12.195 10.095 1.380 1.00 91.19 388 ASN A CA 1
ATOM 3004 C C . ASN A 1 388 ? 11.739 8.920 0.478 1.00 91.19 388 ASN A C 1
ATOM 3006 O O . ASN A 1 388 ? 10.887 9.134 -0.382 1.00 91.19 388 ASN A O 1
ATOM 3010 N N . MET A 1 389 ? 12.205 7.674 0.667 1.00 92.12 389 MET A N 1
ATOM 3011 C CA . MET A 1 389 ? 11.883 6.536 -0.224 1.00 92.12 389 MET A CA 1
ATOM 3012 C C . MET A 1 389 ? 10.374 6.358 -0.496 1.00 92.12 389 MET A C 1
ATOM 3014 O O . MET A 1 389 ? 10.005 5.898 -1.578 1.00 92.12 389 MET A O 1
ATOM 3018 N N . PHE A 1 390 ? 9.511 6.728 0.458 1.00 93.19 390 PHE A N 1
ATOM 3019 C CA . PHE A 1 390 ? 8.050 6.727 0.333 1.00 93.19 390 PHE A CA 1
ATOM 3020 C C . PHE A 1 390 ? 7.401 8.092 0.651 1.00 93.19 390 PHE A C 1
ATOM 3022 O O . PHE A 1 390 ? 6.207 8.141 0.938 1.00 93.19 390 PHE A O 1
ATOM 3029 N N . PHE A 1 391 ? 8.152 9.197 0.604 1.00 92.81 391 PHE A N 1
ATOM 3030 C CA . PHE A 1 391 ? 7.638 10.554 0.830 1.00 92.81 391 PHE A CA 1
ATOM 3031 C C . PHE A 1 391 ? 6.454 10.844 -0.099 1.00 92.81 391 PHE A C 1
ATOM 3033 O O . PHE A 1 391 ? 6.518 10.572 -1.291 1.00 92.81 391 PHE A O 1
ATOM 3040 N N . GLY A 1 392 ? 5.348 11.377 0.414 1.00 91.19 392 GLY A N 1
ATOM 3041 C CA . GLY A 1 392 ? 4.177 11.690 -0.406 1.00 91.19 392 GLY A CA 1
ATOM 3042 C C . GLY A 1 392 ? 3.372 10.485 -0.925 1.00 91.19 392 GLY A C 1
ATOM 3043 O O . GLY A 1 392 ? 2.488 10.693 -1.753 1.00 91.19 392 GLY A O 1
ATOM 3044 N N . ILE A 1 393 ? 3.649 9.231 -0.527 1.00 92.00 393 ILE A N 1
ATOM 3045 C CA . ILE A 1 393 ? 2.993 8.071 -1.163 1.00 92.00 393 ILE A CA 1
ATOM 3046 C C . ILE A 1 393 ? 1.494 7.973 -0.823 1.00 92.00 393 ILE A C 1
ATOM 3048 O O . ILE A 1 393 ? 1.094 8.014 0.339 1.00 92.00 393 ILE A O 1
ATOM 3052 N N . ASN A 1 394 ? 0.658 7.744 -1.837 1.00 91.31 394 ASN A N 1
ATOM 3053 C CA . ASN A 1 394 ? -0.742 7.347 -1.708 1.00 91.31 394 ASN A CA 1
ATOM 3054 C C . ASN A 1 394 ? -0.894 5.839 -1.971 1.00 91.31 394 ASN A C 1
ATOM 3056 O O . ASN A 1 394 ? -0.559 5.346 -3.053 1.00 91.31 394 ASN A O 1
ATOM 3060 N N . ALA A 1 395 ? -1.399 5.092 -0.984 1.00 91.50 395 ALA A N 1
ATOM 3061 C CA . ALA A 1 395 ? -1.605 3.652 -1.098 1.00 91.50 395 ALA A CA 1
ATOM 3062 C C . ALA A 1 395 ? -2.735 3.095 -0.216 1.00 91.50 395 ALA A C 1
ATOM 3064 O O . ALA A 1 395 ? -2.894 3.444 0.958 1.00 91.50 395 ALA A O 1
ATOM 3065 N N . ASN A 1 396 ? -3.463 2.096 -0.738 1.00 88.00 396 ASN A N 1
ATOM 3066 C CA . ASN A 1 396 ? -4.417 1.345 0.090 1.00 88.00 396 ASN A CA 1
ATOM 3067 C C . ASN A 1 396 ? -3.711 0.399 1.078 1.00 88.00 396 ASN A C 1
ATOM 3069 O O . ASN A 1 396 ? -4.265 0.115 2.138 1.00 88.00 396 ASN A O 1
ATOM 3073 N N . GLU A 1 397 ? -2.510 -0.096 0.759 1.00 89.56 397 GLU A N 1
ATOM 3074 C CA . GLU A 1 397 ? -1.675 -0.832 1.715 1.00 89.56 397 GLU A CA 1
ATOM 3075 C C . GLU A 1 397 ? -0.179 -0.734 1.396 1.00 89.56 397 GLU A C 1
ATOM 3077 O O . GLU A 1 397 ? 0.222 -1.015 0.270 1.00 89.56 397 GLU A O 1
ATOM 3082 N N . ILE A 1 398 ? 0.650 -0.442 2.398 1.00 90.75 398 ILE A N 1
ATOM 3083 C CA . ILE A 1 398 ? 2.103 -0.644 2.348 1.00 90.75 398 ILE A CA 1
ATOM 3084 C C . ILE A 1 398 ? 2.471 -1.684 3.410 1.00 90.75 398 ILE A C 1
ATOM 3086 O O . ILE A 1 398 ? 2.581 -1.365 4.591 1.00 90.75 398 ILE A O 1
ATOM 3090 N N . VAL A 1 399 ? 2.655 -2.937 2.989 1.00 89.19 399 VAL A N 1
ATOM 3091 C CA . VAL A 1 399 ? 3.377 -3.957 3.764 1.00 89.19 399 VAL A CA 1
ATOM 3092 C C . VAL A 1 399 ? 4.795 -3.964 3.222 1.00 89.19 399 VAL A C 1
ATOM 3094 O O . VAL A 1 399 ? 5.052 -4.543 2.159 1.00 89.19 399 VAL A O 1
ATOM 3097 N N . VAL A 1 400 ? 5.698 -3.289 3.933 1.00 79.31 400 VAL A N 1
ATOM 3098 C CA . VAL A 1 400 ? 7.101 -3.185 3.519 1.00 79.31 400 VAL A CA 1
ATOM 3099 C C . VAL A 1 400 ? 7.700 -4.601 3.457 1.00 79.31 400 VAL A C 1
ATOM 3101 O O . VAL A 1 400 ? 7.402 -5.427 4.328 1.00 79.31 400 VAL A O 1
ATOM 3104 N N . PRO A 1 401 ? 8.463 -4.941 2.399 1.00 68.44 401 PRO A N 1
ATOM 3105 C CA . PRO A 1 401 ? 9.070 -6.260 2.245 1.00 68.44 401 PRO A CA 1
ATOM 3106 C C . PRO A 1 401 ? 9.943 -6.652 3.441 1.00 68.44 401 PRO A C 1
ATOM 3108 O O . PRO A 1 401 ? 10.422 -5.809 4.197 1.00 68.44 401 PRO A O 1
ATOM 3111 N N . SER A 1 402 ? 10.218 -7.954 3.558 1.00 70.56 402 SER A N 1
ATOM 3112 C CA . SER A 1 402 ? 11.333 -8.409 4.392 1.00 70.56 402 SER A CA 1
ATOM 3113 C C . SER A 1 402 ? 12.615 -7.783 3.839 1.00 70.56 402 SER A C 1
ATOM 3115 O O . SER A 1 402 ? 12.948 -8.006 2.675 1.00 70.56 402 SER A O 1
ATOM 3117 N N . MET A 1 403 ? 13.287 -6.976 4.657 1.00 81.31 403 MET A N 1
ATOM 3118 C CA . MET A 1 403 ? 14.454 -6.178 4.292 1.00 81.31 403 MET A CA 1
ATOM 3119 C C . MET A 1 403 ? 15.364 -6.097 5.518 1.00 81.31 403 MET A C 1
ATOM 3121 O O . MET A 1 403 ? 14.889 -5.785 6.608 1.00 81.31 403 MET A O 1
ATOM 3125 N N . ASP A 1 404 ? 16.654 -6.397 5.360 1.00 85.88 404 ASP A N 1
ATOM 3126 C CA . ASP A 1 404 ? 17.628 -6.047 6.396 1.00 85.88 404 ASP A CA 1
ATOM 3127 C C . ASP A 1 404 ? 17.843 -4.534 6.324 1.00 85.88 404 ASP A C 1
ATOM 3129 O O . ASP A 1 404 ? 18.183 -3.997 5.271 1.00 85.88 404 ASP A O 1
ATOM 3133 N N . THR A 1 405 ? 17.569 -3.851 7.431 1.00 90.38 405 THR A N 1
ATOM 3134 C CA . THR A 1 405 ? 17.796 -2.411 7.592 1.00 90.38 405 THR A CA 1
ATOM 3135 C C . THR A 1 405 ? 18.643 -2.098 8.820 1.00 90.38 405 THR A C 1
ATOM 3137 O O . THR A 1 405 ? 18.792 -0.936 9.181 1.00 90.38 405 THR A O 1
ATOM 3140 N N . SER A 1 406 ? 19.255 -3.110 9.446 1.00 89.62 406 SER A N 1
ATOM 3141 C CA . SER A 1 406 ? 20.067 -2.953 10.665 1.00 89.62 406 SER A CA 1
ATOM 3142 C C . SER A 1 406 ? 21.286 -2.027 10.484 1.00 89.62 406 SER A C 1
ATOM 3144 O O . SER A 1 406 ? 21.848 -1.519 11.455 1.00 89.62 406 SER A O 1
ATOM 3146 N N . HIS A 1 407 ? 21.681 -1.779 9.231 1.00 90.00 407 HIS A N 1
ATOM 3147 C CA . HIS A 1 407 ? 22.740 -0.857 8.809 1.00 90.00 407 HIS A CA 1
ATOM 3148 C C . HIS A 1 407 ? 22.253 0.562 8.451 1.00 90.00 407 HIS A C 1
ATOM 3150 O O . HIS A 1 407 ? 23.085 1.459 8.275 1.00 90.00 407 HIS A O 1
ATOM 3156 N N . VAL A 1 408 ? 20.939 0.779 8.336 1.00 91.31 408 VAL A N 1
ATOM 3157 C CA . VAL A 1 408 ? 20.330 2.048 7.910 1.00 91.31 408 VAL A CA 1
ATOM 3158 C C . VAL A 1 408 ? 20.266 3.028 9.082 1.00 91.31 408 VAL A C 1
ATOM 3160 O O . VAL A 1 408 ? 19.766 2.715 10.166 1.00 91.31 408 VAL A O 1
ATOM 3163 N N . LYS A 1 409 ? 20.791 4.231 8.855 1.00 89.38 409 LYS A N 1
ATOM 3164 C CA . LYS A 1 409 ? 20.953 5.291 9.859 1.00 89.38 409 LYS A CA 1
ATOM 3165 C C . LYS A 1 409 ? 20.014 6.448 9.585 1.00 89.38 409 LYS A C 1
ATOM 3167 O O . LYS A 1 409 ? 19.393 6.944 10.525 1.00 89.38 409 LYS A O 1
ATOM 3172 N N . ASP A 1 410 ? 19.929 6.850 8.318 1.00 89.38 410 ASP A N 1
ATOM 3173 C CA . ASP A 1 410 ? 19.042 7.915 7.890 1.00 89.38 410 ASP A CA 1
ATOM 3174 C C . ASP A 1 410 ? 17.712 7.350 7.392 1.00 89.38 410 ASP A C 1
ATOM 3176 O O . ASP A 1 410 ? 17.651 6.381 6.632 1.00 89.38 410 ASP A O 1
ATOM 3180 N N . TRP A 1 411 ? 16.653 7.955 7.909 1.00 90.00 411 TRP A N 1
ATOM 3181 C CA . TRP A 1 411 ? 15.257 7.645 7.638 1.00 90.00 411 TRP A CA 1
ATOM 3182 C C . TRP A 1 411 ? 14.451 8.955 7.583 1.00 90.00 411 TRP A C 1
ATOM 3184 O O . TRP A 1 411 ? 13.257 8.935 7.884 1.00 90.00 411 TRP A O 1
ATOM 3194 N N . ASP A 1 412 ? 15.104 10.103 7.346 1.00 88.69 412 ASP A N 1
ATOM 3195 C CA . ASP A 1 412 ? 14.434 11.403 7.360 1.00 88.69 412 ASP A CA 1
ATOM 3196 C C . ASP A 1 412 ? 13.326 11.456 6.307 1.00 88.69 412 ASP A C 1
ATOM 3198 O O . ASP A 1 412 ? 13.436 10.893 5.211 1.00 88.69 412 ASP A O 1
ATOM 3202 N N . THR A 1 413 ? 12.209 12.042 6.722 1.00 90.38 413 THR A N 1
ATOM 3203 C CA . THR A 1 413 ? 10.975 12.233 5.954 1.00 90.38 413 THR A CA 1
ATOM 3204 C C . THR A 1 413 ? 10.428 10.988 5.221 1.00 90.38 413 THR A C 1
ATOM 3206 O O . THR A 1 413 ? 9.595 11.095 4.322 1.00 90.38 413 THR A O 1
ATOM 3209 N N . MET A 1 414 ? 10.834 9.781 5.646 1.00 90.75 414 MET A N 1
ATOM 3210 C CA . MET A 1 414 ? 10.606 8.483 4.981 1.00 90.75 414 MET A CA 1
ATOM 3211 C C . MET A 1 414 ? 9.164 8.233 4.510 1.00 90.75 414 MET A C 1
ATOM 3213 O O . MET A 1 414 ? 8.972 7.706 3.416 1.00 90.75 414 MET A O 1
ATOM 3217 N N . PHE A 1 415 ? 8.169 8.599 5.324 1.00 91.44 415 PHE A N 1
ATOM 3218 C CA . PHE A 1 415 ? 6.743 8.545 4.992 1.00 91.44 415 PHE A CA 1
ATOM 3219 C C . PHE A 1 415 ? 6.037 9.888 5.253 1.00 91.44 415 PHE A C 1
ATOM 3221 O O . PHE A 1 415 ? 4.820 9.892 5.428 1.00 91.44 415 PHE A O 1
ATOM 3228 N N . SER A 1 416 ? 6.731 11.033 5.282 1.00 89.88 416 SER A N 1
ATOM 3229 C CA . SER A 1 416 ? 6.049 12.334 5.419 1.00 89.88 416 SER A CA 1
ATOM 3230 C C . SER A 1 416 ? 5.098 12.578 4.243 1.00 89.88 416 SER A C 1
ATOM 3232 O O . SER A 1 416 ? 5.290 12.025 3.160 1.00 89.88 416 SER A O 1
ATOM 3234 N N . TYR A 1 417 ? 4.056 13.384 4.448 1.00 88.56 417 TYR A N 1
ATOM 3235 C CA . TYR A 1 417 ? 2.993 13.660 3.474 1.00 88.56 417 TYR A CA 1
ATOM 3236 C C . TYR A 1 417 ? 2.347 12.400 2.851 1.00 88.56 417 TYR A C 1
ATOM 3238 O O . TYR A 1 417 ? 1.810 12.468 1.751 1.00 88.56 417 TYR A O 1
ATOM 3246 N N . SER A 1 418 ? 2.372 11.238 3.515 1.00 90.00 418 SER A N 1
ATOM 3247 C CA . SER A 1 418 ? 1.894 9.977 2.915 1.00 90.00 418 SER A CA 1
ATOM 3248 C C . SER A 1 418 ? 0.449 9.634 3.278 1.00 90.00 418 SER A C 1
ATOM 3250 O O . SER A 1 418 ? 0.091 9.568 4.453 1.00 90.00 418 SER A O 1
ATOM 3252 N N . LEU A 1 419 ? -0.379 9.323 2.281 1.00 88.56 419 LEU A N 1
ATOM 3253 C CA . LEU A 1 419 ? -1.750 8.827 2.426 1.00 88.56 419 LEU A CA 1
ATOM 3254 C C . LEU A 1 419 ? -1.766 7.287 2.387 1.00 88.56 419 LEU A C 1
ATOM 3256 O O . LEU A 1 419 ? -1.967 6.676 1.339 1.00 88.56 419 LEU A O 1
ATOM 3260 N N . VAL A 1 420 ? -1.563 6.629 3.534 1.00 89.50 420 VAL A N 1
ATOM 3261 C CA . VAL A 1 420 ? -1.480 5.157 3.617 1.00 89.50 420 VAL A CA 1
ATOM 3262 C C . VAL A 1 420 ? -2.585 4.579 4.496 1.00 89.50 420 VAL A C 1
ATOM 3264 O O . VAL A 1 420 ? -2.545 4.608 5.728 1.00 89.50 420 VAL A O 1
ATOM 3267 N N . LYS A 1 421 ? -3.580 3.966 3.854 1.00 85.12 421 LYS A N 1
ATOM 3268 C CA . LYS A 1 421 ? -4.768 3.420 4.526 1.00 85.12 421 LYS A CA 1
ATOM 3269 C C . LYS A 1 421 ? -4.460 2.254 5.475 1.00 85.12 421 LYS A C 1
ATOM 3271 O O . LYS A 1 421 ? -5.062 2.164 6.547 1.00 85.12 421 LYS A O 1
ATOM 3276 N N . TYR A 1 422 ? -3.524 1.383 5.101 1.00 87.62 422 TYR A N 1
ATOM 3277 C CA . TYR A 1 422 ? -3.019 0.291 5.932 1.00 87.62 422 TYR A CA 1
ATOM 3278 C C . TYR A 1 422 ? -1.492 0.210 5.814 1.00 87.62 422 TYR A C 1
ATOM 3280 O O . TYR A 1 422 ? -0.972 0.012 4.721 1.00 87.62 422 TYR A O 1
ATOM 3288 N N . MET A 1 423 ? -0.764 0.315 6.920 1.00 91.56 423 MET A N 1
ATOM 3289 C CA . MET A 1 423 ? 0.693 0.189 6.937 1.00 91.56 423 MET A CA 1
ATOM 3290 C C . MET A 1 423 ? 1.138 -0.995 7.805 1.00 91.56 423 MET A C 1
ATOM 3292 O O . MET A 1 423 ? 0.584 -1.232 8.880 1.00 91.56 423 MET A O 1
ATOM 3296 N N . ASP A 1 424 ? 2.158 -1.722 7.360 1.00 92.12 424 ASP A N 1
ATOM 3297 C CA . ASP A 1 424 ? 2.924 -2.674 8.162 1.00 92.12 424 ASP A CA 1
ATOM 3298 C C . ASP A 1 424 ? 4.418 -2.463 7.895 1.00 92.12 424 ASP A C 1
ATOM 3300 O O . ASP A 1 424 ? 4.919 -2.731 6.801 1.00 92.12 424 ASP A O 1
ATOM 3304 N N . ILE A 1 425 ? 5.106 -1.958 8.918 1.00 91.62 425 ILE A N 1
ATOM 3305 C CA . ILE A 1 425 ? 6.558 -1.754 8.953 1.00 91.62 425 ILE A CA 1
ATOM 3306 C C . ILE A 1 425 ? 7.213 -2.630 10.030 1.00 91.62 425 ILE A C 1
ATOM 3308 O O . ILE A 1 425 ? 8.377 -2.429 10.369 1.00 91.62 425 ILE A O 1
ATOM 3312 N N . SER A 1 426 ? 6.490 -3.623 10.565 1.00 90.56 426 SER A N 1
ATOM 3313 C CA . SER A 1 426 ? 6.902 -4.418 11.732 1.00 90.56 426 SER A CA 1
ATOM 3314 C C . SER A 1 426 ? 8.155 -5.275 11.538 1.00 90.56 426 SER A C 1
ATOM 3316 O O . SER A 1 426 ? 8.689 -5.800 12.518 1.00 90.56 426 SER A O 1
ATOM 3318 N N . GLN A 1 427 ? 8.601 -5.439 10.290 1.00 88.75 427 GLN A N 1
ATOM 3319 C CA . GLN A 1 427 ? 9.813 -6.173 9.921 1.00 88.75 427 GLN A CA 1
ATOM 3320 C C . GLN A 1 427 ? 11.049 -5.270 9.774 1.00 88.75 427 GLN A C 1
ATOM 3322 O O . GLN A 1 427 ? 12.149 -5.796 9.645 1.00 88.75 427 GLN A O 1
ATOM 3327 N N . LEU A 1 428 ? 10.889 -3.940 9.804 1.00 89.38 428 LEU A N 1
ATOM 3328 C CA . LEU A 1 428 ? 12.005 -3.001 9.692 1.00 89.38 428 LEU A CA 1
ATOM 3329 C C . LEU A 1 428 ? 12.783 -2.919 11.007 1.00 89.38 428 LEU A C 1
ATOM 3331 O O . LEU A 1 428 ? 12.232 -2.596 12.063 1.00 89.38 428 LEU A O 1
ATOM 3335 N N . ASP A 1 429 ? 14.084 -3.181 10.922 1.00 88.81 429 ASP A N 1
ATOM 3336 C CA . ASP A 1 429 ? 15.037 -2.902 11.988 1.00 88.81 429 ASP A CA 1
ATOM 3337 C C . ASP A 1 429 ? 15.497 -1.446 11.863 1.00 88.81 429 ASP A C 1
ATOM 3339 O O . ASP A 1 429 ? 16.336 -1.112 11.030 1.00 88.81 429 ASP A O 1
ATOM 3343 N N . MET A 1 430 ? 14.916 -0.573 12.680 1.00 89.06 430 MET A N 1
ATOM 3344 C CA . MET A 1 430 ? 15.264 0.844 12.772 1.00 89.06 430 MET A CA 1
ATOM 3345 C C . MET A 1 430 ? 16.255 1.097 13.918 1.00 89.06 430 MET A C 1
ATOM 3347 O O . MET A 1 430 ? 16.411 2.236 14.354 1.00 89.06 430 MET A O 1
ATOM 3351 N N . SER A 1 431 ? 16.928 0.072 14.460 1.00 84.88 431 SER A N 1
ATOM 3352 C CA . SER A 1 431 ? 17.835 0.230 15.609 1.00 84.88 431 SER A CA 1
ATOM 3353 C C . SER A 1 431 ? 18.973 1.224 15.347 1.00 84.88 431 SER A C 1
ATOM 3355 O O . SER A 1 431 ? 19.367 1.943 16.275 1.00 84.88 431 SER A O 1
ATOM 3357 N N . GLY A 1 432 ? 19.419 1.328 14.090 1.00 82.69 432 GLY A N 1
ATOM 3358 C CA . GLY A 1 432 ? 20.388 2.306 13.593 1.00 82.69 432 GLY A CA 1
ATOM 3359 C C . GLY A 1 432 ? 19.891 3.757 13.517 1.00 82.69 432 GLY A C 1
ATOM 3360 O O . GLY A 1 432 ? 20.726 4.659 13.514 1.00 82.69 432 GLY A O 1
ATOM 3361 N N . ASN A 1 433 ? 18.573 4.009 13.538 1.00 82.69 433 ASN A N 1
ATOM 3362 C CA . ASN A 1 433 ? 18.006 5.364 13.533 1.00 82.69 433 ASN A CA 1
ATOM 3363 C C . ASN A 1 433 ? 18.507 6.167 14.749 1.00 82.69 433 ASN A C 1
ATOM 3365 O O . ASN A 1 433 ? 18.373 5.720 15.894 1.00 82.69 433 ASN A O 1
ATOM 3369 N N . SER A 1 434 ? 19.073 7.352 14.518 1.00 66.94 434 SER A N 1
ATOM 3370 C CA . SER A 1 434 ? 19.658 8.208 15.560 1.00 66.94 434 SER A CA 1
ATOM 3371 C C . SER A 1 434 ? 19.092 9.633 15.635 1.00 66.94 434 SER A C 1
ATOM 3373 O O . SER A 1 434 ? 19.644 10.439 16.386 1.00 66.94 434 SER A O 1
ATOM 3375 N N . GLY A 1 435 ? 18.039 9.963 14.880 1.00 68.50 435 GLY A N 1
ATOM 3376 C CA . GLY A 1 435 ? 17.520 11.331 14.758 1.00 68.50 435 GLY A CA 1
ATOM 3377 C C . GLY A 1 435 ? 16.066 11.532 15.208 1.00 68.50 435 GLY A C 1
ATOM 3378 O O . GLY A 1 435 ? 15.409 10.630 15.728 1.00 68.50 435 GLY A O 1
ATOM 3379 N N . ASN A 1 436 ? 15.587 12.763 15.009 1.00 64.62 436 ASN A N 1
ATOM 3380 C CA . ASN A 1 436 ? 14.167 13.071 14.845 1.00 64.62 436 ASN A CA 1
ATOM 3381 C C . ASN A 1 436 ? 13.957 13.218 13.334 1.00 64.62 436 ASN A C 1
ATOM 3383 O O . ASN A 1 436 ? 14.548 14.126 12.754 1.00 64.62 436 ASN A O 1
ATOM 3387 N N . ASN A 1 437 ? 13.150 12.349 12.729 1.00 71.00 437 ASN A N 1
ATOM 3388 C CA . ASN A 1 437 ? 13.199 12.088 11.284 1.00 71.00 437 ASN A CA 1
ATOM 3389 C C . ASN A 1 437 ? 11.888 12.458 10.563 1.00 71.00 437 ASN A C 1
ATOM 3391 O O . ASN A 1 437 ? 11.585 11.901 9.510 1.00 71.00 437 ASN A O 1
ATOM 3395 N N . ALA A 1 438 ? 11.061 13.312 11.185 1.00 83.81 438 ALA A N 1
ATOM 3396 C CA . ALA A 1 438 ? 9.764 13.775 10.674 1.00 83.81 438 ALA A CA 1
ATOM 3397 C C . ALA A 1 438 ? 8.886 12.643 10.086 1.00 83.81 438 ALA A C 1
ATOM 3399 O O . ALA A 1 438 ? 8.162 12.842 9.109 1.00 83.81 438 ALA A O 1
ATOM 3400 N N . PHE A 1 439 ? 8.963 11.434 10.658 1.00 87.50 439 PHE A N 1
ATOM 3401 C CA . PHE A 1 439 ? 8.843 10.188 9.883 1.00 87.50 439 PHE A CA 1
ATOM 3402 C C . PHE A 1 439 ? 7.454 9.977 9.255 1.00 87.50 439 PHE A C 1
ATOM 3404 O O . PHE A 1 439 ? 7.339 9.337 8.212 1.00 87.50 439 PHE A O 1
ATOM 3411 N N . PHE A 1 440 ? 6.415 10.549 9.873 1.00 87.25 440 PHE A N 1
ATOM 3412 C CA . PHE A 1 440 ? 5.033 10.602 9.377 1.00 87.25 440 PHE A CA 1
ATOM 3413 C C . PHE A 1 440 ? 4.465 12.037 9.389 1.00 87.25 440 PHE A C 1
ATOM 3415 O O . PHE A 1 440 ? 3.257 12.224 9.558 1.00 87.25 440 PHE A O 1
ATOM 3422 N N . ASP A 1 441 ? 5.311 13.068 9.288 1.00 84.56 441 ASP A N 1
ATOM 3423 C CA . ASP A 1 441 ? 4.849 14.461 9.367 1.00 84.56 441 ASP A CA 1
ATOM 3424 C C . ASP A 1 441 ? 3.851 14.790 8.244 1.00 84.56 441 ASP A C 1
ATOM 3426 O O . ASP A 1 441 ? 3.935 14.237 7.146 1.00 84.56 441 ASP A O 1
ATOM 3430 N N . ASP A 1 442 ? 2.840 15.598 8.573 1.00 82.00 442 ASP A N 1
ATOM 3431 C CA . ASP A 1 442 ? 1.663 15.947 7.752 1.00 82.00 442 ASP A CA 1
ATOM 3432 C C . ASP A 1 442 ? 1.052 14.808 6.886 1.00 82.00 442 ASP A C 1
ATOM 3434 O O . ASP A 1 442 ? 0.466 15.036 5.828 1.00 82.00 442 ASP A O 1
ATOM 3438 N N . SER A 1 443 ? 1.153 13.561 7.357 1.00 84.88 443 SER A N 1
ATOM 3439 C CA . SER A 1 443 ? 0.684 12.343 6.672 1.00 84.88 443 SER A CA 1
ATOM 3440 C C . SER A 1 443 ? -0.733 11.930 7.078 1.00 84.88 443 SER A C 1
ATOM 3442 O O . SER A 1 443 ? -1.253 12.402 8.082 1.00 84.88 443 SER A O 1
ATOM 3444 N N . TYR A 1 444 ? -1.348 10.981 6.365 1.00 83.06 444 TYR A N 1
ATOM 3445 C CA . TYR A 1 444 ? -2.644 10.377 6.703 1.00 83.06 444 TYR A CA 1
ATOM 3446 C C . TYR A 1 444 ? -2.550 8.848 6.748 1.00 83.06 444 TYR A C 1
ATOM 3448 O O . TYR A 1 444 ? -2.723 8.155 5.744 1.00 83.06 444 TYR A O 1
ATOM 3456 N N . ILE A 1 445 ? -2.303 8.308 7.946 1.00 85.69 445 ILE A N 1
ATOM 3457 C CA . ILE A 1 445 ? -2.195 6.863 8.178 1.00 85.69 445 ILE A CA 1
ATOM 3458 C C . ILE A 1 445 ? -3.520 6.326 8.739 1.00 85.69 445 ILE A C 1
ATOM 3460 O O . ILE A 1 445 ? -3.982 6.758 9.790 1.00 85.69 445 ILE A O 1
ATOM 3464 N N . GLY A 1 446 ? -4.150 5.364 8.057 1.00 80.06 446 GLY A N 1
ATOM 3465 C CA . GLY A 1 446 ? -5.465 4.830 8.461 1.00 80.06 446 GLY A CA 1
ATOM 3466 C C . GLY A 1 446 ? -5.419 3.707 9.510 1.00 80.06 446 GLY A C 1
ATOM 3467 O O . GLY A 1 446 ? -6.412 3.460 10.203 1.00 80.06 446 GLY A O 1
ATOM 3468 N N . LYS A 1 447 ? -4.278 3.011 9.590 1.00 85.56 447 LYS A N 1
ATOM 3469 C CA . LYS A 1 447 ? -3.945 1.874 10.469 1.00 85.56 447 LYS A CA 1
ATOM 3470 C C . LYS A 1 447 ? -2.452 1.576 10.304 1.00 85.56 447 LYS A C 1
ATOM 3472 O O . LYS A 1 447 ? -1.987 1.549 9.167 1.00 85.56 447 LYS A O 1
ATOM 3477 N N . ILE A 1 448 ? -1.726 1.263 11.376 1.00 89.88 448 ILE A N 1
ATOM 3478 C CA . ILE A 1 448 ? -0.296 0.908 11.302 1.00 89.88 448 ILE A CA 1
ATOM 3479 C C . ILE A 1 448 ? 0.024 -0.365 12.090 1.00 89.88 448 ILE A C 1
ATOM 3481 O O . ILE A 1 448 ? -0.601 -0.633 13.112 1.00 89.88 448 ILE A O 1
ATOM 3485 N N . THR A 1 449 ? 0.994 -1.154 11.634 1.00 91.62 449 THR A N 1
ATOM 3486 C CA . THR A 1 449 ? 1.545 -2.307 12.359 1.00 91.62 449 THR A CA 1
ATOM 3487 C C . THR A 1 449 ? 3.038 -2.105 12.578 1.00 91.62 449 THR A C 1
ATOM 3489 O O . THR A 1 449 ? 3.788 -1.843 11.639 1.00 91.62 449 THR A O 1
ATOM 3492 N N . LEU A 1 450 ? 3.432 -2.198 13.846 1.00 90.94 450 LEU A N 1
ATOM 3493 C CA . LEU A 1 450 ? 4.767 -1.955 14.379 1.00 90.94 450 LEU A CA 1
ATOM 3494 C C . LEU A 1 450 ? 5.301 -3.237 15.023 1.00 90.94 450 LEU A C 1
ATOM 3496 O O . LEU A 1 450 ? 4.533 -4.100 15.455 1.00 90.94 450 LEU A O 1
ATOM 3500 N N . GLY A 1 451 ? 6.618 -3.367 15.096 1.00 90.19 451 GLY A N 1
ATOM 3501 C CA . GLY A 1 451 ? 7.314 -4.538 15.607 1.00 90.19 451 GLY A CA 1
ATOM 3502 C C . GLY A 1 451 ? 8.563 -4.198 16.419 1.00 90.19 451 GLY A C 1
ATOM 3503 O O . GLY A 1 451 ? 8.888 -3.026 16.609 1.00 90.19 451 GLY A O 1
ATOM 3504 N N . PRO A 1 452 ? 9.278 -5.230 16.908 1.00 88.00 452 PRO A N 1
ATOM 3505 C CA . PRO A 1 452 ? 10.421 -5.083 17.806 1.00 88.00 452 PRO A CA 1
ATOM 3506 C C . PRO A 1 452 ? 11.530 -4.138 17.341 1.00 88.00 452 PRO A C 1
ATOM 3508 O O . PRO A 1 452 ? 12.174 -3.539 18.197 1.00 88.00 452 PRO A O 1
ATOM 3511 N N . GLY A 1 453 ? 11.755 -4.037 16.027 1.00 86.94 453 GLY A N 1
ATOM 3512 C CA . GLY A 1 453 ? 12.808 -3.216 15.430 1.00 86.94 453 GLY A CA 1
ATOM 3513 C C . GLY A 1 453 ? 12.427 -1.753 15.194 1.00 86.94 453 GLY A C 1
ATOM 3514 O O . GLY A 1 453 ? 13.323 -0.934 15.008 1.00 86.94 453 GLY A O 1
ATOM 3515 N N . ASN A 1 454 ? 11.137 -1.389 15.224 1.00 89.50 454 ASN A N 1
ATOM 3516 C CA . ASN A 1 454 ? 10.739 -0.007 14.958 1.00 89.50 454 ASN A CA 1
ATOM 3517 C C . ASN A 1 454 ? 11.125 0.913 16.125 1.00 89.50 454 ASN A C 1
ATOM 3519 O O . ASN A 1 454 ? 10.915 0.590 17.299 1.00 89.50 454 ASN A O 1
ATOM 3523 N N . LYS A 1 455 ? 11.700 2.065 15.777 1.00 86.62 455 LYS A N 1
ATOM 3524 C CA . LYS A 1 455 ? 12.346 2.999 16.699 1.00 86.62 455 LYS A CA 1
ATOM 3525 C C . LYS A 1 455 ? 12.264 4.404 16.111 1.00 86.62 455 LYS A C 1
ATOM 3527 O O . LYS A 1 455 ? 12.725 4.643 14.996 1.00 86.62 455 LYS A O 1
ATOM 3532 N N . PHE A 1 456 ? 11.687 5.311 16.885 1.00 84.81 456 PHE A N 1
ATOM 3533 C CA . PHE A 1 456 ? 11.285 6.644 16.442 1.00 84.81 456 PHE A CA 1
ATOM 3534 C C . PHE A 1 456 ? 11.951 7.739 17.284 1.00 84.81 456 PHE A C 1
ATOM 3536 O O . PHE A 1 456 ? 12.431 7.471 18.390 1.00 84.81 456 PHE A O 1
ATOM 3543 N N . GLY A 1 457 ? 11.963 8.966 16.770 1.00 77.94 457 GLY A N 1
ATOM 3544 C CA . GLY A 1 457 ? 12.304 10.170 17.522 1.00 77.94 457 GLY A CA 1
ATOM 3545 C C . GLY A 1 457 ? 11.207 10.551 18.523 1.00 77.94 457 GLY A C 1
ATOM 3546 O O . GLY A 1 457 ? 10.073 10.073 18.457 1.00 77.94 457 GLY A O 1
ATOM 3547 N N . ASN A 1 458 ? 11.524 11.438 19.469 1.00 74.44 458 ASN A N 1
ATOM 3548 C CA . ASN A 1 458 ? 10.552 11.855 20.495 1.00 74.44 458 ASN A CA 1
ATOM 3549 C C . ASN A 1 458 ? 9.412 12.714 19.924 1.00 74.44 458 ASN A C 1
ATOM 3551 O O . ASN A 1 458 ? 8.319 12.718 20.488 1.00 74.44 458 ASN A O 1
ATOM 3555 N N . GLU A 1 459 ? 9.677 13.413 18.818 1.00 72.94 459 GLU A N 1
ATOM 3556 C CA . GLU A 1 459 ? 8.715 14.270 18.113 1.00 72.94 459 GLU A CA 1
ATOM 3557 C C . GLU A 1 459 ? 7.912 13.503 17.041 1.00 72.94 459 GLU A C 1
ATOM 3559 O O . GLU A 1 459 ? 6.938 14.035 16.508 1.00 72.94 459 GLU A O 1
ATOM 3564 N N . ASP A 1 460 ? 8.286 12.253 16.726 1.00 78.75 460 ASP A N 1
ATOM 3565 C CA . ASP A 1 460 ? 7.562 11.440 15.747 1.00 78.75 460 ASP A CA 1
ATOM 3566 C C . ASP A 1 460 ? 6.170 11.082 16.289 1.00 78.75 460 ASP A C 1
ATOM 3568 O O . ASP A 1 460 ? 5.994 10.490 17.365 1.00 78.75 460 ASP A O 1
ATOM 3572 N N . THR A 1 461 ? 5.162 11.439 15.503 1.00 76.06 461 THR A N 1
ATOM 3573 C CA . THR A 1 461 ? 3.741 11.281 15.811 1.00 76.06 461 THR A CA 1
ATOM 3574 C C . THR A 1 461 ? 3.018 10.689 14.610 1.00 76.06 461 THR A C 1
ATOM 3576 O O . THR A 1 461 ? 3.517 10.753 13.493 1.00 76.06 461 THR A O 1
ATOM 3579 N N . LEU A 1 462 ? 1.847 10.090 14.832 1.00 79.44 462 LEU A N 1
ATOM 3580 C CA . LEU A 1 462 ? 0.985 9.608 13.751 1.00 79.44 462 LEU A CA 1
ATOM 3581 C C . LEU A 1 462 ? -0.248 10.520 13.652 1.00 79.44 462 LEU A C 1
ATOM 3583 O O . LEU A 1 462 ? -1.155 10.380 14.480 1.00 79.44 462 LEU A O 1
ATOM 3587 N N . PRO A 1 463 ? -0.291 11.465 12.699 1.00 69.12 463 PRO A N 1
ATOM 3588 C CA . PRO A 1 463 ? -1.473 12.287 12.422 1.00 69.12 463 PRO A CA 1
ATOM 3589 C C . PRO A 1 463 ? -2.754 11.480 12.131 1.00 69.12 463 PRO A C 1
ATOM 3591 O O . PRO A 1 463 ? -2.711 10.327 11.701 1.00 69.12 463 PRO A O 1
ATOM 3594 N N . ILE A 1 464 ? -3.910 12.109 12.385 1.00 63.31 464 ILE A N 1
ATOM 3595 C CA . ILE A 1 464 ? -5.261 11.553 12.191 1.00 63.31 464 ILE A CA 1
ATOM 3596 C C . ILE A 1 464 ? -6.117 12.563 11.415 1.00 63.31 464 ILE A C 1
ATOM 3598 O O . ILE A 1 464 ? -6.208 13.730 11.797 1.00 63.31 464 ILE A O 1
ATOM 3602 N N . THR A 1 465 ? -6.799 12.068 10.382 1.00 56.41 465 THR A N 1
ATOM 3603 C CA . THR A 1 465 ? -7.714 12.817 9.509 1.00 56.41 465 THR A CA 1
ATOM 3604 C C . THR A 1 465 ? -8.951 11.973 9.224 1.00 56.41 465 THR A C 1
ATOM 3606 O O . THR A 1 465 ? -8.873 10.742 9.172 1.00 56.41 465 THR A O 1
ATOM 3609 N N . LEU A 1 466 ? -10.104 12.632 9.112 1.00 53.47 466 LEU A N 1
ATOM 3610 C CA . LEU A 1 466 ? -11.403 11.987 8.908 1.00 53.47 466 LEU A CA 1
ATOM 3611 C C . LEU A 1 466 ? -11.692 11.757 7.412 1.00 53.47 466 LEU A C 1
ATOM 3613 O O . LEU A 1 466 ? -10.907 12.142 6.547 1.00 53.47 466 LEU A O 1
ATOM 3617 N N . LYS A 1 467 ? -12.817 11.098 7.096 1.00 48.19 467 LYS A N 1
ATOM 3618 C CA . LYS A 1 467 ? -13.169 10.673 5.723 1.00 48.19 467 LYS A CA 1
ATOM 3619 C C . LYS A 1 467 ? -13.177 11.802 4.690 1.00 48.19 467 LYS A C 1
ATOM 3621 O O . LYS A 1 467 ? -12.898 11.538 3.525 1.00 48.19 467 LYS A O 1
ATOM 3626 N N . ASP A 1 468 ? -13.480 13.019 5.127 1.00 49.72 468 ASP A N 1
ATOM 3627 C CA . ASP A 1 468 ? -13.713 14.182 4.268 1.00 49.72 468 ASP A CA 1
ATOM 3628 C C . ASP A 1 468 ? -12.473 15.089 4.122 1.00 49.72 468 ASP A C 1
ATOM 3630 O O . ASP A 1 468 ? -12.581 16.225 3.671 1.00 49.72 468 ASP A O 1
ATOM 3634 N N . GLY A 1 469 ? -11.288 14.615 4.533 1.00 48.69 469 GLY A N 1
ATOM 3635 C CA . GLY A 1 469 ? -10.036 15.385 4.492 1.00 48.69 469 GLY A CA 1
ATOM 3636 C C . GLY A 1 469 ? -9.854 16.371 5.654 1.00 48.69 469 GLY A C 1
ATOM 3637 O O . GLY A 1 469 ? -8.782 16.951 5.804 1.00 48.69 469 GLY A O 1
ATOM 3638 N N . GLU A 1 470 ? -10.847 16.541 6.533 1.00 51.53 470 GLU A N 1
ATOM 3639 C CA . GLU A 1 470 ? -10.685 17.379 7.725 1.00 51.53 470 GLU A CA 1
ATOM 3640 C C . GLU A 1 470 ? -9.617 16.802 8.675 1.00 51.53 470 GLU A C 1
ATOM 3642 O O . GLU A 1 470 ? -9.820 15.763 9.321 1.00 51.53 470 GLU A O 1
ATOM 3647 N N . LYS A 1 471 ? -8.480 17.512 8.788 1.00 54.88 471 LYS A N 1
ATOM 3648 C CA . LYS A 1 471 ? -7.471 17.296 9.837 1.00 54.88 471 LYS A CA 1
ATOM 3649 C C . LYS A 1 471 ? -8.154 17.410 11.194 1.00 54.88 471 LYS A C 1
ATOM 3651 O O . LYS A 1 471 ? -8.659 18.470 11.567 1.00 54.88 471 LYS A O 1
ATOM 3656 N N . ALA A 1 472 ? -8.184 16.307 11.931 1.00 52.25 472 ALA A N 1
ATOM 3657 C CA . ALA A 1 472 ? -9.059 16.187 13.083 1.00 52.25 472 ALA A CA 1
ATOM 3658 C C . ALA A 1 472 ? -8.598 17.116 14.236 1.00 52.25 472 ALA A C 1
ATOM 3660 O O . ALA A 1 472 ? -7.405 17.212 14.544 1.00 52.25 472 ALA A O 1
ATOM 3661 N N . ALA A 1 473 ? -9.537 17.787 14.916 1.00 50.47 473 ALA A N 1
ATOM 3662 C CA . ALA A 1 473 ? -9.256 18.782 15.964 1.00 50.47 473 ALA A CA 1
ATOM 3663 C C . ALA A 1 473 ? -8.636 18.180 17.254 1.00 50.47 473 ALA A C 1
ATOM 3665 O O . ALA A 1 473 ? -9.335 17.689 18.136 1.00 50.47 473 ALA A O 1
ATOM 3666 N N . ALA A 1 474 ? -7.302 18.191 17.335 1.00 54.47 474 ALA A N 1
ATOM 3667 C CA . ALA A 1 474 ? -6.492 17.506 18.352 1.00 54.47 474 ALA A CA 1
ATOM 3668 C C . ALA A 1 474 ? -6.892 17.783 19.829 1.00 54.47 474 ALA A C 1
ATOM 3670 O O . ALA A 1 474 ? -7.263 18.914 20.155 1.00 54.47 474 ALA A O 1
ATOM 3671 N N . PRO A 1 475 ? -6.687 16.819 20.760 1.00 52.66 475 PRO A N 1
ATOM 3672 C CA . PRO A 1 475 ? -5.842 15.626 20.618 1.00 52.66 475 PRO A CA 1
ATOM 3673 C C . PRO A 1 475 ? -6.614 14.312 20.409 1.00 52.66 475 PRO A C 1
ATOM 3675 O O . PRO A 1 475 ? -7.480 13.953 21.201 1.00 52.66 475 PRO A O 1
ATOM 3678 N N . TYR A 1 476 ? -6.203 13.535 19.403 1.00 68.62 476 TYR A N 1
ATOM 3679 C CA . TYR A 1 476 ? -6.674 12.160 19.197 1.00 68.62 476 TYR A CA 1
ATOM 3680 C C . TYR A 1 476 ? -5.674 11.149 19.727 1.00 68.62 476 TYR A C 1
ATOM 3682 O O . TYR A 1 476 ? -4.460 11.358 19.673 1.00 68.62 476 TYR A O 1
ATOM 3690 N N . GLN A 1 477 ? -6.213 10.042 20.212 1.00 76.88 477 GLN A N 1
ATOM 3691 C CA . GLN A 1 477 ? -5.475 8.894 20.703 1.00 76.88 477 GLN A CA 1
ATOM 3692 C C . GLN A 1 477 ? -5.420 7.825 19.594 1.00 76.88 477 GLN A C 1
ATOM 3694 O O . GLN A 1 477 ? -6.309 7.738 18.749 1.00 76.88 477 GLN A O 1
ATOM 3699 N N . TRP A 1 478 ? -4.365 7.021 19.578 1.00 82.50 478 TRP A N 1
ATOM 3700 C CA . TRP A 1 478 ? -4.285 5.763 18.831 1.00 82.50 478 TRP A CA 1
ATOM 3701 C C . TRP A 1 478 ? -4.365 4.606 19.821 1.00 82.50 478 TRP A C 1
ATOM 3703 O O . TRP A 1 478 ? -3.856 4.734 20.935 1.00 82.50 478 TRP A O 1
ATOM 3713 N N . ILE A 1 479 ? -4.951 3.474 19.424 1.00 80.06 479 ILE A N 1
ATOM 3714 C CA . ILE A 1 479 ? -5.166 2.320 20.308 1.00 80.06 479 ILE A CA 1
ATOM 3715 C C . ILE A 1 479 ? -4.724 0.994 19.682 1.00 80.06 479 ILE A C 1
ATOM 3717 O O . ILE A 1 479 ? -4.940 0.746 18.494 1.00 80.06 479 ILE A O 1
ATOM 3721 N N . SER A 1 480 ? -4.074 0.144 20.485 1.00 85.38 480 SER A N 1
ATOM 3722 C CA . SER A 1 480 ? -3.580 -1.165 20.049 1.00 85.38 480 SER A CA 1
ATOM 3723 C C . SER A 1 480 ? -4.698 -2.203 19.911 1.00 85.38 480 SER A C 1
ATOM 3725 O O . SER A 1 480 ? -5.480 -2.429 20.841 1.00 85.38 480 SER A O 1
ATOM 3727 N N . ILE A 1 481 ? -4.721 -2.887 18.770 1.00 77.94 481 ILE A N 1
ATOM 3728 C CA . ILE A 1 481 ? -5.672 -3.941 18.415 1.00 77.94 481 ILE A CA 1
ATOM 3729 C C . ILE A 1 481 ? -4.976 -5.285 18.156 1.00 77.94 481 ILE A C 1
ATOM 3731 O O . ILE A 1 481 ? -3.836 -5.370 17.693 1.00 77.94 481 ILE A O 1
ATOM 3735 N N . GLN A 1 482 ? -5.719 -6.352 18.430 1.00 74.94 482 GLN A N 1
ATOM 3736 C CA . GLN A 1 482 ? -5.401 -7.737 18.106 1.00 74.94 482 GLN A CA 1
ATOM 3737 C C . GLN A 1 482 ? -5.603 -8.010 16.602 1.00 74.94 482 GLN A C 1
ATOM 3739 O O . GLN A 1 482 ? -6.183 -7.209 15.866 1.00 74.94 482 GLN A O 1
ATOM 3744 N N . SER A 1 483 ? -5.165 -9.178 16.125 1.00 71.50 483 SER A N 1
ATOM 3745 C CA . SER A 1 483 ? -5.234 -9.554 14.701 1.00 71.50 483 SER A CA 1
ATOM 3746 C C . SER A 1 483 ? -6.656 -9.685 14.133 1.00 71.50 483 SER A C 1
ATOM 3748 O O . SER A 1 483 ? -6.832 -9.554 12.925 1.00 71.50 483 SER A O 1
ATOM 3750 N N . ASN A 1 484 ? -7.667 -9.891 14.983 1.00 64.38 484 ASN A N 1
ATOM 3751 C CA . ASN A 1 484 ? -9.096 -9.869 14.636 1.00 64.38 484 ASN A CA 1
ATOM 3752 C C . ASN A 1 484 ? -9.721 -8.453 14.687 1.00 64.38 484 ASN A C 1
ATOM 3754 O O . ASN A 1 484 ? -10.939 -8.309 14.588 1.00 64.38 484 ASN A O 1
ATOM 3758 N N . GLY A 1 485 ? -8.903 -7.414 14.889 1.00 63.81 485 GLY A N 1
ATOM 3759 C CA . GLY A 1 485 ? -9.315 -6.012 14.978 1.00 63.81 485 GLY A CA 1
ATOM 3760 C C . GLY A 1 485 ? -9.893 -5.572 16.326 1.00 63.81 485 GLY A C 1
ATOM 3761 O O . GLY A 1 485 ? -10.203 -4.396 16.477 1.00 63.81 485 GLY A O 1
ATOM 3762 N N . VAL A 1 486 ? -10.009 -6.470 17.309 1.00 63.38 486 VAL A N 1
ATOM 3763 C CA . VAL A 1 486 ? -10.492 -6.149 18.663 1.00 63.38 486 VAL A CA 1
ATOM 3764 C C . VAL A 1 486 ? -9.377 -5.503 19.486 1.00 63.38 486 VAL A C 1
ATOM 3766 O O . VAL A 1 486 ? -8.264 -6.024 19.519 1.00 63.38 486 VAL A O 1
ATOM 3769 N N . VAL A 1 487 ? -9.669 -4.413 20.200 1.00 65.00 487 VAL A N 1
ATOM 3770 C CA . VAL A 1 487 ? -8.739 -3.752 21.137 1.00 65.00 487 VAL A CA 1
ATOM 3771 C C . VAL A 1 487 ? -8.091 -4.755 22.096 1.00 65.00 487 VAL A C 1
ATOM 3773 O O . VAL A 1 487 ? -8.730 -5.673 22.619 1.00 65.00 487 VAL A O 1
ATOM 3776 N N . ASP A 1 488 ? -6.796 -4.579 22.351 1.00 62.09 488 ASP A N 1
ATOM 3777 C CA . ASP A 1 488 ? -6.096 -5.272 23.430 1.00 62.09 488 ASP A CA 1
ATOM 3778 C C . ASP A 1 488 ? -6.699 -4.877 24.790 1.00 62.09 488 ASP A C 1
ATOM 3780 O O . ASP A 1 488 ? -6.314 -3.858 25.349 1.00 62.09 488 ASP A O 1
ATOM 3784 N N . SER A 1 489 ? -7.628 -5.687 25.323 1.00 58.41 489 SER A N 1
ATOM 3785 C CA . SER A 1 489 ? -8.136 -5.659 26.713 1.00 58.41 489 SER A CA 1
ATOM 3786 C C . SER A 1 489 ? -8.132 -4.249 27.350 1.00 58.41 489 SER A C 1
ATOM 3788 O O . SER A 1 489 ? -7.196 -3.973 28.099 1.00 58.41 489 SER A O 1
ATOM 3790 N N . PRO A 1 490 ? -9.140 -3.382 27.112 1.00 54.25 490 PRO A N 1
ATOM 3791 C CA . PRO A 1 490 ? -9.040 -1.913 27.188 1.00 54.25 490 PRO A CA 1
ATOM 3792 C C . PRO A 1 490 ? -8.230 -1.282 28.338 1.00 54.25 490 PRO A C 1
ATOM 3794 O O . PRO A 1 490 ? -7.484 -0.340 28.098 1.00 54.25 490 PRO A O 1
ATOM 3797 N N . GLU A 1 491 ? -8.276 -1.830 29.557 1.00 51.38 491 GLU A N 1
ATOM 3798 C CA . GLU A 1 491 ? -7.423 -1.438 30.702 1.00 51.38 491 GLU A CA 1
ATOM 3799 C C . GLU A 1 491 ? -5.896 -1.543 30.463 1.00 51.38 491 GLU A C 1
ATOM 3801 O O . GLU A 1 491 ? -5.099 -1.096 31.289 1.00 51.38 491 GLU A O 1
ATOM 3806 N N . LYS A 1 492 ? -5.478 -2.226 29.393 1.00 63.53 492 LYS A N 1
ATOM 3807 C CA . LYS A 1 492 ? -4.095 -2.618 29.069 1.00 63.53 492 LYS A CA 1
ATOM 3808 C C . LYS A 1 492 ? -3.720 -2.312 27.619 1.00 63.53 492 LYS A C 1
ATOM 3810 O O . LYS A 1 492 ? -2.640 -2.717 27.186 1.00 63.53 492 LYS A O 1
ATOM 3815 N N . ALA A 1 493 ? -4.595 -1.639 26.874 1.00 68.62 493 ALA A N 1
ATOM 3816 C CA . ALA A 1 493 ? -4.291 -1.223 25.517 1.00 68.62 493 ALA A CA 1
ATOM 3817 C C . ALA A 1 493 ? -3.107 -0.249 25.540 1.00 68.62 493 ALA A C 1
ATOM 3819 O O . ALA A 1 493 ? -3.065 0.683 26.349 1.00 68.62 493 ALA A O 1
ATOM 3820 N N . LEU A 1 494 ? -2.142 -0.447 24.645 1.00 78.62 494 LEU A N 1
ATOM 3821 C CA . LEU A 1 494 ? -1.130 0.570 24.406 1.00 78.62 494 LEU A CA 1
ATOM 3822 C C . LEU A 1 494 ? -1.786 1.696 23.620 1.00 78.62 494 LEU A C 1
ATOM 3824 O O . LEU A 1 494 ? -2.489 1.453 22.638 1.00 78.62 494 LEU A O 1
ATOM 3828 N N . THR A 1 495 ? -1.571 2.924 24.078 1.00 77.75 495 THR A N 1
ATOM 3829 C CA . THR A 1 495 ? -2.161 4.114 23.476 1.00 77.75 495 THR A CA 1
ATOM 3830 C C . THR A 1 495 ? -1.194 5.285 23.528 1.00 77.75 495 THR A C 1
ATOM 3832 O O . THR A 1 495 ? -0.440 5.424 24.487 1.00 77.75 495 THR A O 1
ATOM 3835 N N . PHE A 1 496 ? -1.225 6.127 22.501 1.00 76.25 496 PHE A N 1
ATOM 3836 C CA . PHE A 1 496 ? -0.405 7.333 22.384 1.00 76.25 496 PHE A CA 1
ATOM 3837 C C . PHE A 1 496 ? -1.204 8.434 21.677 1.00 76.25 496 PHE A C 1
ATOM 3839 O O . PHE A 1 496 ? -2.231 8.147 21.063 1.00 76.25 496 PHE A O 1
ATOM 3846 N N . TYR A 1 497 ? -0.760 9.689 21.766 1.00 73.19 497 TYR A N 1
ATOM 3847 C CA . TYR A 1 497 ? -1.458 10.821 21.147 1.00 73.19 497 TYR A CA 1
ATOM 3848 C C . TYR A 1 497 ? -0.868 11.191 19.783 1.00 73.19 497 TYR A C 1
ATOM 3850 O O . TYR A 1 497 ? 0.346 11.216 19.604 1.00 73.19 497 TYR A O 1
ATOM 3858 N N . ALA A 1 498 ? -1.744 11.544 18.842 1.00 66.62 498 ALA A N 1
ATOM 3859 C CA . ALA A 1 498 ? -1.403 11.956 17.480 1.00 66.62 498 ALA A CA 1
ATOM 3860 C C . ALA A 1 498 ? -0.691 13.320 17.387 1.00 66.62 498 ALA A C 1
ATOM 3862 O O . ALA A 1 498 ? -0.111 13.627 16.353 1.00 66.62 498 ALA A O 1
ATOM 3863 N N . LYS A 1 499 ? -0.740 14.153 18.440 1.00 65.00 499 LYS A N 1
ATOM 3864 C CA . LYS A 1 499 ? 0.052 15.391 18.549 1.00 65.00 499 LYS A CA 1
ATOM 3865 C C . LYS A 1 499 ? 0.205 15.818 20.020 1.00 65.00 499 LYS A C 1
ATOM 3867 O O . LYS A 1 499 ? -0.817 15.996 20.691 1.00 65.00 499 LYS A O 1
ATOM 3872 N N . PRO A 1 500 ? 1.428 15.996 20.554 1.00 54.25 500 PRO A N 1
ATOM 3873 C CA . PRO A 1 500 ? 1.632 16.384 21.947 1.00 54.25 500 PRO A CA 1
ATOM 3874 C C . PRO A 1 500 ? 1.337 17.875 22.161 1.00 54.25 500 PRO A C 1
ATOM 3876 O O . PRO A 1 500 ? 2.087 18.735 21.713 1.00 54.25 500 PRO A O 1
ATOM 3879 N N . GLN A 1 501 ? 0.262 18.212 22.883 1.00 52.03 501 GLN A N 1
ATOM 3880 C CA . GLN A 1 501 ? -0.088 19.625 23.124 1.00 52.03 501 GLN A CA 1
ATOM 3881 C C . GLN A 1 501 ? 0.806 20.336 24.157 1.00 52.03 501 GLN A C 1
ATOM 3883 O O . GLN A 1 501 ? 0.872 21.560 24.145 1.00 52.03 501 GLN A O 1
ATOM 3888 N N . ASN A 1 502 ? 1.480 19.605 25.053 1.00 53.03 502 ASN A N 1
ATOM 3889 C CA . ASN A 1 502 ? 2.519 20.130 25.952 1.00 53.03 502 ASN A CA 1
ATOM 3890 C C . ASN A 1 502 ? 3.365 18.971 26.502 1.00 53.03 502 ASN A C 1
ATOM 3892 O O . ASN A 1 502 ? 2.908 18.268 27.401 1.00 53.03 502 ASN A O 1
ATOM 3896 N N . GLY A 1 503 ? 4.579 18.766 25.975 1.00 56.69 503 GLY A N 1
ATOM 3897 C CA . GLY A 1 503 ? 5.561 17.814 26.525 1.00 56.69 503 GLY A CA 1
ATOM 3898 C C . GLY A 1 503 ? 5.063 16.372 26.700 1.00 56.69 503 GLY A C 1
ATOM 3899 O O . GLY A 1 503 ? 5.538 15.672 27.592 1.00 56.69 503 GLY A O 1
ATOM 3900 N N . ALA A 1 504 ? 4.075 15.954 25.904 1.00 56.03 504 ALA A N 1
ATOM 3901 C CA . ALA A 1 504 ? 3.546 14.596 25.922 1.00 56.03 504 ALA A CA 1
ATOM 3902 C C . ALA A 1 504 ? 4.390 13.687 25.023 1.00 56.03 504 ALA A C 1
ATOM 3904 O O . ALA A 1 504 ? 5.030 14.144 24.080 1.00 56.03 504 ALA A O 1
ATOM 3905 N N . ASP A 1 505 ? 4.413 12.399 25.338 1.00 63.47 505 ASP A N 1
ATOM 3906 C CA . ASP A 1 505 ? 5.385 11.485 24.758 1.00 63.47 505 ASP A CA 1
ATOM 3907 C C . ASP A 1 505 ? 4.937 10.975 23.374 1.00 63.47 505 ASP A C 1
ATOM 3909 O O . ASP A 1 505 ? 3.853 10.394 23.247 1.00 63.47 505 ASP A O 1
ATOM 3913 N N . GLY A 1 506 ? 5.790 11.160 22.360 1.00 68.81 506 GLY A N 1
ATOM 3914 C CA . GLY A 1 506 ? 5.600 10.627 21.010 1.00 68.81 506 GLY A CA 1
ATOM 3915 C C . GLY A 1 506 ? 5.755 9.104 20.914 1.00 68.81 506 GLY A C 1
ATOM 3916 O O . GLY A 1 506 ? 5.874 8.386 21.917 1.00 68.81 506 GLY A O 1
ATOM 3917 N N . LEU A 1 507 ? 5.769 8.592 19.681 1.00 79.19 507 LEU A N 1
ATOM 3918 C CA . LEU A 1 507 ? 5.708 7.152 19.396 1.00 79.19 507 LEU A CA 1
ATOM 3919 C C . LEU A 1 507 ? 6.862 6.356 20.047 1.00 79.19 507 LEU A C 1
ATOM 3921 O O . LEU A 1 507 ? 6.664 5.221 20.496 1.00 79.19 507 LEU A O 1
ATOM 3925 N N . ALA A 1 508 ? 8.028 6.992 20.204 1.00 79.81 508 ALA A N 1
ATOM 3926 C CA . ALA A 1 508 ? 9.236 6.455 20.836 1.00 79.81 508 ALA A CA 1
ATOM 3927 C C . ALA A 1 508 ? 9.048 5.891 22.261 1.00 79.81 508 ALA A C 1
ATOM 3929 O O . ALA A 1 508 ? 9.746 4.954 22.645 1.00 79.81 508 ALA A O 1
ATOM 3930 N N . LYS A 1 509 ? 8.096 6.403 23.059 1.00 78.50 509 LYS A N 1
ATOM 3931 C CA . LYS A 1 509 ? 7.816 5.858 24.408 1.00 78.50 509 LYS A CA 1
ATOM 3932 C C . LYS A 1 509 ? 7.240 4.444 24.373 1.00 78.50 509 LYS A C 1
ATOM 3934 O O . LYS A 1 509 ? 7.420 3.674 25.317 1.00 78.50 509 LYS A O 1
ATOM 3939 N N . TYR A 1 510 ? 6.508 4.132 23.312 1.00 79.12 510 TYR A N 1
ATOM 3940 C CA . TYR A 1 510 ? 5.753 2.893 23.158 1.00 79.12 510 TYR A CA 1
ATOM 3941 C C . TYR A 1 510 ? 6.518 1.889 22.276 1.00 79.12 510 TYR A C 1
ATOM 3943 O O . TYR A 1 510 ? 6.365 0.675 22.455 1.00 79.12 510 TYR A O 1
ATOM 3951 N N . TYR A 1 511 ? 7.389 2.405 21.396 1.00 81.75 511 TYR A N 1
ATOM 3952 C CA . TYR A 1 511 ? 8.299 1.664 20.519 1.00 81.75 511 TYR A CA 1
ATOM 3953 C C . TYR A 1 511 ? 9.721 2.237 20.604 1.00 81.75 511 TYR A C 1
ATOM 3955 O O . TYR A 1 511 ? 10.122 3.104 19.830 1.00 81.75 511 TYR A O 1
ATOM 3963 N N . ASP A 1 512 ? 10.480 1.720 21.572 1.00 76.00 512 ASP A N 1
ATOM 3964 C CA . ASP A 1 512 ? 11.867 2.093 21.884 1.00 76.00 512 ASP A CA 1
ATOM 3965 C C . ASP A 1 512 ? 12.915 1.188 21.194 1.00 76.00 512 ASP A C 1
ATOM 3967 O O . ASP A 1 512 ? 14.086 1.191 21.576 1.00 76.00 512 ASP A O 1
ATOM 3971 N N . GLY A 1 513 ? 12.501 0.346 20.238 1.00 74.75 513 GLY A N 1
ATOM 3972 C CA . GLY A 1 513 ? 13.344 -0.680 19.608 1.00 74.75 513 GLY A CA 1
ATOM 3973 C C . GLY A 1 513 ? 13.790 -1.830 20.531 1.00 74.75 513 GLY A C 1
ATOM 3974 O O . GLY A 1 513 ? 14.594 -2.668 20.133 1.00 74.75 513 GLY A O 1
ATOM 3975 N N . SER A 1 514 ? 13.313 -1.909 21.782 1.00 76.50 514 SER A N 1
ATOM 3976 C CA . SER A 1 514 ? 13.788 -2.918 22.752 1.00 76.50 514 SER A CA 1
ATOM 3977 C C . SER A 1 514 ? 13.084 -4.279 22.668 1.00 76.50 514 SER A C 1
ATOM 3979 O O . SER A 1 514 ? 13.320 -5.157 23.503 1.00 76.50 514 SER A O 1
ATOM 3981 N N . GLY A 1 515 ? 12.153 -4.448 21.727 1.00 72.38 515 GLY A N 1
ATOM 3982 C CA . GLY A 1 515 ? 11.377 -5.673 21.525 1.00 72.38 515 GLY A CA 1
ATOM 3983 C C . GLY A 1 515 ? 10.385 -6.065 22.629 1.00 72.38 515 GLY A C 1
ATOM 3984 O O . GLY A 1 515 ? 9.590 -6.977 22.403 1.00 72.38 515 GLY A O 1
ATOM 3985 N N . LYS A 1 516 ? 10.359 -5.374 23.782 1.00 77.75 516 LYS A N 1
ATOM 3986 C CA . LYS A 1 516 ? 9.452 -5.657 24.920 1.00 77.75 516 LYS A CA 1
ATOM 3987 C C . LYS A 1 516 ? 7.976 -5.737 24.510 1.00 77.75 516 LYS A C 1
ATOM 3989 O O . LYS A 1 516 ? 7.225 -6.527 25.076 1.00 77.75 516 LYS A O 1
ATOM 3994 N N . THR A 1 517 ? 7.579 -4.909 23.546 1.00 79.19 517 THR A N 1
ATOM 3995 C CA . THR A 1 517 ? 6.194 -4.748 23.090 1.00 79.19 517 THR A CA 1
ATOM 3996 C C . THR A 1 517 ? 5.736 -5.838 22.107 1.00 79.19 517 THR A C 1
ATOM 3998 O O . THR A 1 517 ? 4.537 -6.091 21.978 1.00 79.19 517 THR A O 1
ATOM 4001 N N . GLY A 1 518 ? 6.671 -6.531 21.446 1.00 86.75 518 GLY A N 1
ATOM 4002 C CA . GLY A 1 518 ? 6.369 -7.476 20.367 1.00 86.75 518 GLY A CA 1
ATOM 4003 C C . GLY A 1 518 ? 5.872 -6.791 19.086 1.00 86.75 518 GLY A C 1
ATOM 4004 O O . GLY A 1 518 ? 6.179 -5.627 18.840 1.00 86.75 518 GLY A O 1
ATOM 4005 N N . VAL A 1 519 ? 5.119 -7.530 18.264 1.00 89.25 519 VAL A N 1
ATOM 4006 C CA . VAL A 1 519 ? 4.406 -6.987 17.093 1.00 89.25 519 VAL A CA 1
ATOM 4007 C C . VAL A 1 519 ? 2.992 -6.579 17.502 1.00 89.25 519 VAL A C 1
ATOM 4009 O O . VAL A 1 519 ? 2.295 -7.346 18.173 1.00 89.25 519 VAL A O 1
ATOM 4012 N N . LYS A 1 520 ? 2.574 -5.377 17.102 1.00 89.50 520 LYS A N 1
ATOM 4013 C CA . LYS A 1 520 ? 1.299 -4.752 17.467 1.00 89.50 520 LYS A CA 1
ATOM 4014 C C . LYS A 1 520 ? 0.750 -3.893 16.339 1.00 89.50 520 LYS A C 1
ATOM 4016 O O . LYS A 1 520 ? 1.493 -3.209 15.646 1.00 89.50 520 LYS A O 1
ATOM 4021 N N . THR A 1 521 ? -0.570 -3.882 16.213 1.00 89.06 521 THR A N 1
ATOM 4022 C CA . THR A 1 521 ? -1.298 -3.067 15.240 1.00 89.06 521 THR A CA 1
ATOM 4023 C C . THR A 1 521 ? -2.067 -1.971 15.970 1.00 89.06 521 THR A C 1
ATOM 4025 O O . THR A 1 521 ? -2.602 -2.219 17.046 1.00 89.06 521 THR A O 1
ATOM 4028 N N . PHE A 1 522 ? -2.149 -0.779 15.386 1.00 86.69 522 PHE A N 1
ATOM 4029 C CA . PHE A 1 522 ? -2.851 0.384 15.918 1.00 86.69 522 PHE A CA 1
ATOM 4030 C C . PHE A 1 522 ? -3.853 0.949 14.917 1.00 86.69 522 PHE A C 1
ATOM 4032 O O . PHE A 1 522 ? -3.659 0.876 13.700 1.00 86.69 522 PHE A O 1
ATOM 4039 N N . VAL A 1 523 ? -4.901 1.556 15.462 1.00 80.75 523 VAL A N 1
ATOM 4040 C CA . VAL A 1 523 ? -5.928 2.321 14.746 1.00 80.75 523 VAL A CA 1
ATOM 4041 C C . VAL A 1 523 ? -6.218 3.633 15.488 1.00 80.75 523 VAL A C 1
ATOM 4043 O O . VAL A 1 523 ? -5.988 3.691 16.701 1.00 80.75 523 VAL A O 1
ATOM 4046 N N . PRO A 1 524 ? -6.719 4.675 14.800 1.00 78.81 524 PRO A N 1
ATOM 4047 C CA . PRO A 1 524 ? -7.255 5.870 15.447 1.00 78.81 524 PRO A CA 1
ATOM 4048 C C . PRO A 1 524 ? -8.380 5.517 16.430 1.00 78.81 524 PRO A C 1
ATOM 4050 O O . PRO A 1 524 ? -9.284 4.753 16.091 1.00 78.81 524 PRO A O 1
ATOM 4053 N N . ASP A 1 525 ? -8.342 6.084 17.635 1.00 75.00 525 ASP A N 1
ATOM 4054 C CA . ASP A 1 525 ? -9.313 5.853 18.715 1.00 75.00 525 ASP A CA 1
ATOM 4055 C C . ASP A 1 525 ? -10.566 6.738 18.533 1.00 75.00 525 ASP A C 1
ATOM 4057 O O . ASP A 1 525 ? -10.913 7.561 19.381 1.00 75.00 525 ASP A O 1
ATOM 4061 N N . VAL A 1 526 ? -11.222 6.601 17.376 1.00 67.50 526 VAL A N 1
ATOM 4062 C CA . VAL A 1 526 ? -12.341 7.446 16.921 1.00 67.50 526 VAL A CA 1
ATOM 4063 C C . VAL A 1 526 ? -13.675 6.697 16.909 1.00 67.50 526 VAL A C 1
ATOM 4065 O O . VAL A 1 526 ? -13.726 5.482 16.707 1.00 67.50 526 VAL A O 1
ATOM 4068 N N . ASP A 1 527 ? -14.769 7.430 17.100 1.00 61.00 527 ASP A N 1
ATOM 4069 C CA . ASP A 1 527 ? -16.128 6.907 16.956 1.00 61.00 527 ASP A CA 1
ATOM 4070 C C . ASP A 1 527 ? -16.551 6.881 15.480 1.00 61.00 527 ASP A C 1
ATOM 4072 O O . ASP A 1 527 ? -16.291 7.828 14.736 1.00 61.00 527 ASP A O 1
ATOM 4076 N N . ILE A 1 528 ? -17.232 5.816 15.039 1.00 60.75 528 ILE A N 1
ATOM 4077 C CA . ILE A 1 528 ? -17.903 5.819 13.735 1.00 60.75 528 ILE A CA 1
ATOM 4078 C C . ILE A 1 528 ? -19.188 6.640 13.866 1.00 60.75 528 ILE A C 1
ATOM 4080 O O . ILE A 1 528 ? -20.164 6.195 14.470 1.00 60.75 528 ILE A O 1
ATOM 4084 N N . THR A 1 529 ? -19.182 7.828 13.266 1.00 51.44 529 THR A N 1
ATOM 4085 C CA . THR A 1 529 ? -20.322 8.758 13.193 1.00 51.44 529 THR A CA 1
ATOM 4086 C C . THR A 1 529 ? -21.415 8.310 12.222 1.00 51.44 529 THR A C 1
ATOM 4088 O O . THR A 1 529 ? -22.567 8.726 12.347 1.00 51.44 529 THR A O 1
ATOM 4091 N N . ASP A 1 530 ? -21.064 7.466 11.252 1.00 58.81 530 ASP A N 1
ATOM 4092 C CA . ASP A 1 530 ? -21.959 7.035 10.181 1.00 58.81 530 ASP A CA 1
ATOM 4093 C C . ASP A 1 530 ? -22.758 5.788 10.558 1.00 58.81 530 ASP A C 1
ATOM 4095 O O . ASP A 1 530 ? -22.241 4.852 11.166 1.00 58.81 530 ASP A O 1
ATOM 4099 N N . LYS A 1 531 ? -24.002 5.718 10.079 1.00 61.69 531 LYS A N 1
ATOM 4100 C CA . LYS A 1 531 ? -24.823 4.506 10.153 1.00 61.69 531 LYS A CA 1
ATOM 4101 C C . LYS A 1 531 ? -24.244 3.407 9.265 1.00 61.69 531 LYS A C 1
ATOM 4103 O O . LYS A 1 531 ? -24.326 3.488 8.039 1.00 61.69 531 LYS A O 1
ATOM 4108 N N . VAL A 1 532 ? -23.713 2.349 9.871 1.00 68.69 532 VAL A N 1
ATOM 4109 C CA . VAL A 1 532 ? -23.211 1.175 9.146 1.00 68.69 532 VAL A CA 1
ATOM 4110 C C . VAL A 1 532 ? -24.260 0.065 9.142 1.00 68.69 532 VAL A C 1
ATOM 4112 O O . VAL A 1 532 ? -24.927 -0.185 10.141 1.00 68.69 532 VAL A O 1
ATOM 4115 N N . THR A 1 533 ? -24.398 -0.638 8.016 1.00 75.75 533 THR A N 1
ATOM 4116 C CA . THR A 1 533 ? -25.213 -1.858 7.925 1.00 75.75 533 THR A CA 1
ATOM 4117 C C . THR A 1 533 ? -24.308 -3.084 7.850 1.00 75.75 533 THR A C 1
ATOM 4119 O O . THR A 1 533 ? -23.521 -3.208 6.912 1.00 75.75 533 THR A O 1
ATOM 4122 N N . LEU A 1 534 ? -24.440 -4.007 8.804 1.00 80.94 534 LEU A N 1
ATOM 4123 C CA . LEU A 1 534 ? -23.766 -5.307 8.777 1.00 80.94 534 LEU A CA 1
ATOM 4124 C C . LEU A 1 534 ? -24.698 -6.365 8.171 1.00 80.94 534 LEU A C 1
ATOM 4126 O O . LEU A 1 534 ? -25.846 -6.497 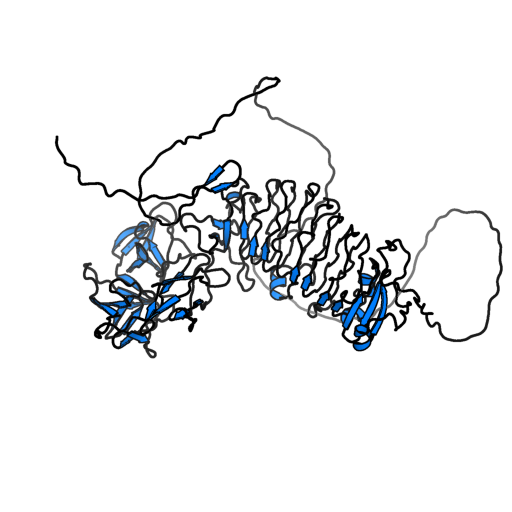8.587 1.00 80.94 534 LEU A O 1
ATOM 4130 N N . ASN A 1 535 ? -24.192 -7.157 7.225 1.00 88.31 535 ASN A N 1
ATOM 4131 C CA . ASN A 1 535 ? -24.896 -8.310 6.662 1.00 88.31 535 ASN A CA 1
ATOM 4132 C C . ASN A 1 535 ? -24.154 -9.594 7.035 1.00 88.31 535 ASN A C 1
ATOM 4134 O O . ASN A 1 535 ? -22.974 -9.732 6.723 1.00 88.31 535 ASN A O 1
ATOM 4138 N N . VAL A 1 536 ? -24.846 -10.521 7.694 1.00 88.75 536 VAL A N 1
ATOM 4139 C CA . VAL A 1 536 ? -24.233 -11.687 8.342 1.00 88.75 536 VAL A CA 1
ATOM 4140 C C . VAL A 1 536 ? -24.644 -12.973 7.622 1.00 88.75 536 VAL A C 1
ATOM 4142 O O . VAL A 1 536 ? -25.845 -13.275 7.570 1.00 88.75 536 VAL A O 1
ATOM 4145 N N . PRO A 1 537 ? -23.686 -13.737 7.057 1.00 94.50 537 PRO A N 1
ATOM 4146 C CA . PRO A 1 537 ? -23.978 -14.969 6.337 1.00 94.50 537 PRO A CA 1
ATOM 4147 C C . PRO A 1 537 ? -24.754 -15.969 7.188 1.00 94.50 537 PRO A C 1
ATOM 4149 O O . PRO A 1 537 ? -24.470 -16.165 8.371 1.00 94.50 537 PRO A O 1
ATOM 4152 N N . THR A 1 538 ? -25.737 -16.615 6.569 1.00 91.94 538 THR A N 1
ATOM 4153 C CA . THR A 1 538 ? -26.658 -17.526 7.249 1.00 91.94 538 THR A CA 1
ATOM 4154 C C . THR A 1 538 ? -26.740 -18.866 6.525 1.00 91.94 538 THR A C 1
ATOM 4156 O O . THR A 1 538 ? -26.691 -18.928 5.294 1.00 91.94 538 THR A O 1
ATOM 4159 N N . THR A 1 539 ? -26.872 -19.956 7.286 1.00 93.06 539 THR A N 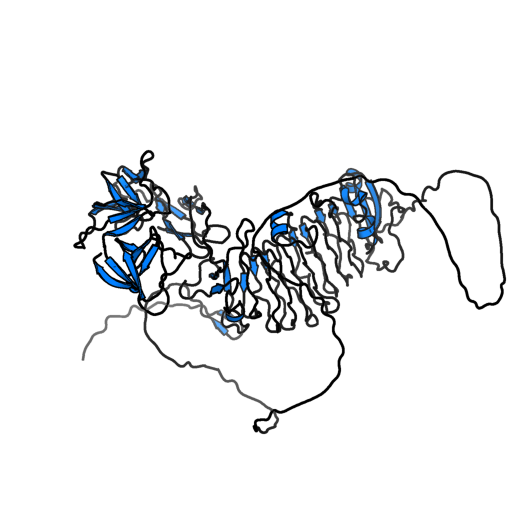1
ATOM 4160 C CA . THR A 1 539 ? -27.199 -21.281 6.747 1.00 93.06 539 THR A CA 1
ATOM 4161 C C . THR A 1 539 ? -28.431 -21.889 7.411 1.00 93.06 539 THR A C 1
ATOM 4163 O O . THR A 1 539 ? -28.714 -21.641 8.583 1.00 93.06 539 THR A O 1
ATOM 4166 N N . VAL A 1 540 ? -29.153 -22.718 6.656 1.00 89.69 540 VAL A N 1
ATOM 4167 C CA . VAL A 1 540 ? -30.267 -23.556 7.115 1.00 89.69 540 VAL A CA 1
ATOM 4168 C C . VAL A 1 540 ? -29.962 -25.006 6.763 1.00 89.69 540 VAL A C 1
ATOM 4170 O O . VAL A 1 540 ? -29.738 -25.328 5.595 1.00 89.69 540 VAL A O 1
ATOM 4173 N N . ASP A 1 541 ? -29.925 -25.883 7.769 1.00 86.75 541 ASP A N 1
ATOM 4174 C CA . ASP A 1 541 ? -29.588 -27.311 7.631 1.00 86.75 541 ASP A CA 1
ATOM 4175 C C . ASP A 1 541 ? -28.311 -27.560 6.781 1.00 86.75 541 ASP A C 1
ATOM 4177 O O . ASP A 1 541 ? -28.223 -28.513 6.002 1.00 86.75 541 ASP A O 1
ATOM 4181 N N . GLY A 1 542 ? -27.314 -26.672 6.908 1.00 83.31 542 GLY A N 1
ATOM 4182 C CA . GLY A 1 542 ? -26.036 -26.740 6.186 1.00 83.31 542 GLY A CA 1
ATOM 4183 C C . GLY A 1 542 ? -26.051 -26.213 4.742 1.00 83.31 542 GLY A C 1
ATOM 4184 O O . GLY A 1 542 ? -25.102 -26.463 4.000 1.00 83.31 542 GLY A O 1
ATOM 4185 N N . LYS A 1 543 ? -27.099 -25.495 4.319 1.00 88.81 543 LYS A N 1
ATOM 4186 C CA . LYS A 1 543 ? -27.186 -24.806 3.016 1.00 88.81 543 LYS A CA 1
ATOM 4187 C C . LYS A 1 543 ? -27.240 -23.296 3.208 1.00 88.81 543 LYS A C 1
ATOM 4189 O O . LYS A 1 543 ? -27.862 -22.846 4.160 1.00 88.81 543 LYS A O 1
ATOM 4194 N N . ALA A 1 544 ? -26.640 -22.528 2.300 1.00 92.44 544 ALA A N 1
ATOM 4195 C CA . ALA A 1 544 ? -26.741 -21.068 2.317 1.00 92.44 544 ALA A CA 1
ATOM 4196 C C . ALA A 1 544 ? -28.206 -20.595 2.232 1.00 92.44 544 ALA A C 1
ATOM 4198 O O . ALA A 1 544 ? -29.024 -21.210 1.544 1.00 92.44 544 ALA A O 1
ATOM 4199 N N . ASP A 1 545 ? -28.499 -19.511 2.941 1.00 91.81 545 ASP A N 1
ATOM 4200 C CA . ASP A 1 545 ? -29.822 -18.915 3.143 1.00 91.81 545 ASP A CA 1
ATOM 4201 C C . ASP A 1 545 ? -29.695 -17.375 3.169 1.00 91.81 545 ASP A C 1
ATOM 4203 O O . ASP A 1 545 ? -28.588 -16.843 3.072 1.00 91.81 545 ASP A O 1
ATOM 4207 N N . GLU A 1 546 ? -30.808 -16.646 3.258 1.00 89.38 546 GLU A N 1
ATOM 4208 C CA . GLU A 1 546 ? -30.803 -15.177 3.308 1.00 89.38 546 GLU A CA 1
ATOM 4209 C C . GLU A 1 546 ? -30.045 -14.639 4.539 1.00 89.38 546 GLU A C 1
ATOM 4211 O O . GLU A 1 546 ? -30.251 -15.097 5.665 1.00 89.38 546 GLU A O 1
ATOM 4216 N N . ASN A 1 547 ? -29.156 -13.663 4.318 1.00 90.88 547 ASN A N 1
ATOM 4217 C CA . ASN A 1 547 ? -28.328 -13.058 5.365 1.00 90.88 547 ASN A CA 1
ATOM 4218 C C . ASN A 1 547 ? -29.178 -12.334 6.421 1.00 90.88 547 ASN A C 1
ATOM 4220 O O . ASN A 1 547 ? -30.176 -11.694 6.097 1.00 90.88 547 ASN A O 1
ATOM 4224 N N . VAL A 1 548 ? -28.711 -12.315 7.673 1.00 85.12 548 VAL A N 1
ATOM 4225 C CA . VAL A 1 548 ? -29.275 -11.414 8.687 1.00 85.12 548 VAL A CA 1
ATOM 4226 C C . VAL A 1 548 ? -28.681 -10.017 8.505 1.00 85.12 548 VAL A C 1
ATOM 4228 O O . VAL A 1 548 ? -27.465 -9.840 8.594 1.00 85.12 548 VAL A O 1
ATOM 4231 N N . THR A 1 549 ? -29.539 -9.023 8.278 1.00 80.94 549 THR A N 1
ATOM 4232 C CA . THR A 1 549 ? -29.158 -7.608 8.159 1.00 80.94 549 THR A CA 1
ATOM 4233 C C . THR A 1 549 ? -29.358 -6.867 9.480 1.00 80.94 549 THR A C 1
ATOM 4235 O O . THR A 1 549 ? -30.458 -6.848 10.031 1.00 80.94 549 THR A O 1
ATOM 4238 N N . TYR A 1 550 ? -28.307 -6.192 9.942 1.00 73.19 550 TYR A N 1
ATOM 4239 C CA . TYR A 1 550 ? -28.311 -5.282 11.085 1.00 73.19 550 TYR A CA 1
ATOM 4240 C C . TYR A 1 550 ? -28.052 -3.853 10.572 1.00 73.19 550 TYR A C 1
ATOM 4242 O O . TYR A 1 550 ? -26.898 -3.521 10.288 1.00 73.19 550 TYR A O 1
ATOM 4250 N N . PRO A 1 551 ? -29.096 -3.025 10.378 1.00 72.62 551 PRO A N 1
ATOM 4251 C CA . PRO A 1 551 ? -28.951 -1.635 9.951 1.00 72.62 551 PRO A CA 1
ATOM 4252 C C . PRO A 1 551 ? -28.574 -0.715 11.120 1.00 72.62 551 PRO A C 1
ATOM 4254 O O . PRO A 1 551 ? -28.682 -1.102 12.284 1.00 72.62 551 PRO A O 1
ATOM 4257 N N . ASP A 1 552 ? -28.208 0.527 10.792 1.00 63.09 552 ASP A N 1
ATOM 4258 C CA . ASP A 1 552 ? -28.031 1.646 11.730 1.00 63.09 552 ASP A CA 1
ATOM 4259 C C . ASP A 1 552 ? -27.102 1.349 12.923 1.00 63.09 552 ASP A C 1
ATOM 4261 O O . ASP A 1 552 ? -27.314 1.829 14.038 1.00 63.09 552 ASP A O 1
ATOM 4265 N N . LEU A 1 553 ? -26.055 0.556 12.686 1.00 55.97 553 LEU A N 1
ATOM 4266 C CA . LEU A 1 553 ? -25.033 0.258 13.679 1.00 55.97 553 LEU A CA 1
ATOM 4267 C C . LEU A 1 553 ? -24.031 1.407 13.796 1.00 55.97 553 LEU A C 1
ATOM 4269 O O . LEU A 1 553 ? -23.523 1.915 12.795 1.00 55.97 553 LEU A O 1
ATOM 4273 N N . TYR A 1 554 ? -23.702 1.724 15.043 1.00 59.75 554 TYR A N 1
ATOM 4274 C CA . TYR A 1 554 ? -22.645 2.640 15.456 1.00 59.75 554 TYR A CA 1
ATOM 4275 C C . TYR A 1 554 ? -21.636 1.879 16.322 1.00 59.75 554 TYR A C 1
ATOM 4277 O O . TYR A 1 554 ? -21.956 0.834 16.896 1.00 59.75 554 TYR A O 1
ATOM 4285 N N . GLY A 1 555 ? -20.426 2.410 16.461 1.00 60.94 555 GLY A N 1
ATOM 4286 C CA . GLY A 1 555 ? -19.431 1.853 17.369 1.00 60.94 555 GLY A CA 1
ATOM 4287 C C . GLY A 1 555 ? -18.122 2.626 17.342 1.00 60.94 555 GLY A C 1
ATOM 4288 O O . GLY A 1 555 ? -17.841 3.353 16.390 1.00 60.94 555 GLY A O 1
ATOM 4289 N N . LYS A 1 556 ? -17.299 2.431 18.372 1.00 62.41 556 LYS A N 1
ATOM 4290 C CA . LYS A 1 556 ? -15.957 3.008 18.447 1.00 62.41 556 LYS A CA 1
ATOM 4291 C C . LYS A 1 556 ? -14.931 2.082 17.802 1.00 62.41 556 LYS A C 1
ATOM 4293 O O . LYS A 1 556 ? -14.959 0.877 18.046 1.00 62.41 556 LYS A O 1
ATOM 4298 N N . VAL A 1 557 ? -14.033 2.621 16.979 1.00 61.31 557 VAL A N 1
ATOM 4299 C CA . VAL A 1 557 ? -13.049 1.830 16.226 1.00 61.31 557 VAL A CA 1
ATOM 4300 C C . VAL A 1 557 ? -12.206 0.964 17.172 1.00 61.31 557 VAL A C 1
ATOM 4302 O O . VAL A 1 557 ? -11.652 1.433 18.160 1.00 61.31 557 VAL A O 1
ATOM 4305 N N . GLY A 1 558 ? -12.150 -0.337 16.880 1.00 56.44 558 GLY A N 1
ATOM 4306 C CA . GLY A 1 558 ? -11.480 -1.353 17.687 1.00 56.44 558 GLY A CA 1
ATOM 4307 C C . GLY A 1 558 ? -12.299 -1.911 18.864 1.00 56.44 558 GLY A C 1
ATOM 4308 O O . GLY A 1 558 ? -11.982 -3.002 19.345 1.00 56.44 558 GLY A O 1
ATOM 4309 N N . ILE A 1 559 ? -13.365 -1.243 19.318 1.00 58.25 559 ILE A N 1
ATOM 4310 C CA . ILE A 1 559 ? -14.267 -1.786 20.346 1.00 58.25 559 ILE A CA 1
ATOM 4311 C C . ILE A 1 559 ? -15.329 -2.654 19.650 1.00 58.25 559 ILE A C 1
ATOM 4313 O O . ILE A 1 559 ? -16.140 -2.122 18.896 1.00 58.25 559 ILE A O 1
ATOM 4317 N N . PRO A 1 560 ? -15.353 -3.985 19.857 1.00 56.50 560 PRO A N 1
ATOM 4318 C CA . PRO A 1 560 ? -16.342 -4.842 19.218 1.00 56.50 560 PRO A CA 1
ATOM 4319 C C . PRO A 1 560 ? -17.736 -4.612 19.804 1.00 56.50 560 PRO A C 1
ATOM 4321 O O . PRO A 1 560 ? -17.888 -4.404 21.009 1.00 56.50 560 PRO A O 1
ATOM 4324 N N . ILE A 1 561 ? -18.756 -4.734 18.957 1.00 59.34 561 ILE A N 1
ATOM 4325 C CA . ILE A 1 561 ? -20.158 -4.722 19.374 1.00 59.34 561 ILE A CA 1
ATOM 4326 C C . ILE A 1 561 ? -20.737 -6.137 19.324 1.00 59.34 561 ILE A C 1
ATOM 4328 O O . ILE A 1 561 ? -20.491 -6.903 18.391 1.00 59.34 561 ILE A O 1
ATOM 4332 N N . THR A 1 562 ? -21.516 -6.485 20.343 1.00 58.47 562 THR A N 1
ATOM 4333 C CA . THR A 1 562 ? -22.248 -7.755 20.414 1.00 58.47 562 THR A CA 1
ATOM 4334 C C . THR A 1 562 ? -23.638 -7.548 19.825 1.00 58.47 562 THR A C 1
ATOM 4336 O O . THR A 1 562 ? -24.323 -6.600 20.206 1.00 58.47 562 THR A O 1
ATOM 4339 N N . LEU A 1 563 ? -24.065 -8.426 18.917 1.00 63.66 563 LEU A N 1
ATOM 4340 C CA . LEU A 1 563 ? -25.373 -8.345 18.259 1.00 63.66 563 LEU A CA 1
ATOM 4341 C C . LEU A 1 563 ? -26.165 -9.637 18.499 1.00 63.66 563 LEU A C 1
ATOM 4343 O O . LEU A 1 563 ? -25.609 -10.731 18.394 1.00 63.66 563 LEU A O 1
ATOM 4347 N N . ASP A 1 564 ? -27.454 -9.516 18.818 1.00 59.31 564 ASP A N 1
ATOM 4348 C CA . ASP A 1 564 ? -28.352 -10.657 19.046 1.00 59.31 564 ASP A CA 1
ATOM 4349 C C . ASP A 1 564 ? -28.696 -11.374 17.735 1.00 59.31 564 ASP A C 1
ATOM 4351 O O . ASP A 1 564 ? -29.143 -10.743 16.778 1.00 59.31 564 ASP A O 1
ATOM 4355 N N . VAL A 1 565 ? -28.581 -12.704 17.709 1.00 74.12 565 VAL A N 1
ATOM 4356 C CA . VAL A 1 565 ? -29.058 -13.520 16.585 1.00 74.12 565 VAL A CA 1
ATOM 4357 C C . VAL A 1 565 ? -30.589 -13.600 16.623 1.00 74.12 565 VAL A C 1
ATOM 4359 O O . VAL A 1 565 ? -31.143 -14.016 17.645 1.00 74.12 565 VAL A O 1
ATOM 4362 N N . PRO A 1 566 ? -31.302 -13.243 15.537 1.00 72.06 566 PRO A N 1
ATOM 4363 C CA . PRO A 1 566 ? -32.757 -13.331 15.501 1.00 72.06 566 PRO A CA 1
ATOM 4364 C C . PRO A 1 566 ? -33.249 -14.785 15.500 1.00 72.06 566 PRO A C 1
ATOM 4366 O O . PRO A 1 566 ? -32.572 -15.708 15.057 1.00 72.06 566 PRO A O 1
ATOM 4369 N N . GLU A 1 567 ? -34.474 -15.005 15.968 1.00 71.31 567 GLU A N 1
ATOM 4370 C CA . GLU A 1 567 ? -35.113 -16.322 15.908 1.00 71.31 567 GLU A CA 1
ATOM 4371 C C . GLU A 1 567 ? -35.650 -16.608 14.492 1.00 71.31 567 GLU A C 1
ATOM 4373 O O . GLU A 1 567 ? -36.242 -15.733 13.856 1.00 71.31 567 GLU A O 1
ATOM 4378 N N . LYS A 1 568 ? -35.498 -17.850 14.003 1.00 76.81 568 LYS A N 1
ATOM 4379 C CA . LYS A 1 568 ? -36.035 -18.303 12.706 1.00 76.81 568 LYS A CA 1
ATOM 4380 C C . LYS A 1 568 ? -37.060 -19.420 12.918 1.00 76.81 568 LYS A C 1
ATOM 4382 O O . LYS A 1 568 ? -36.733 -20.471 13.464 1.00 76.81 568 LYS A O 1
ATOM 4387 N N . GLU A 1 569 ? -38.304 -19.201 12.492 1.00 78.75 569 GLU A N 1
ATOM 4388 C CA . GLU A 1 569 ? -39.439 -20.076 12.823 1.00 78.75 569 GLU A CA 1
ATOM 4389 C C . GLU A 1 569 ? -39.212 -21.546 12.409 1.00 78.75 569 GLU A C 1
ATOM 4391 O O . GLU A 1 569 ? -39.005 -21.859 11.237 1.00 78.75 569 GLU A O 1
ATOM 4396 N N . GLY A 1 570 ? -39.267 -22.459 13.387 1.00 77.12 570 GLY A N 1
ATOM 4397 C CA . GLY A 1 570 ? -39.056 -23.900 13.190 1.00 77.12 570 GLY A CA 1
ATOM 4398 C C . GLY A 1 570 ? -37.594 -24.371 13.238 1.00 77.12 570 GLY A C 1
ATOM 4399 O O . GLY A 1 570 ? -37.344 -25.573 13.104 1.00 77.12 570 GLY A O 1
ATOM 4400 N N . TYR A 1 571 ? -36.639 -23.465 13.462 1.00 82.31 571 TYR A N 1
ATOM 4401 C CA . TYR A 1 571 ? -35.209 -23.764 13.543 1.00 82.31 571 TYR A CA 1
ATOM 4402 C C . TYR A 1 571 ? -34.598 -23.237 14.847 1.00 82.31 571 TYR A C 1
ATOM 4404 O O . TYR A 1 571 ? -35.098 -22.299 15.462 1.00 82.31 571 TYR A O 1
ATOM 4412 N N . GLN A 1 572 ? -33.487 -23.839 15.260 1.00 77.19 572 GLN A N 1
ATOM 4413 C CA . GLN A 1 572 ? -32.655 -23.389 16.371 1.00 77.19 572 GLN A CA 1
ATOM 4414 C C . GLN A 1 572 ? -31.322 -22.869 15.820 1.00 77.19 572 GLN A C 1
ATOM 4416 O O . GLN A 1 572 ? -30.664 -23.575 15.055 1.00 77.19 572 GLN A O 1
ATOM 4421 N N . ALA A 1 573 ? -30.919 -21.660 16.216 1.00 83.12 573 ALA A N 1
ATOM 4422 C CA . ALA A 1 573 ? -29.593 -21.120 15.913 1.00 83.12 573 ALA A CA 1
ATOM 4423 C C . ALA A 1 573 ? -28.489 -21.823 16.726 1.00 83.12 573 ALA A C 1
ATOM 4425 O O . ALA A 1 573 ? -28.705 -22.242 17.868 1.00 83.12 573 ALA A O 1
ATOM 4426 N N . ASP A 1 574 ? -27.291 -21.913 16.153 1.00 80.88 574 ASP A N 1
ATOM 4427 C CA . ASP A 1 574 ? -26.082 -22.441 16.794 1.00 80.88 574 ASP A CA 1
ATOM 4428 C C . ASP A 1 574 ? -25.520 -21.525 17.896 1.00 80.88 574 ASP A C 1
ATOM 4430 O O . ASP A 1 574 ? -24.880 -22.004 18.835 1.00 80.88 574 ASP A O 1
ATOM 4434 N N . LYS A 1 575 ? -25.791 -20.220 17.807 1.00 80.94 575 LYS A N 1
ATOM 4435 C CA . LYS A 1 575 ? -25.369 -19.179 18.754 1.00 80.94 575 LYS A CA 1
ATOM 4436 C C . LYS A 1 575 ? -26.507 -18.196 19.051 1.00 80.94 575 LYS A C 1
ATOM 4438 O O . LYS A 1 575 ? -27.426 -18.043 18.253 1.00 80.94 575 LYS A O 1
ATOM 4443 N N . LYS A 1 576 ? -26.444 -17.541 20.217 1.00 60.06 576 LYS A N 1
ATOM 4444 C CA . LYS A 1 576 ? -27.412 -16.507 20.640 1.00 60.06 576 LYS A CA 1
ATOM 4445 C C . LYS A 1 576 ? -27.016 -15.096 20.216 1.00 60.06 576 LYS A C 1
ATOM 4447 O O . LYS A 1 576 ? -27.881 -14.257 20.010 1.00 60.06 576 LYS A O 1
ATOM 4452 N N . THR A 1 577 ? -25.719 -14.847 20.116 1.00 62.62 577 THR A N 1
ATOM 4453 C CA . THR A 1 577 ? -25.131 -13.571 19.724 1.00 62.62 577 THR A CA 1
ATOM 4454 C C . THR A 1 577 ? -23.990 -13.824 18.749 1.00 62.62 577 THR A C 1
ATOM 4456 O O . THR A 1 577 ? -23.450 -14.933 18.679 1.00 62.62 577 THR A O 1
ATOM 4459 N N . ILE A 1 578 ? -23.632 -12.782 18.012 1.00 76.19 578 ILE A N 1
ATOM 4460 C CA . ILE A 1 578 ? -22.413 -12.676 17.209 1.00 76.19 578 ILE A CA 1
ATOM 4461 C C . ILE A 1 578 ? -21.564 -11.519 17.734 1.00 76.19 578 ILE A C 1
ATOM 4463 O O . ILE A 1 578 ? -22.090 -10.589 18.357 1.00 76.19 578 ILE A O 1
ATOM 4467 N N . THR A 1 579 ? -20.269 -11.546 17.436 1.00 69.50 579 THR A N 1
ATOM 4468 C CA . THR A 1 579 ? -19.364 -10.425 17.722 1.00 69.50 579 THR A CA 1
ATOM 4469 C C . THR A 1 579 ? -18.995 -9.734 16.418 1.00 69.50 579 THR A C 1
ATOM 4471 O O . THR A 1 579 ? -18.424 -10.360 15.526 1.00 69.50 579 THR A O 1
ATOM 4474 N N . ALA A 1 580 ? -19.285 -8.440 16.300 1.00 71.25 580 ALA A N 1
ATOM 4475 C CA . ALA A 1 580 ? -18.877 -7.637 15.157 1.00 71.25 580 ALA A CA 1
ATOM 4476 C C . ALA A 1 580 ? -17.712 -6.708 15.531 1.00 71.25 580 ALA A C 1
ATOM 4478 O O . ALA A 1 580 ? -17.795 -5.921 16.475 1.00 71.25 580 ALA A O 1
ATOM 4479 N N . THR A 1 581 ? -16.617 -6.802 14.780 1.00 70.06 581 THR A N 1
ATOM 4480 C CA . THR A 1 581 ? -15.454 -5.926 14.914 1.00 70.06 581 THR A CA 1
ATOM 4481 C C . THR A 1 581 ? -15.762 -4.583 14.260 1.00 70.06 581 THR A C 1
ATOM 4483 O O . THR A 1 581 ? -16.092 -4.507 13.076 1.00 70.06 581 THR A O 1
ATOM 4486 N N . VAL A 1 582 ? -15.608 -3.506 15.026 1.00 65.94 582 VAL A N 1
ATOM 4487 C CA . VAL A 1 582 ? -15.721 -2.132 14.531 1.00 65.94 582 VAL A CA 1
ATOM 4488 C C . VAL A 1 582 ? -14.354 -1.677 14.017 1.00 65.94 582 VAL A C 1
ATOM 4490 O O . VAL A 1 582 ? -13.359 -1.755 14.733 1.00 65.94 582 VAL A O 1
ATOM 4493 N N . THR A 1 583 ? -14.277 -1.201 12.775 1.00 65.88 583 THR A N 1
ATOM 4494 C CA . THR A 1 583 ? -13.026 -0.769 12.128 1.00 65.88 583 THR A CA 1
ATOM 4495 C C . THR A 1 583 ? -13.178 0.618 11.505 1.00 65.88 583 THR A C 1
ATOM 4497 O O . THR A 1 583 ? -14.286 1.049 11.208 1.00 65.88 583 THR A O 1
ATOM 4500 N N . ASN A 1 584 ? -12.065 1.279 11.173 1.00 58.28 584 ASN A N 1
ATOM 4501 C CA . ASN A 1 584 ? -12.065 2.552 10.429 1.00 58.28 584 ASN A CA 1
ATOM 4502 C C . ASN A 1 584 ? -12.719 2.458 9.017 1.00 58.28 584 ASN A C 1
ATOM 4504 O O . ASN A 1 584 ? -12.860 3.447 8.309 1.00 58.28 584 ASN A O 1
ATOM 4508 N N . ASN A 1 585 ? -13.128 1.258 8.580 1.00 57.53 585 ASN A N 1
ATOM 4509 C CA . ASN A 1 585 ? -13.823 1.005 7.312 1.00 57.53 585 ASN A CA 1
ATOM 4510 C C . ASN A 1 585 ? -15.286 0.566 7.502 1.00 57.53 585 ASN A C 1
ATOM 4512 O O . ASN A 1 585 ? -15.919 0.112 6.552 1.00 57.53 585 ASN A O 1
ATOM 4516 N N . GLY A 1 586 ? -15.820 0.676 8.721 1.00 70.06 586 GLY A N 1
ATOM 4517 C CA . GLY A 1 586 ? -17.120 0.132 9.096 1.00 70.06 586 GLY A CA 1
ATOM 4518 C C . GLY A 1 586 ? -17.006 -1.151 9.918 1.00 70.06 586 GLY A C 1
ATOM 4519 O O . GLY A 1 586 ? -15.963 -1.469 10.492 1.00 70.06 586 GLY A O 1
ATOM 4520 N N . ILE A 1 587 ? -18.117 -1.871 10.001 1.00 73.88 587 ILE A N 1
ATOM 4521 C CA . ILE A 1 587 ? -18.363 -2.937 10.971 1.00 73.88 587 ILE A CA 1
ATOM 4522 C C . ILE A 1 587 ? -18.442 -4.267 10.222 1.00 73.88 587 ILE A C 1
ATOM 4524 O O . ILE A 1 587 ? -19.162 -4.377 9.230 1.00 73.88 587 ILE A O 1
ATOM 4528 N N . THR A 1 588 ? -17.694 -5.269 10.683 1.00 80.88 588 THR A N 1
ATOM 4529 C CA . THR A 1 588 ? -17.563 -6.585 10.037 1.00 80.88 588 THR A CA 1
ATOM 4530 C C . THR A 1 588 ? -17.691 -7.718 11.055 1.00 80.88 588 THR A C 1
ATOM 4532 O O . THR A 1 588 ? -17.561 -7.503 12.256 1.00 80.88 588 THR A O 1
ATOM 4535 N N . THR A 1 589 ? -17.940 -8.947 10.602 1.00 83.44 589 THR A N 1
ATOM 4536 C CA . THR A 1 589 ? -17.840 -10.141 11.453 1.00 83.44 589 THR A CA 1
ATOM 4537 C C . THR A 1 589 ? -17.388 -11.352 10.642 1.00 83.44 589 THR A C 1
ATOM 4539 O O . THR A 1 589 ? -17.715 -11.459 9.461 1.00 83.44 589 THR A O 1
ATOM 4542 N N . ASP A 1 590 ? -16.666 -12.262 11.297 1.00 81.94 590 ASP A N 1
ATOM 4543 C CA . ASP A 1 590 ? -16.360 -13.605 10.788 1.00 81.94 590 ASP A CA 1
ATOM 4544 C C . ASP A 1 590 ? -17.456 -14.629 11.171 1.00 81.94 590 ASP A C 1
ATOM 4546 O O . ASP A 1 590 ? -17.390 -15.796 10.774 1.00 81.94 590 ASP A O 1
ATOM 4550 N N . ASP A 1 591 ? -18.464 -14.231 11.961 1.00 84.38 591 ASP A N 1
ATOM 4551 C CA . ASP A 1 591 ? -19.559 -15.114 12.359 1.00 84.38 591 ASP A CA 1
ATOM 4552 C C . ASP A 1 591 ? -20.484 -15.460 11.180 1.00 84.38 591 ASP A C 1
ATOM 4554 O O . ASP A 1 591 ? -21.059 -14.597 10.520 1.00 84.38 591 ASP A O 1
ATOM 4558 N N . VAL A 1 592 ? -20.716 -16.760 10.999 1.00 89.38 592 VAL A N 1
ATOM 4559 C CA . VAL A 1 592 ? -21.835 -17.313 10.220 1.00 89.38 592 VAL A CA 1
ATOM 4560 C C . VAL A 1 592 ? -22.899 -17.806 11.198 1.00 89.38 592 VAL A C 1
ATOM 4562 O O . VAL A 1 592 ? -22.552 -18.459 12.184 1.00 89.38 592 VAL A O 1
ATOM 4565 N N . ILE A 1 593 ? -24.176 -17.522 10.946 1.00 90.56 593 ILE A N 1
ATOM 4566 C CA . ILE A 1 593 ? -25.305 -17.997 11.762 1.00 90.56 593 ILE A CA 1
ATOM 4567 C C . ILE A 1 593 ? -25.841 -19.302 11.164 1.00 90.56 593 ILE A C 1
ATOM 4569 O O . ILE A 1 593 ? -26.135 -19.355 9.971 1.00 90.56 593 ILE A O 1
ATOM 4573 N N . ASN A 1 594 ? -25.992 -20.361 11.965 1.00 89.94 594 ASN A N 1
ATOM 4574 C CA . ASN A 1 594 ? -26.411 -21.674 11.466 1.00 89.94 594 ASN A CA 1
ATOM 4575 C C . ASN A 1 594 ? -27.713 -22.136 12.131 1.00 89.94 594 ASN A C 1
ATOM 4577 O O . ASN A 1 594 ? -27.731 -22.533 13.296 1.00 89.94 594 ASN A O 1
ATOM 4581 N N . TYR A 1 595 ? -28.806 -22.126 11.371 1.00 90.25 595 TYR A N 1
ATOM 4582 C CA . TYR A 1 595 ? -30.123 -22.581 11.803 1.00 90.25 595 TYR A CA 1
ATOM 4583 C C . TYR A 1 595 ? -30.311 -24.073 11.494 1.00 90.25 595 TYR A C 1
ATOM 4585 O O . TYR A 1 595 ? -30.341 -24.489 10.336 1.00 90.25 595 TYR A O 1
ATOM 4593 N N . THR A 1 596 ? -30.477 -24.892 12.531 1.00 86.38 596 THR A N 1
ATOM 4594 C CA . THR A 1 596 ? -30.771 -26.330 12.402 1.00 86.38 596 THR A CA 1
ATOM 4595 C C . THR A 1 596 ? -32.243 -26.593 12.690 1.00 86.38 596 THR A C 1
ATOM 4597 O O . THR A 1 596 ? -32.789 -26.084 13.671 1.00 86.38 596 THR A O 1
ATOM 4600 N N . LYS A 1 597 ? -32.912 -27.387 11.854 1.00 84.31 597 LYS A N 1
ATOM 4601 C CA . LYS A 1 597 ? -34.347 -27.649 11.981 1.00 84.31 597 LYS A CA 1
ATOM 4602 C C . LYS A 1 597 ? -34.679 -28.429 13.246 1.00 84.31 597 LYS A C 1
ATOM 4604 O O . LYS A 1 597 ? -34.101 -29.483 13.508 1.00 84.31 597 LYS A O 1
ATOM 4609 N N . ILE A 1 598 ? -35.661 -27.944 14.004 1.00 77.94 598 ILE A N 1
ATOM 4610 C CA . ILE A 1 598 ? -36.106 -28.601 15.236 1.00 77.94 598 ILE A CA 1
ATOM 4611 C C . ILE A 1 598 ? -36.832 -29.910 14.858 1.00 77.94 598 ILE A C 1
ATOM 4613 O O . ILE A 1 598 ? -37.825 -29.856 14.124 1.00 77.94 598 ILE A O 1
ATOM 4617 N N . PRO A 1 599 ? -36.379 -31.096 15.319 1.00 54.06 599 PRO A N 1
ATOM 4618 C CA . PRO A 1 599 ? -36.993 -32.363 14.930 1.00 54.06 599 PRO A CA 1
ATOM 4619 C C . PRO A 1 599 ? -38.452 -32.470 15.394 1.00 54.06 599 PRO A C 1
ATOM 4621 O O . PRO A 1 599 ? -38.755 -32.363 16.583 1.00 54.06 599 PRO A O 1
ATOM 4624 N N . THR A 1 600 ? -39.367 -32.731 14.460 1.00 60.28 600 THR A N 1
ATOM 4625 C CA . THR A 1 600 ? -40.810 -32.860 14.716 1.00 60.28 600 THR A CA 1
ATOM 4626 C C . THR A 1 600 ? -41.148 -34.172 15.435 1.00 60.28 600 THR A C 1
ATOM 4628 O O . THR A 1 600 ? -41.594 -35.146 14.833 1.00 60.28 600 THR A O 1
ATOM 4631 N N . GLY A 1 601 ? -40.928 -34.186 16.753 1.00 45.44 601 GLY A N 1
ATOM 4632 C CA . GLY A 1 601 ? -41.083 -35.357 17.623 1.00 45.44 601 GLY A CA 1
ATOM 4633 C C . GLY A 1 601 ? -41.614 -35.048 19.028 1.00 45.44 601 GLY A C 1
ATOM 4634 O O . GLY A 1 601 ? -41.278 -35.757 19.971 1.00 45.44 601 GLY A O 1
ATOM 4635 N N . GLY A 1 602 ? -42.422 -33.996 19.188 1.00 34.88 602 GLY A N 1
ATOM 4636 C CA . GLY A 1 602 ? -43.027 -33.612 20.468 1.00 34.88 602 GLY A CA 1
ATOM 4637 C C . GLY A 1 602 ? -44.373 -32.910 20.284 1.00 34.88 602 GLY A C 1
ATOM 4638 O O . GLY A 1 602 ? -44.600 -32.244 19.277 1.00 34.88 602 GLY A O 1
ATOM 4639 N N . THR A 1 603 ? -45.283 -33.076 21.247 1.00 38.31 603 THR A N 1
ATOM 4640 C CA . THR A 1 603 ? -46.590 -32.398 21.255 1.00 38.31 603 THR A CA 1
ATOM 4641 C C . THR A 1 603 ? -46.423 -30.884 21.300 1.00 38.31 603 THR A C 1
ATOM 4643 O O . THR A 1 603 ? -45.649 -30.383 22.115 1.00 38.31 603 THR A O 1
ATOM 4646 N N . GLY A 1 604 ? -47.185 -30.161 20.474 1.00 45.03 604 GLY A N 1
ATOM 4647 C CA . GLY A 1 604 ? -47.122 -28.704 20.378 1.00 45.03 604 GLY A CA 1
ATOM 4648 C C . GLY A 1 604 ? -47.545 -27.992 21.663 1.00 45.03 604 GLY A C 1
ATOM 4649 O O . GLY A 1 604 ? -48.713 -27.657 21.837 1.00 45.03 604 GLY A O 1
ATOM 4650 N N . GLY A 1 605 ? -46.580 -27.718 22.537 1.00 39.84 605 GLY A N 1
ATOM 4651 C CA . GLY A 1 605 ? -46.653 -26.587 23.451 1.00 39.84 605 GLY A CA 1
ATOM 4652 C C . GLY A 1 605 ? -46.227 -25.327 22.703 1.00 39.84 605 GLY A C 1
ATOM 4653 O O . GLY A 1 605 ? -45.202 -25.334 22.023 1.00 39.84 605 GLY A O 1
ATOM 4654 N N . THR A 1 606 ? -46.990 -24.243 22.830 1.00 44.44 606 THR A N 1
ATOM 4655 C CA . THR A 1 606 ? -46.520 -22.913 22.425 1.00 44.44 606 THR A CA 1
ATOM 4656 C C . THR A 1 606 ? -45.272 -22.583 23.235 1.00 44.44 606 THR A C 1
ATOM 4658 O O . THR A 1 606 ? -45.375 -22.401 24.453 1.00 44.44 606 THR A O 1
ATOM 4661 N N . GLN A 1 607 ? -44.107 -22.520 22.587 1.00 47.66 607 GLN A N 1
ATOM 4662 C CA . GLN A 1 607 ? -42.916 -21.971 23.228 1.00 47.66 607 GLN A CA 1
ATOM 4663 C C . GLN A 1 607 ? -43.224 -20.529 23.649 1.00 47.66 607 GLN A C 1
ATOM 4665 O O . GLN A 1 607 ? -43.877 -19.778 22.918 1.00 47.66 607 GLN A O 1
ATOM 4670 N N . GLN A 1 608 ? -42.853 -20.186 24.881 1.00 56.06 608 GLN A N 1
ATOM 4671 C CA . GLN A 1 608 ? -42.892 -18.802 25.323 1.00 56.06 608 GLN A CA 1
ATOM 4672 C C . GLN A 1 608 ? -41.556 -18.186 24.946 1.00 56.06 608 GLN A C 1
ATOM 4674 O O . GLN A 1 608 ? -40.519 -18.635 25.425 1.00 56.06 608 GLN A O 1
ATOM 4679 N N . ASN A 1 609 ? -41.606 -17.183 24.077 1.00 64.06 609 ASN A N 1
ATOM 4680 C CA . ASN A 1 609 ? -40.438 -16.447 23.616 1.00 64.06 609 ASN A CA 1
ATOM 4681 C C . ASN A 1 609 ? -40.424 -15.042 24.236 1.00 64.06 609 ASN A C 1
ATOM 4683 O O . ASN A 1 609 ? -39.436 -14.339 24.096 1.00 64.06 609 ASN A O 1
ATOM 4687 N N . ILE A 1 610 ? -41.476 -14.632 24.958 1.00 70.12 610 ILE A N 1
ATOM 4688 C CA . ILE A 1 610 ? -41.526 -13.400 25.753 1.00 70.12 610 ILE A CA 1
ATOM 4689 C C . ILE A 1 610 ? -41.852 -13.752 27.206 1.00 70.12 610 ILE A C 1
ATOM 4691 O O . ILE A 1 610 ? -42.988 -14.083 27.550 1.00 70.12 610 ILE A O 1
ATOM 4695 N N . PHE A 1 611 ? -40.848 -13.634 28.070 1.00 78.94 611 PHE A N 1
ATOM 4696 C CA . PHE A 1 611 ? -40.937 -13.905 29.500 1.00 78.94 611 PHE A CA 1
ATOM 4697 C C . PHE A 1 611 ? -41.171 -12.597 30.250 1.00 78.94 611 PHE A C 1
ATOM 4699 O O . PHE A 1 611 ? -40.307 -11.721 30.255 1.00 78.94 611 PHE A O 1
ATOM 4706 N N . ILE A 1 612 ? -42.352 -12.441 30.854 1.00 85.56 612 ILE A N 1
ATOM 4707 C CA . ILE A 1 612 ? -42.792 -11.168 31.437 1.00 85.56 612 ILE A CA 1
ATOM 4708 C C . ILE A 1 612 ? -42.826 -11.248 32.961 1.00 85.56 612 ILE A C 1
ATOM 4710 O O . ILE A 1 612 ? -43.633 -11.979 33.535 1.00 85.56 612 ILE A O 1
ATOM 4714 N N . SER A 1 613 ? -42.009 -10.423 33.608 1.00 87.31 613 SER A N 1
ATOM 4715 C CA . SER A 1 613 ? -41.969 -10.234 35.056 1.00 87.31 613 SER A CA 1
ATOM 4716 C C . SER A 1 613 ? -42.563 -8.879 35.462 1.00 87.31 613 SER A C 1
ATOM 4718 O O . SER A 1 613 ? -42.601 -7.915 34.692 1.00 87.31 613 SER A O 1
ATOM 4720 N N . ASP A 1 614 ? -43.065 -8.795 36.694 1.00 86.56 614 ASP A N 1
ATOM 4721 C CA . ASP A 1 614 ? -43.302 -7.508 37.352 1.00 86.56 614 ASP A CA 1
ATOM 4722 C C . ASP A 1 614 ? -41.967 -6.852 37.721 1.00 86.56 614 ASP A C 1
ATOM 4724 O O . ASP A 1 614 ? -40.995 -7.546 38.029 1.00 86.56 614 ASP A O 1
ATOM 4728 N N . ARG A 1 615 ? -41.911 -5.513 37.712 1.00 76.50 615 ARG A N 1
ATOM 4729 C CA . ARG A 1 615 ? -40.698 -4.779 38.095 1.00 76.50 615 ARG A CA 1
ATOM 4730 C C . ARG A 1 615 ? -40.208 -5.239 39.482 1.00 76.50 615 ARG A C 1
ATOM 4732 O O . ARG A 1 615 ? -40.999 -5.192 40.431 1.00 76.50 615 ARG A O 1
ATOM 4739 N N . PRO A 1 616 ? -38.915 -5.585 39.648 1.00 65.19 616 PRO A N 1
ATOM 4740 C CA . PRO A 1 616 ? -38.358 -5.965 40.943 1.00 65.19 616 PRO A CA 1
ATOM 4741 C C . PRO A 1 616 ? -38.654 -4.923 42.032 1.00 65.19 616 PRO A C 1
ATOM 4743 O O . PRO A 1 616 ? -38.248 -3.767 41.931 1.00 65.19 616 PRO A O 1
ATOM 4746 N N . GLN A 1 617 ? -39.337 -5.321 43.110 1.00 56.34 617 GLN A N 1
ATOM 4747 C CA . GLN A 1 617 ? -39.680 -4.422 44.227 1.00 56.34 617 GLN A CA 1
ATOM 4748 C C . GLN A 1 617 ? -38.528 -4.224 45.235 1.00 56.34 617 GLN A C 1
ATOM 4750 O O . GLN A 1 617 ? -38.755 -3.917 46.401 1.00 56.34 617 GLN A O 1
ATOM 4755 N N . SER A 1 618 ? -37.274 -4.404 44.811 1.00 49.81 618 SER A N 1
ATOM 4756 C CA . SER A 1 618 ? -36.111 -4.495 45.709 1.00 49.81 618 SER A CA 1
ATOM 4757 C C . SER A 1 618 ? -35.570 -3.144 46.222 1.00 49.81 618 SER A C 1
ATOM 4759 O O . SER A 1 618 ? -34.455 -3.092 46.740 1.00 49.81 618 SER A O 1
ATOM 4761 N N . ALA A 1 619 ? -36.325 -2.050 46.084 1.00 41.03 619 ALA A N 1
ATOM 4762 C CA . ALA A 1 619 ? -35.932 -0.718 46.543 1.00 41.03 619 ALA A CA 1
ATOM 4763 C C . ALA A 1 619 ? -37.129 0.067 47.101 1.00 41.03 619 ALA A C 1
ATOM 4765 O O . ALA A 1 619 ? -38.242 -0.006 46.584 1.00 41.03 619 ALA A O 1
ATOM 4766 N N . THR A 1 620 ? -36.876 0.878 48.131 1.00 50.25 620 THR A N 1
ATOM 4767 C CA . THR A 1 620 ? -37.852 1.800 48.748 1.00 50.25 620 THR A CA 1
ATOM 4768 C C . THR A 1 620 ? -38.134 3.051 47.904 1.00 50.25 620 THR A C 1
ATOM 4770 O O . THR A 1 620 ? -38.929 3.902 48.301 1.00 50.25 620 THR A O 1
ATOM 4773 N N . THR A 1 621 ? -37.509 3.162 46.732 1.00 57.50 621 THR A N 1
ATOM 4774 C CA . THR A 1 621 ? -37.625 4.259 45.767 1.00 57.50 621 THR A CA 1
ATOM 4775 C C . THR A 1 621 ? -38.062 3.719 44.397 1.00 57.50 621 THR A C 1
ATOM 4777 O O . THR A 1 621 ? -37.550 2.694 43.941 1.00 57.50 621 THR A O 1
ATOM 4780 N N . PRO A 1 622 ? -39.009 4.374 43.697 1.00 60.59 622 PRO A N 1
ATOM 4781 C CA . PRO A 1 622 ? -39.476 3.896 42.401 1.00 60.59 622 PRO A CA 1
ATOM 4782 C C . PRO A 1 622 ? -38.446 4.192 41.302 1.00 60.59 622 PRO A C 1
ATOM 4784 O O . PRO A 1 622 ? -38.308 5.337 40.870 1.00 60.59 622 PRO A O 1
ATOM 4787 N N . GLN A 1 623 ? -37.773 3.149 40.810 1.00 71.81 623 GLN A N 1
ATOM 4788 C CA . GLN A 1 623 ? -36.989 3.226 39.575 1.00 71.81 623 GLN A CA 1
ATOM 4789 C C . GLN A 1 623 ? -37.869 3.643 38.385 1.00 71.81 623 GLN A C 1
ATOM 4791 O O . GLN A 1 623 ? -39.036 3.249 38.268 1.00 71.81 623 GLN A O 1
ATOM 4796 N N . ARG A 1 624 ? -37.270 4.433 37.498 1.00 90.25 624 ARG A N 1
ATOM 4797 C CA . ARG A 1 624 ? -37.811 4.911 36.224 1.00 90.25 624 ARG A CA 1
ATOM 4798 C C . ARG A 1 624 ? -36.839 4.567 35.100 1.00 90.25 624 ARG A C 1
ATOM 4800 O O . ARG A 1 624 ? -35.720 4.127 35.368 1.00 90.25 624 ARG A O 1
ATOM 4807 N N . ILE A 1 625 ? -37.262 4.810 33.866 1.00 92.81 625 ILE A N 1
ATOM 4808 C CA . ILE A 1 625 ? -36.364 4.909 32.717 1.00 92.81 625 ILE A CA 1
ATOM 4809 C C . ILE A 1 625 ? -36.413 6.315 32.124 1.00 92.81 625 ILE A C 1
ATOM 4811 O O . ILE A 1 625 ? -37.419 7.013 32.268 1.00 92.81 625 ILE A O 1
ATOM 4815 N N . SER A 1 626 ? -35.345 6.711 31.442 1.00 93.19 626 SER A N 1
ATOM 4816 C CA . SER A 1 626 ? -35.328 7.895 30.583 1.00 93.19 626 SER A CA 1
ATOM 4817 C C . SER A 1 626 ? -34.765 7.511 29.220 1.00 93.19 626 SER A C 1
ATOM 4819 O O . SER A 1 626 ? -33.825 6.715 29.142 1.00 93.19 626 SER A O 1
ATOM 4821 N N . ILE A 1 627 ? -35.367 8.027 28.150 1.00 94.44 627 ILE A N 1
ATOM 4822 C CA . ILE A 1 627 ? -34.873 7.818 26.783 1.00 94.44 627 ILE A CA 1
ATOM 4823 C C . ILE A 1 627 ? -33.577 8.608 26.607 1.00 94.44 627 ILE A C 1
ATOM 4825 O O . ILE A 1 627 ? -33.478 9.729 27.104 1.00 94.44 627 ILE A O 1
ATOM 4829 N N . TYR A 1 628 ? -32.590 8.058 25.897 1.00 89.56 628 TYR A N 1
ATOM 4830 C CA . TYR A 1 628 ? -31.337 8.778 25.655 1.00 89.56 628 TYR A CA 1
ATOM 4831 C C . TYR A 1 628 ? -31.603 10.147 24.986 1.00 89.56 628 TYR A C 1
ATOM 4833 O O . TYR A 1 628 ? -32.360 10.211 24.015 1.00 89.56 628 TYR A O 1
ATOM 4841 N N . PRO A 1 629 ? -31.054 11.256 25.516 1.00 84.88 629 PRO A N 1
ATOM 4842 C CA . PRO A 1 629 ? -31.396 12.612 25.070 1.00 84.88 629 PRO A CA 1
ATOM 4843 C C . PRO A 1 629 ? -30.817 12.980 23.700 1.00 84.88 629 PRO A C 1
ATOM 4845 O O . PRO A 1 629 ? -31.417 13.789 22.997 1.00 84.88 629 PRO A O 1
ATOM 4848 N N . ASP A 1 630 ? -29.713 12.349 23.299 1.00 82.94 630 ASP A N 1
ATOM 4849 C CA . ASP A 1 630 ? -28.980 12.707 22.078 1.00 82.94 630 ASP A CA 1
ATOM 4850 C C . ASP A 1 630 ? -29.184 11.681 20.939 1.00 82.94 630 ASP A C 1
ATOM 4852 O O . ASP A 1 630 ? -28.669 11.852 19.840 1.00 82.94 630 ASP A O 1
ATOM 4856 N N . GLN A 1 631 ? -29.984 10.631 21.176 1.00 76.38 631 GLN A N 1
ATOM 4857 C CA . GLN A 1 631 ? -30.221 9.509 20.245 1.00 76.38 631 GLN A CA 1
ATOM 4858 C C . GLN A 1 631 ? -31.553 9.617 19.465 1.00 76.38 631 GLN A C 1
ATOM 4860 O O . GLN A 1 631 ? -31.971 8.671 18.799 1.00 76.38 631 GLN A O 1
ATOM 4865 N N . GLY A 1 632 ? -32.239 10.763 19.540 1.00 83.44 632 GLY A N 1
ATOM 4866 C CA . GLY A 1 632 ? -33.508 11.001 18.840 1.00 83.44 632 GLY A CA 1
ATOM 4867 C C . GLY A 1 632 ? -34.734 10.328 19.478 1.00 83.44 632 GLY A C 1
ATOM 4868 O O . GLY A 1 632 ? -34.713 9.896 20.632 1.00 83.44 632 GLY A O 1
ATOM 4869 N N . SER A 1 633 ? -35.856 10.302 18.749 1.00 85.50 633 SER A N 1
ATOM 4870 C CA . SER A 1 633 ? -37.065 9.599 19.190 1.00 85.50 633 SER A CA 1
ATOM 4871 C C . SER A 1 633 ? -36.928 8.086 19.013 1.00 85.50 633 SER A C 1
ATOM 4873 O O . SER A 1 633 ? -36.233 7.606 18.120 1.00 85.50 633 SER A O 1
ATOM 4875 N N . VAL A 1 634 ? -37.590 7.318 19.883 1.00 88.19 634 VAL A N 1
ATOM 4876 C CA . VAL A 1 634 ? -37.475 5.853 19.911 1.00 88.19 634 VAL A CA 1
ATOM 4877 C C . VAL A 1 634 ? -38.815 5.167 19.675 1.00 88.19 634 VAL A C 1
ATOM 4879 O O . VAL A 1 634 ? -39.850 5.522 20.251 1.00 88.19 634 VAL A O 1
ATOM 4882 N N . THR A 1 635 ? -38.778 4.152 18.815 1.00 87.00 635 THR A N 1
ATOM 4883 C CA . THR A 1 635 ? -39.937 3.367 18.391 1.00 87.00 635 THR A CA 1
ATOM 4884 C C . THR A 1 635 ? -40.552 2.603 19.563 1.00 87.00 635 THR A C 1
ATOM 4886 O O . THR A 1 635 ? -39.867 1.859 20.268 1.00 87.00 635 THR A O 1
ATOM 4889 N N . LEU A 1 636 ? -41.867 2.738 19.746 1.00 90.75 636 LEU A N 1
ATOM 4890 C CA . LEU A 1 636 ? -42.622 1.887 20.663 1.00 90.75 636 LEU A CA 1
ATOM 4891 C C . LEU A 1 636 ? -42.957 0.540 20.015 1.00 90.75 636 LEU A C 1
ATOM 4893 O O . LEU A 1 636 ? -43.148 0.435 18.806 1.00 90.75 636 LEU A O 1
ATOM 4897 N N . TYR A 1 637 ? -43.103 -0.487 20.844 1.00 90.12 637 TYR A N 1
ATOM 4898 C CA . TYR A 1 637 ? -43.499 -1.831 20.445 1.00 90.12 637 TYR A CA 1
ATOM 4899 C C . TYR A 1 637 ? -44.770 -2.251 21.184 1.00 90.12 637 TYR A C 1
ATOM 4901 O O . TYR A 1 637 ? -44.936 -1.967 22.370 1.00 90.12 637 TYR A O 1
ATOM 4909 N N . LYS A 1 638 ? -45.647 -2.983 20.498 1.00 89.00 638 LYS A N 1
ATOM 4910 C CA . LYS A 1 638 ? -46.791 -3.707 21.072 1.00 89.00 638 LYS A CA 1
ATOM 4911 C C . LYS A 1 638 ? -46.494 -5.201 21.116 1.00 89.00 638 LYS A C 1
ATOM 4913 O O . LYS A 1 638 ? -45.887 -5.739 20.190 1.00 89.00 638 LYS A O 1
ATOM 4918 N N . GLN A 1 639 ? -46.945 -5.888 22.160 1.00 85.31 639 GLN A N 1
ATOM 4919 C CA . GLN A 1 639 ? -46.934 -7.348 22.194 1.00 85.31 639 GLN A CA 1
ATOM 4920 C C . GLN A 1 639 ? -48.114 -7.890 21.378 1.00 85.31 639 GLN A C 1
ATOM 4922 O O . GLN A 1 639 ? -49.265 -7.512 21.610 1.00 85.31 639 GLN A O 1
ATOM 4927 N N . GLU A 1 640 ? -47.838 -8.810 20.456 1.00 81.19 640 GLU A N 1
ATOM 4928 C CA . GLU A 1 640 ? -48.836 -9.553 19.681 1.00 81.19 640 GLU A CA 1
ATOM 4929 C C . GLU A 1 640 ? -48.580 -11.058 19.839 1.00 81.19 640 GLU A C 1
ATOM 4931 O O . GLU A 1 640 ? -47.893 -11.684 19.033 1.00 81.19 640 GLU A O 1
ATOM 4936 N N . GLY A 1 641 ? -49.095 -11.647 20.921 1.00 80.94 641 GLY A N 1
ATOM 4937 C CA . GLY A 1 641 ? -48.787 -13.031 21.286 1.00 80.94 641 GLY A CA 1
ATOM 4938 C C . GLY A 1 641 ? -47.358 -13.161 21.823 1.00 80.94 641 GLY A C 1
ATOM 4939 O O . GLY A 1 641 ? -47.034 -12.571 22.851 1.00 80.94 641 GLY A O 1
ATOM 4940 N N . GLN A 1 642 ? -46.513 -13.934 21.138 1.00 75.56 642 GLN A N 1
ATOM 4941 C CA . GLN A 1 642 ? -45.113 -14.196 21.519 1.00 75.56 642 GLN A CA 1
ATOM 4942 C C . GLN A 1 642 ? -44.094 -13.384 20.690 1.00 75.56 642 GLN A C 1
ATOM 4944 O O . GLN A 1 642 ? -42.924 -13.739 20.629 1.00 75.56 642 GLN A O 1
ATOM 4949 N N . LYS A 1 643 ? -44.524 -12.278 20.063 1.00 74.62 643 LYS A N 1
ATOM 4950 C CA . LYS A 1 643 ? -43.658 -11.327 19.337 1.00 74.62 643 LYS A CA 1
ATOM 4951 C C . LYS A 1 643 ? -43.918 -9.877 19.763 1.00 74.62 643 LYS A C 1
ATOM 4953 O O . LYS A 1 643 ? -45.042 -9.523 20.130 1.00 74.62 643 LYS A O 1
ATOM 4958 N N . PHE A 1 644 ? -42.892 -9.035 19.649 1.00 79.00 644 PHE A N 1
ATOM 4959 C CA . PHE A 1 644 ? -43.020 -7.577 19.689 1.00 79.00 644 PHE A CA 1
ATOM 4960 C C . PHE A 1 644 ? -43.102 -7.018 18.266 1.00 79.00 644 PHE A C 1
ATOM 4962 O O . PHE A 1 644 ? -42.327 -7.407 17.397 1.00 79.00 644 PHE A O 1
ATOM 4969 N N . VAL A 1 645 ? -44.043 -6.106 18.027 1.00 76.50 645 VAL A N 1
ATOM 4970 C CA . VAL A 1 645 ? -44.288 -5.477 16.720 1.00 76.50 645 VAL A CA 1
ATOM 4971 C C . VAL A 1 645 ? -44.210 -3.956 16.873 1.00 76.50 645 VAL A C 1
ATOM 4973 O O . VAL A 1 645 ? -44.831 -3.436 17.803 1.00 76.50 645 VAL A O 1
ATOM 4976 N N . PRO A 1 646 ? -43.489 -3.229 15.998 1.00 76.62 646 PRO A N 1
ATOM 4977 C CA . PRO A 1 646 ? -43.424 -1.770 16.043 1.00 76.62 646 PRO A CA 1
ATOM 4978 C C . PRO A 1 646 ? -44.795 -1.078 15.998 1.00 76.62 646 PRO A C 1
ATOM 4980 O O . PRO A 1 646 ? -45.741 -1.545 15.356 1.00 76.62 646 PRO A O 1
ATOM 4983 N N . ILE A 1 647 ? -44.880 0.071 16.660 1.00 84.75 647 ILE A N 1
ATOM 4984 C CA . ILE A 1 647 ? -45.992 1.019 16.605 1.00 84.75 647 ILE A CA 1
ATOM 4985 C C . ILE A 1 647 ? -45.551 2.171 15.697 1.00 84.75 647 ILE A C 1
ATOM 4987 O O . ILE A 1 647 ? -44.672 2.949 16.045 1.00 84.75 647 ILE A O 1
ATOM 4991 N N . THR A 1 648 ? -46.151 2.271 14.511 1.00 83.31 648 THR A N 1
ATOM 4992 C CA . THR A 1 648 ? -45.709 3.185 13.437 1.00 83.31 648 THR A CA 1
ATOM 4993 C C . THR A 1 648 ? -46.338 4.579 13.496 1.00 83.31 648 THR A C 1
ATOM 4995 O O . THR A 1 648 ? -46.098 5.401 12.618 1.00 83.31 648 THR A O 1
ATOM 4998 N N . ASN A 1 649 ? -47.193 4.843 14.487 1.00 85.94 649 ASN A N 1
ATOM 4999 C CA . ASN A 1 649 ? -47.914 6.107 14.662 1.00 85.94 649 ASN A CA 1
ATOM 5000 C C . ASN A 1 649 ? -47.672 6.762 16.035 1.00 85.94 649 ASN A C 1
ATOM 5002 O O . ASN A 1 649 ? -48.366 7.720 16.378 1.00 85.94 649 ASN A O 1
ATOM 5006 N N . ARG A 1 650 ? -46.729 6.239 16.832 1.00 86.69 650 ARG A N 1
ATOM 5007 C CA . ARG A 1 650 ? -46.342 6.804 18.128 1.00 86.69 650 ARG A CA 1
ATOM 5008 C C . ARG A 1 650 ? -44.931 6.372 18.530 1.00 86.69 650 ARG A C 1
ATOM 5010 O O . ARG A 1 650 ? -44.620 5.186 18.548 1.00 86.69 650 ARG A O 1
ATOM 5017 N N . GLU A 1 651 ? -44.137 7.343 18.961 1.00 91.44 651 GLU A N 1
ATOM 5018 C CA . GLU A 1 651 ? -42.779 7.169 19.484 1.00 91.44 651 GLU A CA 1
ATOM 5019 C C . GLU A 1 651 ? -42.648 7.836 20.861 1.00 91.44 651 GLU A C 1
ATOM 5021 O O . GLU A 1 651 ? -43.546 8.567 21.300 1.00 91.44 651 GLU A O 1
ATOM 5026 N N . LEU A 1 652 ? -41.532 7.593 21.548 1.00 92.31 652 LEU A N 1
ATOM 5027 C CA . LEU A 1 652 ? -41.126 8.363 22.725 1.00 92.31 652 LEU A CA 1
ATOM 5028 C C . LEU A 1 652 ? -40.052 9.375 22.323 1.00 92.31 652 LEU A C 1
ATOM 5030 O O . LEU A 1 652 ? -39.132 9.037 21.585 1.00 92.31 652 LEU A O 1
ATOM 5034 N N . ALA A 1 653 ? -40.153 10.611 22.810 1.00 93.62 653 ALA A N 1
ATOM 5035 C CA . ALA A 1 653 ? -39.158 11.642 22.527 1.00 93.62 653 ALA A CA 1
ATOM 5036 C C . ALA A 1 653 ? -37.834 11.376 23.268 1.00 93.62 653 ALA A C 1
ATOM 5038 O O . ALA A 1 653 ? -37.835 10.822 24.373 1.00 93.62 653 ALA A O 1
ATOM 5039 N N . ALA A 1 654 ? -36.729 11.840 22.685 1.00 91.00 654 ALA A N 1
ATOM 5040 C CA . ALA A 1 654 ? -35.423 11.891 23.333 1.00 91.00 654 ALA A CA 1
ATOM 5041 C C . ALA A 1 654 ? -35.510 12.573 24.713 1.00 91.00 654 ALA A C 1
ATOM 5043 O O . ALA A 1 654 ? -36.250 13.546 24.884 1.00 91.00 654 ALA A O 1
ATOM 5044 N N . GLY A 1 655 ? -34.795 12.053 25.714 1.00 89.75 655 GLY A N 1
ATOM 5045 C CA . GLY A 1 655 ? -34.767 12.625 27.067 1.00 89.75 655 GLY A CA 1
ATOM 5046 C C . GLY A 1 655 ? -36.094 12.550 27.835 1.00 89.75 655 GLY A C 1
ATOM 5047 O O . GLY A 1 655 ? -36.225 13.191 28.879 1.00 89.75 655 GLY A O 1
ATOM 5048 N N . SER A 1 656 ? -37.103 11.824 27.330 1.00 94.06 656 SER A N 1
ATOM 5049 C CA . SER A 1 656 ? -38.400 11.709 28.005 1.00 94.06 656 SER A CA 1
ATOM 5050 C C . SER A 1 656 ? -38.395 10.644 29.107 1.00 94.06 656 SER A C 1
ATOM 5052 O O . SER A 1 656 ? -37.908 9.526 28.931 1.00 94.06 656 SER A O 1
ATOM 5054 N N . ASP A 1 657 ? -38.971 11.005 30.254 1.00 93.12 657 ASP A N 1
ATOM 5055 C CA . ASP A 1 657 ? -38.988 10.197 31.475 1.00 93.12 657 ASP A CA 1
ATOM 5056 C C . ASP A 1 657 ? -40.250 9.340 31.593 1.00 93.12 657 ASP A C 1
ATOM 5058 O O . ASP A 1 657 ? -41.368 9.862 31.575 1.00 93.12 657 ASP A O 1
ATOM 5062 N N . TRP A 1 658 ? -40.079 8.037 31.831 1.00 94.00 658 TRP A N 1
ATOM 5063 C CA . TRP A 1 658 ? -41.187 7.087 31.941 1.00 94.00 658 TRP A CA 1
ATOM 5064 C C . TRP A 1 658 ? -41.100 6.218 33.196 1.00 94.00 658 TRP A C 1
ATOM 5066 O O . TRP A 1 658 ? -40.045 5.725 33.604 1.00 94.00 658 TRP A O 1
ATOM 5076 N N . TYR A 1 659 ? -42.260 5.987 33.808 1.00 90.06 659 TYR A N 1
ATOM 5077 C CA . TYR A 1 659 ? -42.433 4.857 34.713 1.00 90.06 659 TYR A CA 1
ATOM 5078 C C . TYR A 1 659 ? -42.536 3.571 33.894 1.00 90.06 659 TYR A C 1
ATOM 5080 O O . TYR A 1 659 ? -43.131 3.570 32.819 1.00 90.06 659 TYR A O 1
ATOM 5088 N N . TYR A 1 660 ? -42.021 2.474 34.445 1.00 91.31 660 TYR A N 1
ATOM 5089 C CA . TYR A 1 660 ? -42.313 1.133 33.955 1.00 91.31 660 TYR A CA 1
ATOM 5090 C C . TYR A 1 660 ? -42.815 0.242 35.092 1.00 91.31 660 TYR A C 1
ATOM 5092 O O . TYR A 1 660 ? -42.390 0.398 36.246 1.00 91.31 660 TYR A O 1
ATOM 5100 N N . ASP A 1 661 ? -43.739 -0.663 34.766 1.00 87.56 661 ASP A N 1
ATOM 5101 C CA . ASP A 1 661 ? -44.378 -1.579 35.721 1.00 87.56 661 ASP A CA 1
ATOM 5102 C C . ASP A 1 661 ? -44.001 -3.054 35.498 1.00 87.56 661 ASP A C 1
ATOM 5104 O O . ASP A 1 661 ? -43.912 -3.818 36.460 1.00 87.56 661 ASP A O 1
ATOM 5108 N N . LYS A 1 662 ? -43.704 -3.433 34.251 1.00 91.25 662 LYS A N 1
ATOM 5109 C CA . LYS A 1 662 ? -43.261 -4.772 33.851 1.00 91.25 662 LYS A CA 1
ATOM 5110 C C . LYS A 1 662 ? -41.983 -4.734 33.020 1.00 91.25 662 LYS A C 1
ATOM 5112 O O . LYS A 1 662 ? -41.703 -3.759 32.317 1.00 91.25 662 LYS A O 1
ATOM 5117 N N . VAL A 1 663 ? -41.246 -5.837 33.089 1.00 89.69 663 VAL A N 1
ATOM 5118 C CA . VAL A 1 663 ? -40.074 -6.134 32.264 1.00 89.69 663 VAL A CA 1
ATOM 5119 C C . VAL A 1 663 ? -40.400 -7.363 31.420 1.00 89.69 663 VAL A C 1
ATOM 5121 O O . VAL A 1 663 ? -41.011 -8.306 31.916 1.00 89.69 663 VAL A O 1
ATOM 5124 N N . ALA A 1 664 ? -40.022 -7.355 30.146 1.00 84.94 664 ALA A N 1
ATOM 5125 C CA . ALA A 1 664 ? -40.130 -8.516 29.270 1.00 84.94 664 ALA A CA 1
ATOM 5126 C C . ALA A 1 664 ? -38.757 -8.883 28.711 1.00 84.94 664 ALA A C 1
ATOM 5128 O O . ALA A 1 664 ? -38.059 -8.014 28.197 1.00 84.94 664 ALA A O 1
ATOM 5129 N N . HIS A 1 665 ? -38.392 -10.159 28.786 1.00 76.00 665 HIS A N 1
ATOM 5130 C CA . HIS A 1 665 ? -37.157 -10.709 28.232 1.00 76.00 665 HIS A CA 1
ATOM 5131 C C . HIS A 1 665 ? -37.498 -11.623 27.053 1.00 76.00 665 HIS A C 1
ATOM 5133 O O . HIS A 1 665 ? -38.383 -12.474 27.175 1.00 76.00 665 HIS A O 1
ATOM 5139 N N . VAL A 1 666 ? -36.825 -11.450 25.913 1.00 67.69 666 VAL A N 1
ATOM 5140 C CA . VAL A 1 666 ? -37.108 -12.220 24.689 1.00 67.69 666 VAL A CA 1
ATOM 5141 C C . VAL A 1 666 ? -36.142 -13.404 24.539 1.00 67.69 666 VAL A C 1
ATOM 5143 O O . VAL A 1 666 ? -34.947 -13.273 24.785 1.00 67.69 666 VAL A O 1
ATOM 5146 N N . GLY A 1 667 ? -36.652 -14.584 24.188 1.00 60.69 667 GLY A N 1
ATOM 5147 C CA . GLY A 1 667 ? -35.906 -15.838 24.000 1.00 60.69 667 GLY A CA 1
ATOM 5148 C C . GLY A 1 667 ? -35.581 -16.617 25.289 1.00 60.69 667 GLY A C 1
ATOM 5149 O O . GLY A 1 667 ? -35.539 -17.845 25.273 1.00 60.69 667 GLY A O 1
ATOM 5150 N N . SER A 1 668 ? -35.385 -15.953 26.436 1.00 64.06 668 SER A N 1
ATOM 5151 C CA . SER A 1 668 ? -35.321 -16.613 27.760 1.00 64.06 668 SER A CA 1
ATOM 5152 C C . SER A 1 668 ? -35.542 -15.635 28.919 1.00 64.06 668 SER A C 1
ATOM 5154 O O . SER A 1 668 ? -35.265 -14.451 28.765 1.00 64.06 668 SER A O 1
ATOM 5156 N N . GLU A 1 669 ? -35.944 -16.135 30.096 1.00 60.81 669 GLU A N 1
ATOM 5157 C CA . GLU A 1 669 ? -36.159 -15.345 31.332 1.00 60.81 669 GLU A CA 1
ATOM 5158 C C . GLU A 1 669 ? -34.972 -14.456 31.742 1.00 60.81 669 GLU A C 1
ATOM 5160 O O . GLU A 1 669 ? -35.169 -13.437 32.393 1.00 60.81 669 GLU A O 1
ATOM 5165 N N . ASN A 1 670 ? -33.751 -14.826 31.341 1.00 59.31 670 ASN A N 1
ATOM 5166 C CA . ASN A 1 670 ? -32.505 -14.116 31.648 1.00 59.31 670 ASN A CA 1
ATOM 5167 C C . ASN A 1 670 ? -31.846 -13.540 30.377 1.00 59.31 670 ASN A C 1
ATOM 5169 O O . ASN A 1 670 ? -30.627 -13.574 30.247 1.00 59.31 670 ASN A O 1
ATOM 5173 N N . SER A 1 671 ? -32.641 -13.110 29.393 1.00 61.88 671 SER A N 1
ATOM 5174 C CA . SER A 1 671 ? -32.134 -12.519 28.145 1.00 61.88 671 SER A CA 1
ATOM 5175 C C . SER A 1 671 ? -31.879 -11.019 28.279 1.00 61.88 671 SER A C 1
ATOM 5177 O O . SER A 1 671 ? -32.712 -10.301 28.838 1.00 61.88 671 SER A O 1
ATOM 5179 N N . ASP A 1 672 ? -30.783 -10.532 27.700 1.00 58.91 672 ASP A N 1
ATOM 5180 C CA . ASP A 1 672 ? -30.483 -9.099 27.622 1.00 58.91 672 ASP A CA 1
ATOM 5181 C C . ASP A 1 672 ? -31.338 -8.363 26.576 1.00 58.91 672 ASP A C 1
ATOM 5183 O O . ASP A 1 672 ? -31.484 -7.140 26.666 1.00 58.91 672 ASP A O 1
ATOM 5187 N N . MET A 1 673 ? -32.018 -9.092 25.672 1.00 65.94 673 MET A N 1
ATOM 5188 C CA . MET A 1 673 ? -33.060 -8.542 24.794 1.00 65.94 673 MET A CA 1
ATOM 5189 C C . MET A 1 673 ? -34.327 -8.213 25.606 1.00 65.94 673 MET A C 1
ATOM 5191 O O . MET A 1 673 ? -35.349 -8.908 25.584 1.00 65.94 673 MET A O 1
ATOM 5195 N N . LYS A 1 674 ? -34.212 -7.140 26.383 1.00 82.81 674 LYS A N 1
ATOM 5196 C CA . LYS A 1 674 ? -35.128 -6.708 27.433 1.00 82.81 674 LYS A CA 1
ATOM 5197 C C . LYS A 1 674 ? -35.964 -5.516 26.967 1.00 82.81 674 LYS A C 1
ATOM 5199 O O . LYS A 1 674 ? -35.463 -4.608 26.308 1.00 82.81 674 LYS A O 1
ATOM 5204 N N . TYR A 1 675 ? -37.231 -5.489 27.360 1.00 92.19 675 TYR A N 1
ATOM 5205 C CA . TYR A 1 675 ? -38.173 -4.402 27.103 1.00 92.19 675 TYR A CA 1
ATOM 5206 C C . TYR A 1 675 ? -38.792 -3.919 28.417 1.00 92.19 675 TYR A C 1
ATOM 5208 O O . TYR A 1 675 ? -39.130 -4.721 29.291 1.00 92.19 675 TYR A O 1
ATOM 5216 N N . TYR A 1 676 ? -38.999 -2.610 28.535 1.00 93.31 676 TYR A N 1
ATOM 5217 C CA . TYR A 1 676 ? -39.707 -1.984 29.650 1.00 93.31 676 TYR A CA 1
ATOM 5218 C C . TYR A 1 676 ? -41.112 -1.573 29.204 1.00 93.31 676 TYR A C 1
ATOM 5220 O O . TYR A 1 676 ? -41.263 -0.897 28.183 1.00 93.31 676 TYR A O 1
ATOM 5228 N N . ARG A 1 677 ? -42.148 -1.956 29.961 1.00 94.94 677 ARG A N 1
ATOM 5229 C CA . ARG A 1 677 ? -43.529 -1.549 29.665 1.00 94.94 677 ARG A CA 1
ATOM 5230 C C . ARG A 1 677 ? -43.808 -0.155 30.211 1.00 94.94 677 ARG A C 1
ATOM 5232 O O . ARG A 1 677 ? -43.860 0.015 31.424 1.00 94.94 677 ARG A O 1
ATOM 5239 N N . VAL A 1 678 ? -44.023 0.815 29.324 1.00 94.00 678 VAL A N 1
ATOM 5240 C CA . VAL A 1 678 ? -44.273 2.227 29.680 1.00 94.00 678 VAL A CA 1
ATOM 5241 C C . VAL A 1 678 ? -45.759 2.591 29.721 1.00 94.00 678 VAL A C 1
ATOM 5243 O O . VAL A 1 678 ? -46.133 3.606 30.302 1.00 94.00 678 VAL A O 1
ATOM 5246 N N . SER A 1 679 ? -46.614 1.785 29.084 1.00 92.38 679 SER A N 1
ATOM 5247 C CA . SER A 1 679 ? -48.066 1.993 29.005 1.00 92.38 679 SER A CA 1
ATOM 5248 C C . SER A 1 679 ? -48.778 0.684 28.599 1.00 92.38 679 SER A C 1
ATOM 5250 O O . SER A 1 679 ? -48.153 -0.372 28.463 1.00 92.38 679 SER A O 1
ATOM 5252 N N . THR A 1 680 ? -50.107 0.706 28.469 1.00 92.12 680 THR A N 1
ATOM 5253 C CA . THR A 1 680 ? -50.944 -0.486 28.245 1.00 92.12 680 THR A CA 1
ATOM 5254 C C . THR A 1 680 ? -50.624 -1.153 26.907 1.00 92.12 680 THR A C 1
ATOM 5256 O O . THR A 1 680 ? -51.082 -0.724 25.855 1.00 92.12 680 THR A O 1
ATOM 5259 N N . ASN A 1 681 ? -49.857 -2.244 26.979 1.00 89.56 681 ASN A N 1
ATOM 5260 C CA . ASN A 1 681 ? -49.261 -2.941 25.837 1.00 89.56 681 ASN A CA 1
ATOM 5261 C C . ASN A 1 681 ? -48.341 -2.066 24.960 1.00 89.56 681 ASN A C 1
ATOM 5263 O O . ASN A 1 681 ? -48.253 -2.274 23.753 1.00 89.56 681 ASN A O 1
ATOM 5267 N N . GLU A 1 682 ? -47.636 -1.114 25.571 1.00 95.00 682 GLU A N 1
ATOM 5268 C CA . GLU A 1 682 ? -46.647 -0.272 24.896 1.00 95.00 682 GLU A CA 1
ATOM 5269 C C . GLU A 1 682 ? -45.301 -0.383 25.616 1.00 95.00 682 GLU A C 1
ATOM 5271 O O . GLU A 1 682 ? -45.198 -0.177 26.832 1.00 95.00 682 GLU A O 1
ATOM 5276 N N . TRP A 1 683 ? -44.276 -0.740 24.850 1.00 94.12 683 TRP A N 1
ATOM 5277 C CA . TRP A 1 683 ? -42.985 -1.207 25.338 1.00 94.12 683 TRP A CA 1
ATOM 5278 C C . TRP A 1 683 ? -41.843 -0.504 24.601 1.00 94.12 683 TRP A C 1
ATOM 5280 O O . TRP A 1 683 ? -41.936 -0.275 23.397 1.00 94.12 683 TRP A O 1
ATOM 5290 N N . VAL A 1 684 ? -40.748 -0.210 25.299 1.00 94.19 684 VAL A N 1
ATOM 5291 C CA . VAL A 1 684 ? -39.501 0.316 24.712 1.00 94.19 684 VAL A CA 1
ATOM 5292 C C . VAL A 1 684 ? -38.354 -0.658 24.979 1.00 94.19 684 VAL A C 1
ATOM 5294 O O . VAL A 1 684 ? -38.352 -1.330 26.016 1.00 94.19 684 VAL A O 1
ATOM 5297 N N . ARG A 1 685 ? -37.390 -0.772 24.056 1.00 89.06 685 ARG A N 1
ATOM 5298 C CA . ARG A 1 685 ? -36.207 -1.622 24.258 1.00 89.06 685 ARG A CA 1
ATOM 5299 C C . ARG A 1 685 ? -35.293 -1.034 25.329 1.00 89.06 685 ARG A C 1
ATOM 5301 O O . ARG A 1 685 ? -35.072 0.173 25.389 1.00 89.06 685 ARG A O 1
ATOM 5308 N N . ALA A 1 686 ? -34.719 -1.900 26.156 1.00 85.50 686 ALA A N 1
ATOM 5309 C CA . ALA A 1 686 ? -33.852 -1.500 27.257 1.00 85.50 686 ALA A CA 1
ATOM 5310 C C . ALA A 1 686 ? -32.473 -0.984 26.819 1.00 85.50 686 ALA A C 1
ATOM 5312 O O . ALA A 1 686 ? -31.796 -0.365 27.628 1.00 85.50 686 ALA A O 1
ATOM 5313 N N . ASN A 1 687 ? -32.067 -1.204 25.564 1.00 80.94 687 ASN A N 1
ATOM 5314 C CA . ASN A 1 687 ? -30.859 -0.610 24.982 1.00 80.94 687 ASN A CA 1
ATOM 5315 C C . ASN A 1 687 ? -31.105 0.776 24.348 1.00 80.94 687 ASN A C 1
ATOM 5317 O O . ASN A 1 687 ? -30.222 1.302 23.685 1.00 80.94 687 ASN A O 1
ATOM 5321 N N . GLN A 1 688 ? -32.299 1.356 24.525 1.00 85.88 688 GLN A N 1
ATOM 5322 C CA . GLN A 1 688 ? -32.663 2.705 24.064 1.00 85.88 688 GLN A CA 1
ATOM 5323 C C . GLN A 1 688 ? -33.012 3.653 25.233 1.00 85.88 688 GLN A C 1
ATOM 5325 O O . GLN A 1 688 ? -33.454 4.783 25.015 1.00 85.88 688 GLN A O 1
ATOM 5330 N N . ALA A 1 689 ? -32.870 3.184 26.479 1.00 90.31 689 ALA A N 1
ATOM 5331 C CA . ALA A 1 689 ? -33.256 3.914 27.681 1.00 90.31 689 ALA A CA 1
ATOM 5332 C C . ALA A 1 689 ? -32.484 3.426 28.917 1.00 90.31 689 ALA A C 1
ATOM 5334 O O . ALA A 1 689 ? -32.442 2.225 29.192 1.00 90.31 689 ALA A O 1
ATOM 5335 N N . TYR A 1 690 ? -31.948 4.350 29.714 1.00 90.19 690 TYR A N 1
ATOM 5336 C CA . TYR A 1 690 ? -31.234 4.025 30.951 1.00 90.19 690 TYR A CA 1
ATOM 5337 C C . TYR A 1 690 ? -32.172 3.965 32.162 1.00 90.19 690 TYR A C 1
ATOM 5339 O O . TYR A 1 690 ? -33.188 4.662 32.220 1.00 90.19 690 TYR A O 1
ATOM 5347 N N . LEU A 1 691 ? -31.820 3.141 33.155 1.00 90.38 691 LEU A N 1
ATOM 5348 C CA . LEU A 1 691 ? -32.504 3.104 34.450 1.00 90.38 691 LEU A CA 1
ATOM 5349 C C . LEU A 1 691 ? -32.041 4.269 35.327 1.00 90.38 691 LEU A C 1
ATOM 5351 O O . LEU A 1 691 ? -30.856 4.596 35.366 1.00 90.38 691 LEU A O 1
ATOM 5355 N N . TYR A 1 692 ? -32.965 4.870 36.078 1.00 91.56 692 TYR A N 1
ATOM 5356 C CA . TYR A 1 692 ? -32.627 5.942 37.013 1.00 91.56 692 TYR A CA 1
ATOM 5357 C C . TYR A 1 692 ? -33.551 6.007 38.240 1.00 91.56 692 TYR A C 1
ATOM 5359 O O . TYR A 1 692 ? -34.650 5.443 38.264 1.00 91.56 692 TYR A O 1
ATOM 5367 N N . GLN A 1 693 ? -33.111 6.734 39.271 1.00 89.81 693 GLN A N 1
ATOM 5368 C CA . GLN A 1 693 ? -33.934 7.168 40.405 1.00 89.81 693 GLN A CA 1
ATOM 5369 C C . GLN A 1 693 ? -33.878 8.703 40.559 1.00 89.81 693 GLN A C 1
ATOM 5371 O O . GLN A 1 693 ? -32.774 9.258 40.571 1.00 89.81 693 GLN A O 1
ATOM 5376 N N . PRO A 1 694 ? -35.021 9.413 40.683 1.00 89.94 694 PRO A N 1
ATOM 5377 C CA . PRO A 1 694 ? -35.033 10.840 41.011 1.00 89.94 694 PRO A CA 1
ATOM 5378 C C . PRO A 1 694 ? -34.311 11.079 42.343 1.00 89.94 694 PRO A C 1
ATOM 5380 O O . PRO A 1 694 ? -34.652 10.454 43.346 1.00 89.94 694 PRO A O 1
ATOM 5383 N N . ASN A 1 695 ? -33.308 11.956 42.358 1.00 90.94 695 ASN A N 1
ATOM 5384 C CA . ASN A 1 695 ? -32.403 12.122 43.492 1.00 90.94 695 ASN A CA 1
ATOM 5385 C C . ASN A 1 695 ? -31.801 13.536 43.490 1.00 90.94 695 ASN A C 1
ATOM 5387 O O . ASN A 1 695 ? -30.749 13.768 42.897 1.00 90.94 695 ASN A O 1
ATOM 5391 N N . LYS A 1 696 ? -32.502 14.485 44.125 1.00 94.31 696 LYS A N 1
ATOM 5392 C CA . LYS A 1 696 ? -32.102 15.898 44.174 1.00 94.31 696 LYS A CA 1
ATOM 5393 C C . LYS A 1 696 ? -31.089 16.152 45.286 1.00 94.31 696 LYS A C 1
ATOM 5395 O O . LYS A 1 696 ? -31.440 16.207 46.466 1.00 94.31 696 LYS A O 1
ATOM 5400 N N . VAL A 1 697 ? -29.827 16.309 44.901 1.00 95.69 697 VAL A N 1
ATOM 5401 C CA . VAL A 1 697 ? -28.692 16.480 45.817 1.00 95.69 697 VAL A CA 1
ATOM 5402 C C . VAL A 1 697 ? -27.683 17.484 45.275 1.00 95.69 697 VAL A C 1
ATOM 5404 O O . VAL A 1 697 ? -27.561 17.684 44.068 1.00 95.69 697 VAL A O 1
ATOM 5407 N N . ILE A 1 698 ? -26.913 18.085 46.181 1.00 95.38 698 ILE A N 1
ATOM 5408 C CA . ILE A 1 698 ? -25.637 18.708 45.838 1.00 95.38 698 ILE A CA 1
ATOM 5409 C C . ILE A 1 698 ? -24.533 17.693 46.132 1.00 95.38 698 ILE A C 1
ATOM 5411 O O . ILE A 1 698 ? -24.404 17.201 47.261 1.00 95.38 698 ILE A O 1
ATOM 5415 N N . ILE A 1 699 ? -23.734 17.395 45.112 1.00 97.38 699 ILE A N 1
ATOM 5416 C CA . ILE A 1 699 ? -22.564 16.521 45.188 1.00 97.38 699 ILE A CA 1
ATOM 5417 C C . ILE A 1 699 ? -21.285 17.355 45.113 1.00 97.38 699 ILE A C 1
ATOM 5419 O O . ILE A 1 699 ? -21.252 18.376 44.433 1.00 97.38 699 ILE A O 1
ATOM 5423 N N . ARG A 1 700 ? -20.223 16.905 45.782 1.00 95.06 700 ARG A N 1
ATOM 5424 C CA . ARG A 1 700 ? -18.870 17.456 45.665 1.00 95.06 700 ARG A CA 1
ATOM 5425 C C . ARG A 1 700 ? -17.951 16.436 45.009 1.00 95.06 700 ARG A C 1
ATOM 5427 O O . ARG A 1 700 ? -17.914 15.286 45.446 1.00 95.06 700 ARG A O 1
ATOM 5434 N N . THR A 1 701 ? -17.182 16.837 44.003 1.00 92.62 701 THR A N 1
ATOM 5435 C CA . THR A 1 701 ? -16.137 15.977 43.428 1.00 92.62 701 THR A CA 1
ATOM 5436 C C . THR A 1 701 ? -15.001 15.765 44.426 1.00 92.62 701 THR A C 1
ATOM 5438 O O . THR A 1 701 ? -14.574 16.691 45.119 1.00 92.62 701 THR A O 1
ATOM 5441 N N . LYS A 1 702 ? -14.486 14.538 44.523 1.00 87.31 702 LYS A N 1
ATOM 5442 C CA . LYS A 1 702 ? -13.343 14.229 45.393 1.00 87.31 702 LYS A CA 1
ATOM 5443 C C . LYS A 1 702 ? -12.071 14.935 44.907 1.00 87.31 702 LYS A C 1
ATOM 5445 O O . LYS A 1 702 ? -11.944 15.282 43.734 1.00 87.31 702 LYS A O 1
ATOM 5450 N N . ALA A 1 703 ? -11.108 15.098 45.811 1.00 78.81 703 ALA A N 1
ATOM 5451 C CA . ALA A 1 703 ? -9.776 15.608 45.496 1.00 78.81 703 ALA A CA 1
ATOM 5452 C C . ALA A 1 703 ? -9.003 14.705 44.501 1.00 78.81 703 ALA A C 1
ATOM 5454 O O . ALA A 1 703 ? -9.470 13.630 44.103 1.00 78.81 703 ALA A O 1
ATOM 5455 N N . GLY A 1 704 ? -7.800 15.139 44.115 1.00 82.75 704 GLY A N 1
ATOM 5456 C CA . GLY A 1 704 ? -6.941 14.453 43.145 1.00 82.75 704 GLY A CA 1
ATOM 5457 C C . GLY A 1 704 ? -7.177 14.953 41.721 1.00 82.75 704 GLY A C 1
ATOM 5458 O O . GLY A 1 704 ? -7.403 16.143 41.524 1.00 82.75 704 GLY A O 1
ATOM 5459 N N . ALA A 1 705 ? -7.126 14.054 40.737 1.00 73.94 705 ALA A N 1
ATOM 5460 C CA . ALA A 1 705 ? -7.402 14.381 39.338 1.00 73.94 705 ALA A CA 1
ATOM 5461 C C . ALA A 1 705 ? -8.860 14.861 39.113 1.00 73.94 705 ALA A C 1
ATOM 5463 O O . ALA A 1 705 ? -9.741 14.493 39.909 1.00 73.94 705 ALA A O 1
ATOM 5464 N N . PRO A 1 706 ? -9.130 15.630 38.034 1.00 71.44 706 PRO A N 1
ATOM 5465 C CA . PRO A 1 706 ? -10.482 15.882 37.527 1.00 71.44 706 PRO A CA 1
ATOM 5466 C C . PRO A 1 706 ? -11.268 14.585 37.320 1.00 71.44 706 PRO A C 1
ATOM 5468 O O . PRO A 1 706 ? -10.684 13.520 37.118 1.00 71.44 706 PRO A O 1
ATOM 5471 N N . LYS A 1 707 ? -12.597 14.661 37.404 1.00 84.94 707 LYS A N 1
ATOM 5472 C CA . LYS A 1 707 ? -13.472 13.490 37.290 1.00 84.94 707 LYS A CA 1
ATOM 5473 C C . LYS A 1 707 ? -13.990 13.380 35.869 1.00 84.94 707 LYS A C 1
ATOM 5475 O O . LYS A 1 707 ? -14.500 14.359 35.318 1.00 84.94 707 LYS A O 1
ATOM 5480 N N . GLN A 1 708 ? -13.830 12.191 35.299 1.00 87.38 708 GLN A N 1
ATOM 5481 C CA . GLN A 1 708 ? -14.351 11.875 33.981 1.00 87.38 708 GLN A CA 1
ATOM 5482 C C . GLN A 1 708 ? -15.881 11.907 34.016 1.00 87.38 708 GLN A C 1
ATOM 5484 O O . GLN A 1 708 ? -16.504 11.448 34.978 1.00 87.38 708 GLN A O 1
ATOM 5489 N N . LEU A 1 709 ? -16.464 12.460 32.959 1.00 86.69 709 LEU A N 1
ATOM 5490 C CA . LEU A 1 709 ? -17.893 12.409 32.700 1.00 86.69 709 LEU A CA 1
ATOM 5491 C C . LEU A 1 709 ? -18.196 11.275 31.715 1.00 86.69 709 LEU A C 1
ATOM 5493 O O . LEU A 1 709 ? -17.396 10.992 30.820 1.00 86.69 709 LEU A O 1
ATOM 5497 N N . ILE A 1 710 ? -19.354 10.643 31.864 1.00 84.25 710 ILE A N 1
ATOM 5498 C CA . ILE A 1 710 ? -19.912 9.721 30.872 1.00 84.25 710 ILE A CA 1
ATOM 5499 C C . ILE A 1 710 ? -21.268 10.224 30.387 1.00 84.25 710 ILE A C 1
ATOM 5501 O O . ILE A 1 710 ? -21.956 10.956 31.106 1.00 84.25 710 ILE A O 1
ATOM 5505 N N . HIS A 1 711 ? -21.652 9.816 29.188 1.00 88.25 711 HIS A N 1
ATOM 5506 C CA . HIS A 1 711 ? -23.012 9.946 28.689 1.00 88.25 711 HIS A CA 1
ATOM 5507 C C . HIS A 1 711 ? -23.885 8.786 29.200 1.00 88.25 711 HIS A C 1
ATOM 5509 O O . HIS A 1 711 ? -23.378 7.785 29.717 1.00 88.25 711 HIS A O 1
ATOM 5515 N N . ALA A 1 712 ? -25.209 8.913 29.110 1.00 85.56 712 ALA A N 1
ATOM 5516 C CA . ALA A 1 712 ? -26.153 7.930 29.648 1.00 85.56 712 ALA A CA 1
ATOM 5517 C C . ALA A 1 712 ? -26.036 6.540 28.991 1.00 85.56 712 ALA A C 1
ATOM 5519 O O . ALA A 1 712 ? -26.325 5.521 29.617 1.00 85.56 712 ALA A O 1
ATOM 5520 N N . GLU A 1 713 ? -25.608 6.489 27.735 1.00 79.56 713 GLU A N 1
ATOM 5521 C CA . GLU A 1 713 ? -25.297 5.275 26.976 1.00 79.56 713 GLU A CA 1
ATOM 5522 C C . GLU A 1 713 ? -24.000 4.568 27.426 1.00 79.56 713 GLU A C 1
ATOM 5524 O O . GLU A 1 713 ? -23.730 3.452 26.990 1.00 79.56 713 GLU A O 1
ATOM 5529 N N . GLY A 1 714 ? -23.208 5.178 28.319 1.00 74.69 714 GLY A N 1
ATOM 5530 C CA . GLY A 1 714 ? -21.964 4.614 28.857 1.00 74.69 714 GLY A CA 1
ATOM 5531 C C . GLY A 1 714 ? -20.681 5.043 28.135 1.00 74.69 714 GLY A C 1
ATOM 5532 O O . GLY A 1 714 ? -19.592 4.669 28.570 1.00 74.69 714 GLY A O 1
ATOM 5533 N N . THR A 1 715 ? -20.778 5.842 27.069 1.00 75.12 715 THR A N 1
ATOM 5534 C CA . THR A 1 715 ? -19.627 6.454 26.382 1.00 75.12 715 THR A CA 1
ATOM 5535 C C . THR A 1 715 ? -18.989 7.559 27.234 1.00 75.12 715 THR A C 1
ATOM 5537 O O . THR A 1 715 ? -19.630 8.134 28.114 1.00 75.12 715 THR A O 1
ATOM 5540 N N . LEU A 1 716 ? -17.709 7.874 27.005 1.00 76.00 716 LEU A N 1
ATOM 5541 C CA . LEU A 1 716 ? -17.041 8.976 27.708 1.00 76.00 716 LEU A CA 1
ATOM 5542 C C . LEU A 1 716 ? -17.445 10.322 27.101 1.00 76.00 716 LEU A C 1
ATOM 5544 O O . LEU A 1 716 ? -17.350 10.499 25.891 1.00 76.00 716 LEU A O 1
ATOM 5548 N N . ALA A 1 717 ? -17.791 11.299 27.940 1.00 74.94 717 ALA A N 1
ATOM 5549 C CA . ALA A 1 717 ? -17.932 12.677 27.488 1.00 74.94 717 ALA A CA 1
ATOM 5550 C C . ALA A 1 717 ? -16.539 13.303 27.315 1.00 74.94 717 ALA A C 1
ATOM 5552 O O . ALA A 1 717 ? -15.826 13.572 28.285 1.00 74.94 717 ALA A O 1
ATOM 5553 N N . THR A 1 718 ? -16.135 13.491 26.060 1.00 71.94 718 THR A N 1
ATOM 5554 C CA . THR A 1 718 ? -14.798 13.967 25.663 1.00 71.94 718 THR A CA 1
ATOM 5555 C C . THR A 1 718 ? -14.665 15.489 25.686 1.00 71.94 718 THR A C 1
ATOM 5557 O O . THR A 1 718 ? -13.560 16.007 25.825 1.00 71.94 718 THR A O 1
ATOM 5560 N N . SER A 1 719 ? -15.781 16.218 25.605 1.00 66.69 719 SER A N 1
ATOM 5561 C CA . SER A 1 719 ? -15.813 17.685 25.542 1.00 66.69 719 SER A CA 1
ATOM 5562 C C . SER A 1 719 ? -15.297 18.376 26.810 1.00 66.69 719 SER A C 1
ATOM 5564 O O . SER A 1 719 ? -14.813 19.507 26.731 1.00 66.69 719 SER A O 1
ATOM 5566 N N . ARG A 1 720 ? -15.412 17.733 27.984 1.00 77.25 720 ARG A N 1
ATOM 5567 C CA . ARG A 1 720 ? -14.952 18.267 29.278 1.00 77.25 720 ARG A CA 1
ATOM 5568 C C . ARG A 1 720 ? -14.880 17.211 30.387 1.00 77.25 720 ARG A C 1
ATOM 5570 O O . ARG A 1 720 ? -15.672 16.277 30.442 1.00 77.25 720 ARG A O 1
ATOM 5577 N N . MET A 1 721 ? -13.999 17.452 31.357 1.00 79.12 721 MET A N 1
ATOM 5578 C CA . MET A 1 721 ? -14.011 16.809 32.681 1.00 79.12 721 MET A CA 1
ATOM 5579 C C . MET A 1 721 ? -14.479 17.813 33.745 1.00 79.12 721 MET A C 1
ATOM 5581 O O . MET A 1 721 ? -14.390 19.024 33.529 1.00 79.12 721 MET A O 1
ATOM 5585 N N . ILE A 1 722 ? -14.908 17.346 34.925 1.00 79.31 722 ILE A N 1
ATOM 5586 C CA . ILE A 1 722 ? -15.237 18.243 36.050 1.00 79.31 722 ILE A CA 1
ATOM 5587 C C . ILE A 1 722 ? -14.114 18.308 37.092 1.00 79.31 722 ILE A C 1
ATOM 5589 O O . ILE A 1 722 ? -13.601 17.292 37.562 1.00 79.31 722 ILE A O 1
ATOM 5593 N N . SER A 1 723 ? -13.721 19.527 37.463 1.00 79.94 723 SER A N 1
ATOM 5594 C CA . SER A 1 723 ? -12.594 19.792 38.366 1.00 79.94 723 SER A CA 1
ATOM 5595 C C . SER A 1 723 ? -12.772 19.160 39.757 1.00 79.94 723 SER A C 1
ATOM 5597 O O . SER A 1 723 ? -13.900 19.085 40.257 1.00 79.94 723 SER A O 1
ATOM 5599 N N . PRO A 1 724 ? -11.685 18.744 40.432 1.00 81.44 724 PRO A N 1
ATOM 5600 C CA . PRO A 1 724 ? -11.739 18.206 41.794 1.00 81.44 724 PRO A CA 1
ATOM 5601 C C . PRO A 1 724 ? -12.204 19.264 42.811 1.00 81.44 724 PRO A C 1
ATOM 5603 O O . PRO A 1 724 ? -11.953 20.454 42.636 1.00 81.44 724 PRO A O 1
ATOM 5606 N N . ASN A 1 725 ? -12.825 18.826 43.911 1.00 87.69 725 ASN A N 1
ATOM 5607 C CA . ASN A 1 725 ? -13.345 19.673 44.995 1.00 87.69 725 ASN A CA 1
ATOM 5608 C C . ASN A 1 725 ? -14.388 20.735 44.572 1.00 87.69 725 ASN A C 1
ATOM 5610 O O . ASN A 1 725 ? -14.525 21.754 45.249 1.00 87.69 725 ASN A O 1
ATOM 5614 N N . THR A 1 726 ? -15.138 20.506 43.489 1.00 90.38 726 THR A N 1
ATOM 5615 C CA . THR A 1 726 ? -16.210 21.405 43.017 1.00 90.38 726 THR A CA 1
ATOM 5616 C C . THR A 1 726 ? -17.603 20.864 43.343 1.00 90.38 726 THR A C 1
ATOM 5618 O O . THR A 1 726 ? -17.804 19.649 43.396 1.00 90.38 726 THR A O 1
ATOM 5621 N N . ASP A 1 727 ? -18.555 21.772 43.575 1.00 96.12 727 ASP A N 1
ATOM 5622 C CA . ASP A 1 727 ? -19.948 21.453 43.910 1.00 96.12 727 ASP A CA 1
ATOM 5623 C C . ASP A 1 727 ? -20.838 21.474 42.664 1.00 96.12 727 ASP A C 1
ATOM 5625 O O . ASP A 1 727 ? -20.836 22.449 41.914 1.00 96.12 727 ASP A O 1
ATOM 5629 N N . TRP A 1 728 ? -21.644 20.428 42.491 1.00 95.56 728 TRP A N 1
ATOM 5630 C CA . TRP A 1 728 ? -22.577 20.263 41.378 1.00 95.56 728 TRP A CA 1
ATOM 5631 C C . TRP A 1 728 ? -23.975 19.934 41.897 1.00 95.56 728 TRP A C 1
ATOM 5633 O O . TRP A 1 728 ? -24.137 19.184 42.861 1.00 95.56 728 TRP A O 1
ATOM 5643 N N . TYR A 1 729 ? -24.998 20.489 41.249 1.00 96.00 729 TYR A N 1
ATOM 5644 C CA . TYR A 1 729 ? -26.376 20.040 41.426 1.00 96.00 729 TYR A CA 1
ATOM 5645 C C . TYR A 1 729 ? -26.606 18.780 40.589 1.00 96.00 729 TYR A C 1
ATOM 5647 O O . TYR A 1 729 ? -26.185 18.723 39.436 1.00 96.00 729 TYR A O 1
ATOM 5655 N N . SER A 1 730 ? -27.300 17.802 41.166 1.00 96.50 730 SER A N 1
ATOM 5656 C CA . SER A 1 730 ? -27.772 16.603 40.480 1.00 96.50 730 SER A CA 1
ATOM 5657 C C . SER A 1 730 ? -29.250 16.404 40.785 1.00 96.50 730 SER A C 1
ATOM 5659 O O . SER A 1 730 ? -29.677 16.562 41.929 1.00 96.50 730 SER A O 1
ATOM 5661 N N . ASP A 1 731 ? -30.035 16.047 39.768 1.00 93.44 731 ASP A N 1
ATOM 5662 C CA . ASP A 1 731 ? -31.480 15.822 39.882 1.00 93.44 731 ASP A CA 1
ATOM 5663 C C . ASP A 1 731 ? -31.887 14.342 39.883 1.00 93.44 731 ASP A C 1
ATOM 5665 O O . ASP A 1 731 ? -32.962 13.995 40.387 1.00 93.44 731 ASP A O 1
ATOM 5669 N N . LEU A 1 732 ? -31.027 13.471 39.355 1.00 93.69 732 LEU A N 1
ATOM 5670 C CA . LEU A 1 732 ? -31.191 12.022 39.361 1.00 93.69 732 LEU A CA 1
ATOM 5671 C C . LEU A 1 732 ? -29.864 11.276 39.519 1.00 93.69 732 LEU A C 1
ATOM 5673 O O . LEU A 1 732 ? -28.785 11.815 39.271 1.00 93.69 732 LEU A O 1
ATOM 5677 N N . ILE A 1 733 ? -29.970 10.009 39.915 1.00 93.06 733 ILE A N 1
ATOM 5678 C CA . ILE A 1 733 ? -28.880 9.036 39.854 1.00 93.06 733 ILE A CA 1
ATOM 5679 C C . ILE A 1 733 ? -29.262 7.933 38.856 1.00 93.06 733 ILE A C 1
ATOM 5681 O O . ILE A 1 733 ? -30.313 7.302 38.996 1.00 93.06 733 ILE A O 1
ATOM 5685 N N . GLY A 1 734 ? -28.448 7.760 37.817 1.00 90.62 734 GLY A N 1
ATOM 5686 C CA . GLY A 1 734 ? -28.570 6.704 36.813 1.00 90.62 734 GLY A CA 1
ATOM 5687 C C . GLY A 1 734 ? -27.879 5.412 37.252 1.00 90.62 734 GLY A C 1
ATOM 5688 O O . GLY A 1 734 ? -26.973 5.441 38.087 1.00 90.62 734 GLY A O 1
ATOM 5689 N N . ASP A 1 735 ? -28.315 4.296 36.675 1.00 86.75 735 ASP A N 1
ATOM 5690 C CA . ASP A 1 735 ? -27.711 2.961 36.774 1.00 86.75 735 ASP A CA 1
ATOM 5691 C C . ASP A 1 735 ? -27.143 2.629 35.383 1.00 86.75 735 ASP A C 1
ATOM 5693 O O . ASP A 1 735 ? -27.900 2.292 34.468 1.00 86.75 735 ASP A O 1
ATOM 5697 N N . LEU A 1 736 ? -25.840 2.862 35.191 1.00 83.25 736 LEU A N 1
ATOM 5698 C CA . LEU A 1 736 ? -25.173 2.918 33.885 1.00 83.25 736 LEU A CA 1
ATOM 5699 C C . LEU A 1 736 ? -24.006 1.915 33.857 1.00 83.25 736 LEU A C 1
ATOM 5701 O O . LEU A 1 736 ? -23.050 2.043 34.623 1.00 83.25 736 LEU A O 1
ATOM 5705 N N . GLY A 1 737 ? -24.073 0.912 32.977 1.00 68.06 737 GLY A N 1
ATOM 5706 C CA . GLY A 1 737 ? -23.048 -0.134 32.884 1.00 68.06 737 GLY A CA 1
ATOM 5707 C C . GLY A 1 737 ? -22.866 -0.894 34.205 1.00 68.06 737 GLY A C 1
ATOM 5708 O O . GLY A 1 737 ? -23.803 -1.514 34.701 1.00 68.06 737 GLY A O 1
ATOM 5709 N N . GLU A 1 738 ? -21.661 -0.839 34.778 1.00 63.00 738 GLU A N 1
ATOM 5710 C CA . GLU A 1 738 ? -21.306 -1.536 36.025 1.00 63.00 738 GLU A CA 1
ATOM 5711 C C . GLU A 1 738 ? -21.568 -0.723 37.312 1.00 63.00 738 GLU A C 1
ATOM 5713 O O . GLU A 1 738 ? -21.200 -1.163 38.405 1.00 63.00 738 GLU A O 1
ATOM 5718 N N . GLY A 1 739 ? -22.177 0.469 37.240 1.00 78.81 739 GLY A N 1
ATOM 5719 C CA . GLY A 1 739 ? -22.303 1.316 38.428 1.00 78.81 739 GLY A CA 1
ATOM 5720 C C . GLY A 1 739 ? -23.347 2.427 38.386 1.00 78.81 739 GLY A C 1
ATOM 5721 O O . GLY A 1 739 ? -24.065 2.642 37.416 1.00 78.81 739 GLY A O 1
ATOM 5722 N N . GLN A 1 740 ? -23.410 3.169 39.492 1.00 91.12 740 GLN A N 1
ATOM 5723 C CA . GLN A 1 740 ? -24.329 4.294 39.659 1.00 91.12 740 GLN A CA 1
ATOM 5724 C C . GLN A 1 740 ? -23.628 5.633 39.435 1.00 91.12 740 GLN A C 1
ATOM 5726 O O . GLN A 1 740 ? -22.524 5.852 39.939 1.00 91.12 740 GLN A O 1
ATOM 5731 N N . TYR A 1 741 ? -24.296 6.553 38.741 1.00 94.94 741 TYR A N 1
ATOM 5732 C CA . TYR A 1 741 ? -23.726 7.840 38.337 1.00 94.94 741 TYR A CA 1
ATOM 5733 C C . TYR A 1 741 ? -24.722 8.987 38.552 1.00 94.94 741 TYR A C 1
ATOM 5735 O O . TYR A 1 741 ? -25.915 8.841 38.296 1.00 94.94 741 TYR A O 1
ATOM 5743 N N . TYR A 1 742 ? -24.246 10.139 39.018 1.00 96.25 742 TYR A N 1
ATOM 5744 C CA . TYR A 1 742 ? -25.059 11.343 39.217 1.00 96.25 742 TYR A CA 1
ATOM 5745 C C . TYR A 1 742 ? -25.073 12.208 37.960 1.00 96.25 742 TYR A C 1
ATOM 5747 O O . TYR A 1 742 ? -24.005 12.498 37.422 1.00 96.25 742 TYR A O 1
ATOM 5755 N N . ARG A 1 743 ? -26.255 12.657 37.524 1.00 96.12 743 ARG A N 1
ATOM 5756 C CA . ARG A 1 743 ? -26.383 13.564 36.375 1.00 96.12 743 ARG A CA 1
ATOM 5757 C C . ARG A 1 743 ? -25.958 14.986 36.749 1.00 96.12 743 ARG A C 1
ATOM 5759 O O . ARG A 1 743 ? -26.410 15.511 37.758 1.00 96.12 743 ARG A O 1
ATOM 5766 N N . VAL A 1 744 ? -25.130 15.621 35.921 1.00 94.62 744 VAL A N 1
ATOM 5767 C CA . VAL A 1 744 ? -24.636 17.002 36.106 1.00 94.62 744 VAL A CA 1
ATOM 5768 C C . VAL A 1 744 ? -24.928 17.934 34.920 1.00 94.62 744 VAL A C 1
ATOM 5770 O O . VAL A 1 744 ? -24.890 19.152 35.090 1.00 94.62 744 VAL A O 1
ATOM 5773 N N . ALA A 1 745 ? -25.282 17.391 33.751 1.00 92.12 745 ALA A N 1
ATOM 5774 C CA . ALA A 1 745 ? -25.908 18.115 32.636 1.00 92.12 745 ALA A CA 1
ATOM 5775 C C . ALA A 1 745 ? -26.819 17.170 31.826 1.00 92.12 745 ALA A C 1
ATOM 5777 O O . ALA A 1 745 ? -26.932 15.994 32.166 1.00 92.12 745 ALA A O 1
ATOM 5778 N N . THR A 1 746 ? -27.471 17.669 30.767 1.00 86.69 746 THR A N 1
ATOM 5779 C CA . THR A 1 746 ? -28.520 16.970 29.989 1.00 86.69 746 THR A CA 1
ATOM 5780 C C . THR A 1 746 ? -28.201 15.504 29.681 1.00 86.69 746 THR A C 1
ATOM 5782 O O . THR A 1 746 ? -29.029 14.642 29.983 1.00 86.69 746 THR A O 1
ATOM 5785 N N . ASN A 1 747 ? -26.991 15.230 29.179 1.00 90.50 747 ASN A N 1
ATOM 5786 C CA . ASN A 1 747 ? -26.449 13.883 28.989 1.00 90.50 747 ASN A CA 1
ATOM 5787 C C . ASN A 1 747 ? -25.054 13.714 29.614 1.00 90.50 747 ASN A C 1
ATOM 5789 O O . ASN A 1 747 ? -24.177 13.115 29.010 1.00 90.50 747 ASN A O 1
ATOM 5793 N N . GLU A 1 748 ? -24.789 14.285 30.789 1.00 93.19 748 GLU A N 1
ATOM 5794 C CA . GLU A 1 748 ? -23.474 14.150 31.435 1.00 93.19 748 GLU A CA 1
ATOM 5795 C C . GLU A 1 748 ? -23.607 13.640 32.862 1.00 93.19 748 GLU A C 1
ATOM 5797 O O . GLU A 1 748 ? -24.384 14.175 33.658 1.00 93.19 748 GLU A O 1
ATOM 5802 N N . PHE A 1 749 ? -22.811 12.629 33.196 1.00 94.50 749 PHE A N 1
ATOM 5803 C CA . PHE A 1 749 ? -22.903 11.876 34.436 1.00 94.50 749 PHE A CA 1
ATOM 5804 C C . PHE A 1 749 ? -21.521 11.654 35.062 1.00 94.50 749 PHE A C 1
ATOM 5806 O O . PHE A 1 749 ? -20.579 11.263 34.379 1.00 94.50 749 PHE A O 1
ATOM 5813 N N . VAL A 1 750 ? -21.398 11.842 36.379 1.00 94.12 750 VAL A N 1
ATOM 5814 C CA . VAL A 1 750 ? -20.176 11.539 37.149 1.00 94.12 750 VAL A CA 1
ATOM 5815 C C . VAL A 1 750 ? -20.374 10.307 38.031 1.00 94.12 750 VAL A C 1
ATOM 5817 O O . VAL A 1 750 ? -21.425 10.132 38.652 1.00 94.12 750 VAL A O 1
ATOM 5820 N N . ASN A 1 751 ? -19.356 9.450 38.116 1.00 93.69 751 ASN A N 1
ATOM 5821 C CA . ASN A 1 751 ? -19.402 8.225 38.913 1.00 93.69 751 ASN A CA 1
ATOM 5822 C C . ASN A 1 751 ? -19.677 8.531 40.399 1.00 93.69 751 ASN A C 1
ATOM 5824 O O . ASN A 1 751 ? -19.014 9.371 41.013 1.00 93.69 751 ASN A O 1
ATOM 5828 N N . LYS A 1 752 ? -20.624 7.809 41.016 1.00 93.00 752 LYS A N 1
ATOM 5829 C CA . LYS A 1 752 ? -20.922 7.881 42.460 1.00 93.00 752 LYS A CA 1
ATOM 5830 C C . LYS A 1 752 ? -19.679 7.640 43.326 1.00 93.00 752 LYS A C 1
ATOM 5832 O O . LYS A 1 752 ? -19.588 8.190 44.423 1.00 93.00 752 LYS A O 1
ATOM 5837 N N . ALA A 1 753 ? -18.723 6.845 42.846 1.00 90.81 753 ALA A N 1
ATOM 5838 C CA . ALA A 1 753 ? -17.450 6.589 43.509 1.00 90.81 753 ALA A CA 1
ATOM 5839 C C . ALA A 1 753 ? -16.501 7.805 43.518 1.00 90.81 753 ALA A C 1
ATOM 5841 O O . ALA A 1 753 ? -15.653 7.884 44.406 1.00 90.81 753 ALA A O 1
ATOM 5842 N N . ASP A 1 754 ? -16.662 8.775 42.615 1.00 90.75 754 ASP A N 1
ATOM 5843 C CA . ASP A 1 754 ? -15.792 9.955 42.481 1.00 90.75 754 ASP A CA 1
ATOM 5844 C C . ASP A 1 754 ? -16.298 11.209 43.203 1.00 90.75 754 ASP A C 1
ATOM 5846 O O . ASP A 1 754 ? -15.603 12.229 43.255 1.00 90.75 754 ASP A O 1
ATOM 5850 N N . VAL A 1 755 ? -17.482 11.132 43.813 1.00 93.56 755 VAL A N 1
ATOM 5851 C CA . VAL A 1 755 ? -18.136 12.253 44.498 1.00 93.56 755 VAL A CA 1
ATOM 5852 C C . VAL A 1 755 ? -18.533 11.913 45.936 1.00 93.56 755 VAL A C 1
ATOM 5854 O O . VAL A 1 755 ? -18.473 10.763 46.376 1.00 93.56 755 VAL A O 1
ATOM 5857 N N . THR A 1 756 ? -18.957 12.922 46.690 1.00 93.94 756 THR A N 1
ATOM 5858 C CA . THR A 1 756 ? -19.691 12.771 47.951 1.00 93.94 756 THR A CA 1
ATOM 5859 C C . THR A 1 756 ? -20.961 13.617 47.915 1.00 93.94 756 THR A C 1
ATOM 5861 O O . THR A 1 756 ? -20.942 14.751 47.447 1.00 93.94 756 THR A O 1
ATOM 5864 N N . VAL A 1 757 ? -22.083 13.089 48.413 1.00 95.50 757 VAL A N 1
ATOM 5865 C CA . VAL A 1 757 ? -23.285 13.908 48.650 1.00 95.50 757 VAL A CA 1
ATOM 5866 C C . VAL A 1 757 ? -23.005 14.804 49.851 1.00 95.50 757 VAL A C 1
ATOM 5868 O O . VAL A 1 757 ? -22.704 14.293 50.929 1.00 95.50 757 VAL A O 1
ATOM 5871 N N . ILE A 1 758 ? -23.094 16.123 49.672 1.00 93.38 758 ILE A N 1
ATOM 5872 C CA . ILE A 1 758 ? -22.846 17.094 50.750 1.00 93.38 758 ILE A CA 1
ATOM 5873 C C . ILE A 1 758 ? -24.136 17.661 51.354 1.00 93.38 758 ILE A C 1
ATOM 5875 O O . ILE A 1 758 ? -24.129 18.077 52.510 1.00 93.38 758 ILE A O 1
ATOM 5879 N N . ARG A 1 759 ? -25.247 17.650 50.604 1.00 88.69 759 ARG A N 1
ATOM 5880 C CA . ARG A 1 759 ? -26.612 17.920 51.094 1.00 88.69 759 ARG A CA 1
ATOM 5881 C C . ARG A 1 759 ? -27.666 17.489 50.070 1.00 88.69 759 ARG A C 1
ATOM 5883 O O . ARG A 1 759 ? -27.356 17.344 48.890 1.00 88.69 759 ARG A O 1
ATOM 5890 N N . ASN A 1 760 ? -28.916 17.378 50.511 1.00 88.25 760 ASN A N 1
ATOM 5891 C CA . ASN A 1 760 ? -30.074 17.396 49.611 1.00 88.25 760 ASN A CA 1
ATOM 5892 C C . ASN A 1 760 ? -30.206 18.791 48.961 1.00 88.25 760 ASN A C 1
ATOM 5894 O O . ASN A 1 760 ? -29.709 19.774 49.526 1.00 88.25 760 ASN A O 1
ATOM 5898 N N . ALA A 1 761 ? -30.855 18.865 47.797 1.00 74.75 761 ALA A N 1
ATOM 5899 C CA . ALA A 1 761 ? -31.060 20.096 47.023 1.00 74.75 761 ALA A CA 1
ATOM 5900 C C . ALA A 1 761 ? -32.538 20.508 46.944 1.00 74.75 761 ALA A C 1
ATOM 5902 O O . ALA A 1 761 ? -33.388 19.605 46.769 1.00 74.75 761 ALA A O 1
#